Protein AF-A0A7C6WWX7-F1 (afdb_monomer)

Solvent-accessible surface area (backbone atoms only — not comparable to full-atom values): 22523 Å² total; per-residue (Å²): 130,74,57,60,66,48,66,68,47,74,58,37,44,71,68,49,67,79,84,39,40,41,62,46,53,24,44,49,45,43,49,54,40,53,59,69,74,38,61,74,83,53,27,42,72,46,40,14,53,44,53,33,46,50,52,17,51,54,54,36,33,57,53,60,63,66,66,64,51,49,68,32,33,36,43,28,42,91,92,46,99,63,40,33,34,32,43,29,58,36,26,28,41,61,77,41,24,32,72,69,38,82,46,82,41,70,46,66,60,73,57,72,72,56,46,47,57,52,35,50,54,53,48,49,49,45,48,51,50,55,31,42,76,72,66,50,66,69,54,46,53,25,42,41,46,92,84,29,48,35,35,39,36,28,73,88,80,31,34,35,40,41,21,38,66,38,43,39,50,50,45,52,70,34,38,34,31,80,51,88,77,82,78,94,66,72,38,76,46,78,39,78,65,54,81,83,52,92,83,64,65,35,24,36,48,46,50,46,63,60,94,95,54,70,67,47,67,47,74,48,73,42,52,78,42,100,91,39,61,53,42,31,31,49,30,49,31,66,52,36,59,38,66,66,57,34,51,48,49,48,53,34,46,52,53,27,49,49,23,52,55,72,63,36,72,89,41,25,51,20,63,55,28,41,36,52,33,56,64,75,83,65,60,91,84,60,55,44,64,34,86,91,41,60,90,75,37,60,54,38,36,19,47,65,90,51,23,29,13,34,38,23,70,69,53,47,54,51,46,54,53,40,32,53,50,48,45,62,71,52,53,67,51,87,47,92,46,50,60,43,40,28,45,34,25,42,30,47,28,74,79,39,31,77,84,66,39,64,79,52,61,74,40,70,47,62,88,67,89,79,77,69,65,88,49,78,86,65,48,66,94,82,64,71,78,38,62,53,36,36,25,43,41,15,38,56,48,57,50,59,76,34,69,72,56,44,70,70,55,45,51,41,79,119

Structure (mmCIF, N/CA/C/O backbone):
data_AF-A0A7C6WWX7-F1
#
_entry.id   AF-A0A7C6WWX7-F1
#
loop_
_atom_site.group_PDB
_atom_site.id
_atom_site.type_symbol
_atom_site.label_atom_id
_atom_site.label_alt_id
_atom_site.label_comp_id
_atom_site.label_asym_id
_atom_site.label_entity_id
_atom_site.label_seq_id
_atom_site.pdbx_PDB_ins_code
_atom_site.Cartn_x
_atom_site.Cartn_y
_atom_site.Cartn_z
_atom_site.occupancy
_atom_site.B_iso_or_equiv
_atom_site.auth_seq_id
_atom_site.auth_comp_id
_atom_site.auth_asym_id
_atom_site.auth_atom_id
_atom_site.pdbx_PDB_model_num
ATOM 1 N N . MET A 1 1 ? -3.753 0.643 39.881 1.00 47.88 1 MET A N 1
ATOM 2 C CA . MET A 1 1 ? -4.402 0.502 38.565 1.00 47.88 1 MET A CA 1
ATOM 3 C C . MET A 1 1 ? -3.841 1.619 37.718 1.00 47.88 1 MET A C 1
ATOM 5 O O . MET A 1 1 ? -3.903 2.749 38.182 1.00 47.88 1 MET A O 1
ATOM 9 N N . LEU A 1 2 ? -3.188 1.292 36.602 1.00 49.00 2 LEU A N 1
ATOM 10 C CA . LEU A 1 2 ? -2.779 2.293 35.613 1.00 49.00 2 LEU A CA 1
ATOM 11 C C . LEU A 1 2 ? -4.037 3.015 35.116 1.00 49.00 2 LEU A C 1
ATOM 13 O O . LEU A 1 2 ? -5.103 2.389 35.064 1.00 49.00 2 LEU A O 1
ATOM 17 N N . GLU A 1 3 ? -3.942 4.301 34.780 1.00 56.62 3 GLU A N 1
ATOM 18 C CA . GLU A 1 3 ? -5.051 4.930 34.062 1.00 56.62 3 GLU A CA 1
ATOM 19 C C . GLU A 1 3 ? -5.299 4.143 32.763 1.00 56.62 3 GLU A C 1
ATOM 21 O O . GLU A 1 3 ? -4.343 3.681 32.137 1.00 56.62 3 GLU A O 1
ATOM 26 N N . PRO A 1 4 ? -6.548 3.960 32.310 1.00 62.88 4 PRO A N 1
ATOM 27 C CA . PRO A 1 4 ? -6.820 3.104 31.156 1.00 62.88 4 PRO A CA 1
ATOM 28 C C . PRO A 1 4 ? -6.066 3.500 29.874 1.00 62.88 4 PRO A C 1
ATOM 30 O O . PRO A 1 4 ? -5.764 2.647 29.048 1.00 62.88 4 PRO A O 1
ATOM 33 N N . ILE A 1 5 ? -5.692 4.775 29.718 1.00 73.50 5 ILE A N 1
ATOM 34 C CA . ILE A 1 5 ? -4.847 5.239 28.606 1.00 73.50 5 ILE A CA 1
ATOM 35 C C . ILE A 1 5 ? -3.368 4.834 28.756 1.00 73.50 5 ILE A C 1
ATOM 37 O O . ILE A 1 5 ? -2.679 4.612 27.759 1.00 73.50 5 ILE A O 1
ATOM 41 N N . GLU A 1 6 ? -2.869 4.692 29.985 1.00 78.12 6 GLU A N 1
ATOM 42 C CA . GLU A 1 6 ? -1.511 4.212 30.265 1.00 78.12 6 GLU A CA 1
ATOM 43 C C . GLU A 1 6 ? -1.351 2.746 29.849 1.00 78.12 6 GLU A C 1
ATOM 45 O O . GLU A 1 6 ? -0.296 2.382 29.338 1.00 78.12 6 GLU A O 1
ATOM 50 N N . HIS A 1 7 ? -2.408 1.928 29.960 1.00 80.25 7 HIS A N 1
ATOM 51 C CA . HIS A 1 7 ? -2.416 0.547 29.450 1.00 80.25 7 HIS A CA 1
ATOM 52 C C . HIS A 1 7 ? -2.085 0.495 27.949 1.00 80.25 7 HIS A C 1
ATOM 54 O O . HIS A 1 7 ? -1.175 -0.221 27.536 1.00 80.25 7 HIS A O 1
ATOM 60 N N . PHE A 1 8 ? -2.741 1.330 27.137 1.00 77.88 8 PHE A N 1
ATOM 61 C CA . PHE A 1 8 ? -2.516 1.367 25.684 1.00 77.88 8 PHE A CA 1
ATOM 62 C C . PHE A 1 8 ? -1.207 2.069 25.283 1.00 77.88 8 PHE A C 1
ATOM 64 O O . PHE A 1 8 ? -0.629 1.792 24.226 1.00 77.88 8 PHE A O 1
ATOM 71 N N . THR A 1 9 ? -0.709 2.989 26.112 1.00 82.62 9 THR A N 1
ATOM 72 C CA . THR A 1 9 ? 0.504 3.763 25.802 1.00 82.62 9 THR A CA 1
ATOM 73 C C . THR A 1 9 ? 1.801 3.149 26.331 1.00 82.62 9 THR A C 1
ATOM 75 O O . THR A 1 9 ? 2.856 3.417 25.756 1.00 82.62 9 THR A O 1
ATOM 78 N N . ALA A 1 10 ? 1.752 2.268 27.338 1.00 80.94 10 ALA A N 1
ATOM 79 C CA . ALA A 1 10 ? 2.932 1.643 27.951 1.00 80.94 10 ALA A CA 1
ATOM 80 C C . ALA A 1 10 ? 3.763 0.778 26.985 1.00 80.94 10 ALA A C 1
ATOM 82 O O . ALA A 1 10 ? 4.959 0.554 27.199 1.00 80.94 10 ALA A O 1
ATOM 83 N N . HIS A 1 11 ? 3.141 0.269 25.922 1.00 80.62 11 HIS A N 1
ATOM 84 C CA . HIS A 1 11 ? 3.774 -0.631 24.956 1.00 80.62 11 HIS A CA 1
ATOM 85 C C . HIS A 1 11 ? 3.757 -0.093 23.527 1.00 80.62 11 HIS A C 1
ATOM 87 O O . HIS A 1 11 ? 3.960 -0.854 22.585 1.00 80.62 11 HIS A O 1
ATOM 93 N N . SER A 1 12 ? 3.570 1.215 23.368 1.00 87.44 12 SER A N 1
ATOM 94 C CA . SER A 1 12 ? 3.544 1.871 22.066 1.00 87.44 12 SER A CA 1
ATOM 95 C C . SER A 1 12 ? 4.420 3.119 22.035 1.00 87.44 12 SER A C 1
ATOM 97 O O . SER A 1 12 ? 4.685 3.745 23.064 1.00 87.44 12 SER A O 1
ATOM 99 N N . HIS A 1 13 ? 4.857 3.504 20.839 1.00 90.25 13 HIS A N 1
ATOM 100 C CA . HIS A 1 13 ? 5.681 4.690 20.612 1.00 90.25 13 HIS A CA 1
ATOM 101 C C . HIS A 1 13 ? 4.938 5.681 19.705 1.00 90.25 13 HIS A C 1
ATOM 103 O O . HIS A 1 13 ? 4.341 5.239 18.722 1.00 90.25 13 HIS A O 1
ATOM 109 N N . PRO A 1 14 ? 4.942 6.995 20.004 1.00 89.62 14 PRO A N 1
ATOM 110 C CA . PRO A 1 14 ? 4.317 7.989 19.134 1.00 89.62 14 PRO A CA 1
ATOM 111 C C . PRO A 1 14 ? 4.884 7.933 17.716 1.00 89.62 14 PRO A C 1
ATOM 113 O O . PRO A 1 14 ? 6.089 7.749 17.536 1.00 89.62 14 PRO A O 1
ATOM 116 N N . VAL A 1 15 ? 4.036 8.153 16.712 1.00 88.94 15 VAL A N 1
ATOM 117 C CA . VAL A 1 15 ? 4.518 8.440 15.357 1.00 88.94 15 VAL A CA 1
ATOM 118 C C . VAL A 1 15 ? 5.086 9.862 15.362 1.00 88.94 15 VAL A C 1
ATOM 120 O O . VAL A 1 15 ? 4.356 10.847 15.450 1.00 88.94 15 VAL A O 1
ATOM 123 N N . SER A 1 16 ? 6.414 9.973 15.358 1.00 89.38 16 SER A N 1
ATOM 124 C CA . SER A 1 16 ? 7.113 11.244 15.551 1.00 89.38 16 SER A CA 1
ATOM 125 C C . SER A 1 16 ? 7.249 12.028 14.243 1.00 89.38 16 SER A C 1
ATOM 127 O O . SER A 1 16 ? 8.037 11.662 13.371 1.00 89.38 16 SER A O 1
ATOM 129 N N . LYS A 1 17 ? 6.531 13.155 14.127 1.00 87.19 17 LYS A N 1
ATOM 130 C CA . LYS A 1 17 ? 6.633 14.077 12.975 1.00 87.19 17 LYS A CA 1
ATOM 131 C C . LYS A 1 17 ? 8.042 14.640 12.778 1.00 87.19 17 LYS A C 1
ATOM 133 O O . LYS A 1 17 ? 8.437 14.927 11.655 1.00 87.19 17 LYS A O 1
ATOM 138 N N . THR A 1 18 ? 8.803 14.804 13.860 1.00 84.31 18 THR A N 1
ATOM 139 C CA . THR A 1 18 ? 10.175 15.324 13.796 1.00 84.31 18 THR A CA 1
ATOM 140 C C . THR A 1 18 ? 11.173 14.268 13.341 1.00 84.31 18 THR A C 1
ATOM 142 O O . THR A 1 18 ? 12.071 14.583 12.571 1.00 84.31 18 THR A O 1
ATOM 145 N N . GLU A 1 19 ? 11.027 13.021 13.798 1.00 85.25 19 GLU A N 1
ATOM 146 C CA . GLU A 1 19 ? 11.929 11.928 13.401 1.00 85.25 19 GLU A CA 1
ATOM 147 C C . GLU A 1 19 ? 11.642 11.434 11.980 1.00 85.25 19 GLU A C 1
ATOM 149 O O . GLU A 1 19 ? 12.555 10.972 11.309 1.00 85.25 19 GLU A O 1
ATOM 154 N N . LEU A 1 20 ? 10.392 11.555 11.524 1.00 89.44 20 LEU A N 1
ATOM 155 C CA . LEU A 1 20 ? 9.920 11.104 10.210 1.00 89.44 20 LEU A CA 1
ATOM 156 C C . LEU A 1 20 ? 9.658 12.278 9.255 1.00 89.44 20 LEU A C 1
ATOM 158 O O . LEU A 1 20 ? 8.735 12.252 8.440 1.00 89.44 20 LEU A O 1
ATOM 162 N N . SER A 1 21 ? 10.413 13.366 9.418 1.00 93.88 21 SER A N 1
ATOM 163 C CA . SER A 1 21 ? 10.112 14.640 8.757 1.00 93.88 21 SER A CA 1
ATOM 164 C C . SER A 1 21 ? 10.086 14.540 7.226 1.00 93.88 21 SER A C 1
ATOM 166 O O . SER A 1 21 ? 9.228 15.157 6.594 1.00 93.88 21 SER A O 1
ATOM 168 N N . ALA A 1 22 ? 10.957 13.721 6.629 1.00 96.56 22 ALA A N 1
ATOM 169 C CA . ALA A 1 22 ? 11.018 13.522 5.185 1.00 96.56 22 ALA A CA 1
ATOM 170 C C . ALA A 1 22 ? 9.837 12.687 4.661 1.00 96.56 22 ALA A C 1
ATOM 172 O O . ALA A 1 22 ? 9.252 13.022 3.627 1.00 96.56 22 ALA A O 1
ATOM 173 N N . GLU A 1 23 ? 9.435 11.642 5.392 1.00 97.81 23 GLU A N 1
ATOM 174 C CA . GLU A 1 23 ? 8.252 10.838 5.080 1.00 97.81 23 GLU A CA 1
ATOM 175 C C . GLU A 1 23 ? 6.974 11.679 5.145 1.00 97.81 23 GLU A C 1
ATOM 177 O O . GLU A 1 23 ? 6.158 11.625 4.222 1.00 97.81 23 GLU A O 1
ATOM 182 N N . TYR A 1 24 ? 6.821 12.490 6.200 1.00 98.19 24 TYR A N 1
ATOM 183 C CA . TYR A 1 24 ? 5.698 13.419 6.350 1.00 98.19 24 TYR A CA 1
ATOM 184 C C . TYR A 1 24 ? 5.674 14.456 5.226 1.00 98.19 24 TYR A C 1
ATOM 186 O O . TYR A 1 24 ? 4.643 14.627 4.577 1.00 98.19 24 TYR A O 1
ATOM 194 N N . ALA A 1 25 ? 6.807 15.103 4.937 1.00 98.00 25 ALA A N 1
ATOM 195 C CA . ALA A 1 25 ? 6.890 16.112 3.883 1.00 98.00 25 ALA A CA 1
ATOM 196 C C . ALA A 1 25 ? 6.526 15.538 2.503 1.00 98.00 25 ALA A C 1
ATOM 198 O O . ALA A 1 25 ? 5.784 16.169 1.740 1.00 98.00 25 ALA A O 1
ATOM 199 N N . MET A 1 26 ? 6.998 14.327 2.184 1.00 98.38 26 MET A N 1
ATOM 200 C CA . MET A 1 26 ? 6.618 13.638 0.951 1.00 98.38 26 MET A CA 1
ATOM 201 C C . MET A 1 26 ? 5.125 13.293 0.945 1.00 98.38 26 MET A C 1
ATOM 203 O O . MET A 1 26 ? 4.442 13.606 -0.030 1.00 98.38 26 MET A O 1
ATOM 207 N N . ALA A 1 27 ? 4.597 12.693 2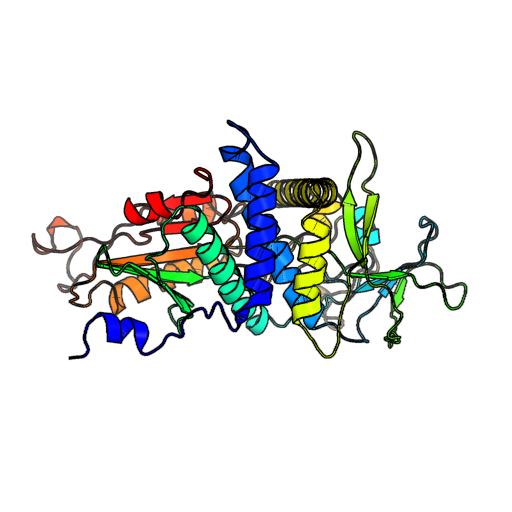.016 1.00 98.56 27 ALA A N 1
ATOM 208 C CA . ALA A 1 27 ? 3.184 12.332 2.107 1.00 98.56 27 ALA A CA 1
ATOM 209 C C . ALA A 1 27 ? 2.269 13.555 1.929 1.00 98.56 27 ALA A C 1
ATOM 211 O O . ALA A 1 27 ? 1.362 13.523 1.097 1.00 98.56 27 ALA A O 1
ATOM 212 N N . GLU A 1 28 ? 2.538 14.656 2.634 1.00 98.06 28 GLU A N 1
ATOM 213 C CA . GLU A 1 28 ? 1.777 15.905 2.527 1.00 98.06 28 GLU A CA 1
ATOM 214 C C . GLU A 1 28 ? 1.832 16.495 1.117 1.00 98.06 28 GLU A C 1
ATOM 216 O O . GLU A 1 28 ? 0.789 16.831 0.552 1.00 98.06 28 GLU A O 1
ATOM 221 N N . THR A 1 29 ? 3.027 16.557 0.520 1.00 98.25 29 THR A N 1
ATOM 222 C CA . THR A 1 29 ? 3.218 17.073 -0.843 1.00 98.25 29 THR A CA 1
ATOM 223 C C . THR A 1 29 ? 2.388 16.291 -1.858 1.00 98.25 29 THR A C 1
ATOM 225 O O . THR A 1 29 ? 1.727 16.878 -2.720 1.00 98.25 29 THR A O 1
ATOM 228 N N . LEU A 1 30 ? 2.402 14.960 -1.759 1.00 98.19 30 LEU A N 1
ATOM 229 C CA . LEU A 1 30 ? 1.691 14.093 -2.693 1.00 98.19 30 LEU A CA 1
ATOM 230 C C . LEU A 1 30 ? 0.179 14.081 -2.449 1.00 98.19 30 LEU A C 1
ATOM 232 O O . LEU A 1 30 ? -0.583 14.080 -3.415 1.00 98.19 30 LEU A O 1
ATOM 236 N N . ILE A 1 31 ? -0.269 14.125 -1.190 1.00 97.31 31 ILE A N 1
ATOM 237 C CA . ILE A 1 31 ? -1.690 14.286 -0.854 1.00 97.31 31 ILE A CA 1
ATOM 238 C C . ILE A 1 31 ? -2.216 15.596 -1.445 1.00 97.31 31 ILE A C 1
ATOM 240 O O . ILE A 1 31 ? -3.263 15.600 -2.094 1.00 97.31 31 ILE A O 1
ATOM 244 N N . ASP A 1 32 ? -1.480 16.696 -1.277 1.00 95.94 32 ASP A N 1
ATOM 245 C CA . ASP A 1 32 ? -1.872 17.990 -1.831 1.00 95.94 32 ASP A CA 1
ATOM 246 C C . ASP A 1 32 ? -1.949 17.948 -3.356 1.00 95.94 32 ASP A C 1
ATOM 248 O O . ASP A 1 32 ? -2.851 18.557 -3.937 1.00 95.94 32 ASP A O 1
ATOM 252 N N . GLN A 1 33 ? -1.062 17.199 -4.019 1.00 95.94 33 GLN A N 1
ATOM 253 C CA . GLN A 1 33 ? -1.190 16.995 -5.458 1.00 95.94 33 GLN A CA 1
ATOM 254 C C . GLN A 1 33 ? -2.376 16.125 -5.856 1.00 95.94 33 GLN A C 1
ATOM 256 O O . GLN A 1 33 ? -3.083 16.488 -6.795 1.00 95.94 33 GLN A O 1
ATOM 261 N N . ALA A 1 34 ? -2.678 15.053 -5.122 1.00 95.12 34 ALA A N 1
ATOM 262 C CA . ALA A 1 34 ? -3.881 14.256 -5.359 1.00 95.12 34 ALA A CA 1
ATOM 263 C C . ALA A 1 34 ? -5.153 15.112 -5.257 1.00 95.12 34 ALA A C 1
ATOM 265 O O . ALA A 1 34 ? -6.036 15.034 -6.113 1.00 95.12 34 ALA A O 1
ATOM 266 N N . MET A 1 35 ? -5.227 15.979 -4.244 1.00 92.44 35 MET A N 1
ATOM 267 C CA . MET A 1 35 ? -6.356 16.888 -4.050 1.00 92.44 35 MET A CA 1
ATOM 268 C C . MET A 1 35 ? -6.466 17.960 -5.140 1.00 92.44 35 MET A C 1
ATOM 270 O O . MET A 1 35 ? -7.578 18.349 -5.480 1.00 92.44 35 MET A O 1
ATOM 274 N N . LYS A 1 36 ? -5.343 18.426 -5.705 1.00 91.88 36 LYS A N 1
ATOM 275 C CA . LYS A 1 36 ? -5.317 19.379 -6.832 1.00 91.88 36 LYS A CA 1
ATOM 276 C C . LYS A 1 36 ? -5.611 18.720 -8.184 1.00 91.88 36 LYS A C 1
ATOM 278 O O . LYS A 1 36 ? -6.090 19.392 -9.103 1.00 91.88 36 LYS A O 1
ATOM 283 N N . ALA A 1 37 ? -5.289 17.435 -8.332 1.00 88.88 37 ALA A N 1
ATOM 284 C CA . ALA A 1 37 ? -5.468 16.694 -9.576 1.00 88.88 37 ALA A CA 1
ATOM 285 C C . ALA A 1 37 ? -6.953 16.451 -9.892 1.00 88.88 37 ALA A C 1
ATOM 287 O O . ALA A 1 37 ? -7.354 16.545 -11.053 1.00 88.88 37 ALA A O 1
ATOM 288 N N . TYR A 1 38 ? -7.782 16.210 -8.871 1.00 87.19 38 TYR A N 1
ATOM 289 C CA . TYR A 1 38 ? -9.190 15.837 -9.038 1.00 87.19 38 TYR A CA 1
ATOM 290 C C . TYR A 1 38 ? -10.156 16.876 -8.468 1.00 87.19 38 TYR A C 1
ATOM 292 O O . TYR A 1 38 ? -9.929 17.440 -7.403 1.00 87.19 38 TYR A O 1
ATOM 300 N N . SER A 1 39 ? -11.279 17.093 -9.154 1.00 80.56 39 SER A N 1
ATOM 301 C CA . SER A 1 39 ? -12.333 18.019 -8.722 1.00 80.56 39 SER A CA 1
ATOM 302 C C . SER A 1 39 ? -13.728 17.401 -8.873 1.00 80.56 39 SER A C 1
ATOM 304 O O . SER A 1 39 ? -13.920 16.434 -9.616 1.00 80.56 39 SER A O 1
ATOM 306 N N . GLY A 1 40 ? -14.706 17.942 -8.139 1.00 80.44 40 GLY A N 1
ATOM 307 C CA . GLY A 1 40 ? -16.105 17.506 -8.200 1.00 80.44 40 GLY A CA 1
ATOM 308 C C . GLY A 1 40 ? -16.296 16.008 -7.923 1.00 80.44 40 GLY A C 1
ATOM 309 O O . GLY A 1 40 ? -15.608 15.425 -7.091 1.00 80.44 40 GLY A O 1
ATOM 310 N N . SER A 1 41 ? -17.208 15.364 -8.656 1.00 78.94 41 SER A N 1
ATOM 311 C CA . SER A 1 41 ? -17.552 13.941 -8.479 1.00 78.94 41 SER A CA 1
ATOM 312 C C . SER A 1 41 ? -16.471 12.956 -8.948 1.00 78.94 41 SER A C 1
ATOM 314 O O . SER A 1 41 ? -16.565 11.749 -8.705 1.00 78.94 41 SER A O 1
ATOM 316 N N . GLU A 1 42 ? -15.431 13.424 -9.644 1.00 82.06 42 GLU A N 1
ATOM 317 C CA . GLU A 1 42 ? -14.258 12.589 -9.913 1.00 82.06 42 GLU A CA 1
ATOM 318 C C . GLU A 1 42 ? -13.394 12.407 -8.669 1.00 82.06 42 GLU A C 1
ATOM 320 O O . GLU A 1 42 ? -12.779 11.353 -8.510 1.00 82.06 42 GLU A O 1
ATOM 325 N N . ARG A 1 43 ? -13.377 13.409 -7.784 1.00 83.19 43 ARG A N 1
ATOM 326 C CA . ARG A 1 43 ? -12.564 13.421 -6.569 1.00 83.19 43 ARG A CA 1
ATOM 327 C C . ARG A 1 43 ? -12.917 12.254 -5.656 1.00 83.19 43 ARG A C 1
ATOM 329 O O . ARG A 1 43 ? -12.036 11.470 -5.316 1.00 83.19 43 ARG A O 1
ATOM 336 N N . GLU A 1 44 ? -14.206 12.067 -5.381 1.00 83.94 44 GLU A N 1
ATOM 337 C CA . GLU A 1 44 ? -14.699 10.984 -4.523 1.00 83.94 44 GLU A CA 1
ATOM 338 C C . GLU A 1 44 ? -14.313 9.595 -5.049 1.00 83.94 44 GLU A C 1
ATOM 340 O O . GLU A 1 44 ? -13.979 8.698 -4.281 1.00 83.94 44 GLU A O 1
ATOM 345 N N . ARG A 1 45 ? -14.306 9.418 -6.376 1.00 84.56 45 ARG A N 1
ATOM 346 C CA . ARG A 1 45 ? -13.999 8.127 -7.007 1.00 84.56 45 ARG A CA 1
ATOM 347 C C . ARG A 1 45 ? -12.503 7.860 -7.154 1.00 84.56 45 ARG A C 1
ATOM 349 O O . ARG A 1 45 ? -12.104 6.701 -7.151 1.00 84.56 45 ARG A O 1
ATOM 356 N N . LYS A 1 46 ? -11.684 8.898 -7.349 1.00 91.25 46 LYS A N 1
ATOM 357 C CA . LYS A 1 46 ? -10.262 8.747 -7.708 1.00 91.25 46 LYS A CA 1
ATOM 358 C C . LYS A 1 46 ? -9.309 8.900 -6.522 1.00 91.25 46 LYS A C 1
ATOM 360 O O . LYS A 1 46 ? -8.253 8.269 -6.538 1.00 91.25 46 LYS A O 1
ATOM 365 N N . LEU A 1 47 ? -9.660 9.686 -5.499 1.00 94.56 47 LEU A N 1
ATOM 366 C CA . LEU A 1 47 ? -8.788 9.907 -4.339 1.00 94.56 47 LEU A CA 1
ATOM 367 C C . LEU A 1 47 ? -8.421 8.629 -3.568 1.00 94.56 47 LEU A C 1
ATOM 369 O O . LEU A 1 47 ? -7.232 8.470 -3.297 1.00 94.56 47 LEU A O 1
ATOM 373 N N . PRO A 1 48 ? -9.350 7.694 -3.281 1.00 95.44 48 PRO A N 1
ATOM 374 C CA . PRO A 1 48 ? -9.020 6.425 -2.623 1.00 95.44 48 PRO A CA 1
ATOM 375 C C . PRO A 1 48 ? -7.835 5.689 -3.273 1.00 95.44 48 PRO A C 1
ATOM 377 O O . PRO A 1 48 ? -6.850 5.343 -2.616 1.00 95.44 48 PRO A O 1
ATOM 380 N N . ASN A 1 49 ? -7.881 5.532 -4.600 1.00 96.50 49 ASN A N 1
ATOM 381 C CA . ASN A 1 49 ? -6.805 4.903 -5.366 1.00 96.50 49 ASN A CA 1
ATOM 382 C C . ASN A 1 49 ? -5.538 5.761 -5.402 1.00 96.50 49 ASN A C 1
ATOM 384 O O . ASN A 1 49 ? -4.436 5.223 -5.342 1.00 96.50 49 ASN A O 1
ATOM 388 N N . ALA A 1 50 ? -5.673 7.087 -5.484 1.00 97.44 50 ALA A N 1
ATOM 389 C CA . ALA A 1 50 ? -4.521 7.978 -5.458 1.00 97.44 50 ALA A CA 1
ATOM 390 C C . ALA A 1 50 ? -3.767 7.893 -4.124 1.00 97.44 50 ALA A C 1
ATOM 392 O O . ALA A 1 50 ? -2.543 7.822 -4.128 1.00 97.44 50 ALA A O 1
ATOM 393 N N . PHE A 1 51 ? -4.467 7.813 -2.991 1.00 98.25 51 PHE A N 1
ATOM 394 C CA . PHE A 1 51 ? -3.834 7.618 -1.686 1.00 98.25 51 PHE A CA 1
ATOM 395 C C . PHE A 1 51 ? -3.145 6.253 -1.580 1.00 98.25 51 PHE A C 1
ATOM 397 O O . PHE A 1 51 ? -2.024 6.177 -1.078 1.00 98.25 51 PHE A O 1
ATOM 404 N N . ALA A 1 52 ? -3.750 5.188 -2.114 1.00 98.31 52 ALA A N 1
ATOM 405 C CA . ALA A 1 52 ? -3.101 3.877 -2.188 1.00 98.31 52 ALA A CA 1
ATOM 406 C C . ALA A 1 52 ? -1.841 3.883 -3.079 1.00 98.31 52 ALA A C 1
ATOM 408 O O . ALA A 1 52 ? -0.847 3.242 -2.745 1.00 98.31 52 ALA A O 1
ATOM 409 N N . ALA A 1 53 ? -1.841 4.651 -4.169 1.00 98.38 53 ALA A N 1
ATOM 410 C CA . ALA A 1 53 ? -0.663 4.849 -5.010 1.00 98.38 53 ALA A CA 1
ATOM 411 C C . ALA A 1 53 ? 0.425 5.687 -4.311 1.00 98.38 53 ALA A C 1
ATOM 413 O O . ALA A 1 53 ? 1.612 5.389 -4.414 1.00 98.38 53 ALA A O 1
ATOM 414 N N . ILE A 1 54 ? 0.045 6.712 -3.544 1.00 98.62 54 ILE A N 1
ATOM 415 C CA . ILE A 1 54 ? 0.987 7.490 -2.723 1.00 98.62 54 ILE A CA 1
ATOM 416 C C . ILE A 1 54 ? 1.658 6.591 -1.684 1.00 98.62 54 ILE A C 1
ATOM 418 O O . ILE A 1 54 ? 2.872 6.672 -1.498 1.00 98.62 54 ILE A O 1
ATOM 422 N N . PHE A 1 55 ? 0.895 5.695 -1.055 1.00 98.69 55 PHE A N 1
ATOM 423 C CA . PHE A 1 55 ? 1.451 4.682 -0.164 1.00 98.69 55 PHE A CA 1
ATOM 424 C C . PHE A 1 55 ? 2.507 3.813 -0.869 1.00 98.69 55 PHE A C 1
ATOM 426 O O . PHE A 1 55 ? 3.590 3.609 -0.320 1.00 98.69 55 PHE A O 1
ATOM 433 N N . ASP A 1 56 ? 2.244 3.349 -2.096 1.00 98.25 56 ASP A N 1
ATOM 434 C CA . ASP A 1 56 ? 3.227 2.592 -2.883 1.00 98.25 56 ASP A CA 1
ATOM 435 C C . ASP A 1 56 ? 4.521 3.394 -3.124 1.00 98.25 56 ASP A C 1
ATOM 437 O O . ASP A 1 56 ? 5.607 2.828 -2.993 1.00 98.25 56 ASP A O 1
ATOM 441 N N . LEU A 1 57 ? 4.439 4.700 -3.426 1.00 97.88 57 LEU A N 1
ATOM 442 C CA . LEU A 1 57 ? 5.626 5.559 -3.582 1.00 97.88 57 LEU A CA 1
ATOM 443 C C . LEU A 1 57 ? 6.403 5.749 -2.280 1.00 97.88 57 LEU A C 1
ATOM 445 O O . LEU A 1 57 ? 7.632 5.728 -2.318 1.00 97.88 57 LEU A O 1
ATOM 449 N N . LEU A 1 58 ? 5.719 5.913 -1.145 1.00 98.25 58 LEU A N 1
ATOM 450 C CA . LEU A 1 58 ? 6.368 6.002 0.168 1.00 98.25 58 LEU A CA 1
ATOM 451 C C . LEU A 1 58 ? 7.138 4.712 0.478 1.00 98.25 58 LEU A C 1
ATOM 453 O O . LEU A 1 58 ? 8.298 4.756 0.884 1.00 98.25 58 LEU A O 1
ATOM 457 N N . VAL A 1 59 ? 6.529 3.548 0.233 1.00 97.25 59 VAL A N 1
ATOM 458 C CA . VAL A 1 59 ? 7.203 2.255 0.431 1.00 97.25 59 VAL A CA 1
ATOM 459 C C . VAL A 1 59 ? 8.356 2.078 -0.559 1.00 97.25 59 VAL A C 1
ATOM 461 O O . VAL A 1 59 ? 9.412 1.560 -0.193 1.00 97.25 59 VAL A O 1
ATOM 464 N N . ALA A 1 60 ? 8.185 2.527 -1.803 1.00 96.31 60 ALA A N 1
ATOM 465 C CA . ALA A 1 60 ? 9.240 2.489 -2.803 1.00 96.31 60 ALA A CA 1
ATOM 466 C C . ALA A 1 60 ? 10.445 3.351 -2.391 1.00 96.31 60 ALA A C 1
ATOM 468 O O . ALA A 1 60 ? 11.573 2.880 -2.499 1.00 96.31 60 ALA A O 1
ATOM 469 N N . ALA A 1 61 ? 10.215 4.551 -1.849 1.00 96.69 61 ALA A N 1
ATOM 470 C CA . ALA A 1 61 ? 11.256 5.419 -1.298 1.00 96.69 61 ALA A CA 1
ATOM 471 C C . ALA A 1 61 ? 12.087 4.691 -0.226 1.00 96.69 61 ALA A C 1
ATOM 473 O O . ALA A 1 61 ? 13.316 4.632 -0.320 1.00 96.69 61 ALA A O 1
ATOM 474 N N . GLU A 1 62 ? 11.418 4.034 0.728 1.00 95.38 62 GLU A N 1
ATOM 475 C CA . GLU A 1 62 ? 12.091 3.233 1.753 1.00 95.38 62 GLU A CA 1
ATOM 476 C C . GLU A 1 62 ? 12.918 2.105 1.127 1.00 95.38 62 GLU A C 1
ATOM 478 O O . GLU A 1 62 ? 14.076 1.907 1.492 1.00 95.38 62 GLU A O 1
ATOM 483 N N . TYR A 1 63 ? 12.375 1.393 0.136 1.00 94.06 63 TYR A N 1
ATOM 484 C CA . TYR A 1 63 ? 13.098 0.314 -0.540 1.00 94.06 63 TYR A CA 1
ATOM 485 C C . TYR A 1 63 ? 14.330 0.844 -1.275 1.00 94.06 63 TYR A C 1
ATOM 487 O O . TYR A 1 63 ? 15.399 0.232 -1.198 1.00 94.06 63 TYR A O 1
ATOM 495 N N . TYR A 1 64 ? 14.221 1.996 -1.935 1.00 93.69 64 TYR A N 1
ATOM 496 C CA . TYR A 1 64 ? 15.334 2.624 -2.640 1.00 93.69 64 TYR A CA 1
ATOM 497 C C . TYR A 1 64 ? 16.464 3.038 -1.695 1.00 93.69 64 TYR A C 1
ATOM 499 O O . TYR A 1 64 ? 17.636 2.891 -2.043 1.00 93.69 64 TYR A O 1
ATOM 507 N N . SER A 1 65 ? 16.133 3.447 -0.467 1.00 89.88 65 SER A N 1
ATOM 508 C CA . SER A 1 65 ? 17.122 3.755 0.575 1.00 89.88 65 SER A CA 1
ATOM 509 C C . SER A 1 65 ? 17.958 2.539 1.021 1.00 89.88 65 SER A C 1
ATOM 511 O O . SER A 1 65 ? 18.981 2.695 1.688 1.00 89.88 65 SER A O 1
ATOM 513 N N . THR A 1 66 ? 17.541 1.320 0.651 1.00 87.88 66 THR A N 1
ATOM 514 C CA . THR A 1 66 ? 18.197 0.052 1.030 1.00 87.88 66 THR A CA 1
ATOM 515 C C . THR A 1 66 ? 18.944 -0.633 -0.116 1.00 87.88 66 THR A C 1
ATOM 517 O O . THR A 1 66 ? 19.394 -1.777 0.022 1.00 87.88 66 THR A O 1
ATOM 520 N N . ILE A 1 67 ? 19.071 0.039 -1.259 1.00 88.12 67 ILE A N 1
ATOM 521 C CA . ILE A 1 67 ? 19.673 -0.542 -2.456 1.00 88.12 67 ILE A CA 1
ATOM 522 C C . ILE A 1 67 ? 21.147 -0.858 -2.253 1.00 88.12 67 ILE A C 1
ATOM 524 O O . ILE A 1 67 ? 21.897 -0.143 -1.592 1.00 88.12 67 ILE A O 1
ATOM 528 N N . ARG A 1 68 ? 21.560 -1.973 -2.856 1.00 87.56 68 ARG A N 1
ATOM 529 C CA . ARG A 1 68 ? 22.926 -2.485 -2.814 1.00 87.56 68 ARG A CA 1
ATOM 530 C C . ARG A 1 68 ? 23.558 -2.391 -4.192 1.00 87.56 68 ARG A C 1
ATOM 532 O O . ARG A 1 68 ? 22.874 -2.353 -5.210 1.00 87.56 68 ARG A O 1
ATOM 539 N N . ASN A 1 69 ? 24.882 -2.406 -4.232 1.00 85.94 69 ASN A N 1
ATOM 540 C CA . ASN A 1 69 ? 25.649 -2.442 -5.480 1.00 85.94 69 ASN A CA 1
ATOM 541 C C . ASN A 1 69 ? 25.548 -3.793 -6.215 1.00 85.94 69 ASN A C 1
ATOM 543 O O . ASN A 1 69 ? 25.929 -3.897 -7.374 1.00 85.94 69 ASN A O 1
ATOM 547 N N . SER A 1 70 ? 25.018 -4.833 -5.572 1.00 87.81 70 SER A N 1
ATOM 548 C CA . SER A 1 70 ? 24.755 -6.150 -6.164 1.00 87.81 70 SER A CA 1
ATOM 549 C C . SER A 1 70 ? 23.263 -6.344 -6.433 1.00 87.81 70 SER A C 1
ATOM 551 O O . SER A 1 70 ? 22.434 -5.649 -5.858 1.00 87.81 70 SER A O 1
ATOM 553 N N . GLY A 1 71 ? 22.908 -7.296 -7.302 1.00 88.19 71 GLY A N 1
ATOM 554 C CA . GLY A 1 71 ? 21.504 -7.600 -7.626 1.00 88.19 71 GLY A CA 1
ATOM 555 C C . GLY A 1 71 ? 20.943 -6.835 -8.829 1.00 88.19 71 GLY A C 1
ATOM 556 O O . GLY A 1 71 ? 19.763 -6.984 -9.150 1.00 88.19 71 GLY A O 1
ATOM 557 N N . TRP A 1 72 ? 21.787 -6.064 -9.518 1.00 90.94 72 TRP A N 1
ATOM 558 C CA . TRP A 1 72 ? 21.447 -5.353 -10.747 1.00 90.94 72 TRP A CA 1
ATOM 559 C C . TRP A 1 72 ? 21.463 -6.281 -11.970 1.00 90.94 72 TRP A C 1
ATOM 561 O O . TRP A 1 72 ? 22.281 -7.198 -12.091 1.00 90.94 72 TRP A O 1
ATOM 571 N N . LEU A 1 73 ? 20.559 -6.013 -12.905 1.00 90.50 73 LEU A N 1
ATOM 572 C CA . LEU A 1 73 ? 20.394 -6.727 -14.165 1.00 90.50 73 LEU A CA 1
ATOM 573 C C . LEU A 1 73 ? 20.643 -5.766 -15.326 1.00 90.50 73 LEU A C 1
ATOM 575 O O . LEU A 1 73 ? 19.943 -4.766 -15.448 1.00 90.50 73 LEU A O 1
ATOM 579 N N . LEU A 1 74 ? 21.583 -6.079 -16.212 1.00 89.44 74 LEU A N 1
ATOM 580 C CA . LEU A 1 74 ? 21.707 -5.380 -17.483 1.00 89.44 74 LEU A CA 1
ATOM 581 C C . LEU A 1 74 ? 20.636 -5.901 -18.442 1.00 89.44 74 LEU A C 1
ATOM 583 O O . LEU A 1 74 ? 20.574 -7.100 -18.718 1.00 89.44 74 LEU A O 1
ATOM 587 N N . CYS A 1 75 ? 19.822 -4.992 -18.968 1.00 88.25 75 CYS A N 1
ATOM 588 C CA . CYS A 1 75 ? 18.848 -5.267 -20.012 1.00 88.25 75 CYS A CA 1
ATOM 589 C C . CYS A 1 75 ? 19.244 -4.526 -21.295 1.00 88.25 75 CYS A C 1
ATOM 591 O O . CYS A 1 75 ? 19.049 -3.311 -21.415 1.00 88.25 75 CYS A O 1
ATOM 593 N N . ALA A 1 76 ? 19.774 -5.278 -22.259 1.00 77.81 76 ALA A N 1
ATOM 594 C CA . ALA A 1 76 ? 20.270 -4.806 -23.550 1.00 77.81 76 ALA A CA 1
ATOM 595 C C . ALA A 1 76 ? 19.603 -5.572 -24.711 1.00 77.81 76 ALA A C 1
ATOM 597 O O . ALA A 1 76 ? 20.276 -6.122 -25.583 1.00 77.81 76 ALA A O 1
ATOM 598 N N . GLY A 1 77 ? 18.272 -5.677 -24.680 1.00 64.50 77 GLY A N 1
ATOM 599 C CA . GLY A 1 77 ? 17.502 -6.331 -25.743 1.00 64.50 77 GLY A CA 1
ATOM 600 C C . GLY A 1 77 ? 17.688 -5.648 -27.103 1.00 64.50 77 GLY A C 1
ATOM 601 O O . GLY A 1 77 ? 17.845 -4.433 -27.173 1.00 64.50 77 GLY A O 1
ATOM 602 N N . GLU A 1 78 ? 17.647 -6.415 -28.192 1.00 56.94 78 GLU A N 1
ATOM 603 C CA . GLU A 1 78 ? 17.741 -5.873 -29.561 1.00 56.94 78 GLU A CA 1
ATOM 604 C C . GLU A 1 78 ? 16.563 -4.943 -29.907 1.00 56.94 78 GLU A C 1
ATOM 606 O O . GLU A 1 78 ? 16.698 -4.024 -30.710 1.00 56.94 78 GLU A O 1
ATOM 611 N N . SER A 1 79 ? 15.421 -5.130 -29.239 1.00 56.69 79 SER A N 1
ATOM 612 C CA . SER A 1 79 ? 14.206 -4.309 -29.335 1.00 56.69 79 SER A CA 1
ATOM 613 C C . SER A 1 79 ? 14.286 -2.979 -28.566 1.00 56.69 79 SER A C 1
ATOM 615 O O . SER A 1 79 ? 13.310 -2.229 -28.495 1.00 56.69 79 SER A O 1
ATOM 617 N N . HIS A 1 80 ? 15.429 -2.662 -27.957 1.00 66.19 80 HIS A N 1
ATOM 618 C CA . HIS A 1 80 ? 15.572 -1.563 -27.013 1.00 66.19 80 HIS A CA 1
ATOM 619 C C . HIS A 1 80 ? 16.610 -0.530 -27.468 1.00 66.19 80 HIS A C 1
ATOM 621 O O . HIS A 1 80 ? 17.765 -0.854 -27.719 1.00 66.19 80 HIS A O 1
ATOM 627 N N . ARG A 1 81 ? 16.219 0.754 -27.507 1.00 60.44 81 ARG A N 1
ATOM 628 C CA . ARG A 1 81 ? 17.095 1.859 -27.954 1.00 60.44 81 ARG A CA 1
ATOM 629 C C . ARG A 1 81 ? 18.257 2.175 -27.000 1.00 60.44 81 ARG A C 1
ATOM 631 O O . ARG A 1 81 ? 19.240 2.764 -27.431 1.00 60.44 81 ARG A O 1
ATOM 638 N N . SER A 1 82 ? 18.147 1.806 -25.723 1.00 73.44 82 SER A N 1
ATOM 639 C CA . SER A 1 82 ? 19.148 2.081 -24.681 1.00 73.44 82 SER A CA 1
ATOM 640 C C . SER A 1 82 ? 19.392 0.868 -23.785 1.00 73.44 82 SER A C 1
ATOM 642 O O . SER A 1 82 ? 18.491 0.043 -23.579 1.00 73.44 82 SER A O 1
ATOM 644 N N . LYS A 1 83 ? 20.609 0.771 -23.236 1.00 85.31 83 LYS A N 1
ATOM 645 C CA . LYS A 1 83 ? 21.008 -0.256 -22.265 1.00 85.31 83 LYS A CA 1
ATOM 646 C C . LYS A 1 83 ? 20.751 0.258 -20.856 1.00 85.31 83 LYS A C 1
ATOM 648 O O . LYS A 1 83 ? 21.269 1.300 -20.479 1.00 85.31 83 LYS A O 1
ATOM 653 N N . LEU A 1 84 ? 19.971 -0.487 -20.080 1.00 89.12 84 LEU A N 1
ATOM 654 C CA . LEU A 1 84 ? 19.646 -0.109 -18.706 1.00 89.12 84 LEU A CA 1
ATOM 655 C C . LEU A 1 84 ? 20.181 -1.153 -17.736 1.00 89.12 84 LEU A C 1
ATOM 657 O O . LEU A 1 84 ? 19.934 -2.347 -17.914 1.00 89.12 84 LEU A O 1
ATOM 661 N N . ALA A 1 85 ? 20.871 -0.695 -16.696 1.00 91.56 85 ALA A N 1
ATOM 662 C CA . ALA A 1 85 ? 21.057 -1.471 -15.482 1.00 91.56 85 ALA A CA 1
ATOM 663 C C . ALA A 1 85 ? 19.802 -1.292 -14.623 1.00 91.56 85 ALA A C 1
ATOM 665 O O . ALA A 1 85 ? 19.456 -0.174 -14.259 1.00 91.56 85 ALA A O 1
ATOM 666 N N . ILE A 1 86 ? 19.102 -2.380 -14.325 1.00 92.75 86 ILE A N 1
ATOM 667 C CA . ILE A 1 86 ? 17.813 -2.378 -13.633 1.00 92.75 86 ILE A CA 1
ATOM 668 C C . ILE A 1 86 ? 17.966 -3.080 -12.288 1.00 92.75 86 ILE A C 1
ATOM 670 O O . ILE A 1 86 ? 18.535 -4.170 -12.219 1.00 92.75 86 ILE A O 1
ATOM 674 N N . TYR A 1 87 ? 17.418 -2.486 -11.232 1.00 93.12 87 TYR A N 1
ATOM 675 C CA . TYR A 1 87 ? 17.291 -3.101 -9.916 1.00 93.12 87 TYR A CA 1
ATOM 676 C C . TYR A 1 87 ? 15.854 -3.611 -9.731 1.00 93.12 87 TYR A C 1
ATOM 678 O O . TYR A 1 87 ? 14.948 -2.821 -9.441 1.00 93.12 87 TYR A O 1
ATOM 686 N N . PRO A 1 88 ? 15.590 -4.910 -9.963 1.00 92.50 88 PRO A N 1
ATOM 687 C CA . PRO A 1 88 ? 14.228 -5.420 -9.967 1.00 92.50 88 PRO A CA 1
ATOM 688 C C . PRO A 1 88 ? 13.717 -5.693 -8.548 1.00 92.50 88 PRO A C 1
ATOM 690 O O . PRO A 1 88 ? 14.402 -6.300 -7.720 1.00 92.50 88 PRO A O 1
ATOM 693 N N . PHE A 1 89 ? 12.459 -5.325 -8.302 1.00 92.19 89 PHE A N 1
ATOM 694 C CA . PHE A 1 89 ? 11.716 -5.726 -7.103 1.00 92.19 89 PHE A CA 1
ATOM 695 C C . PHE A 1 89 ? 10.834 -6.953 -7.345 1.00 92.19 89 PHE A C 1
ATOM 697 O O . PHE A 1 89 ? 10.324 -7.535 -6.399 1.00 92.19 89 PHE A O 1
ATOM 704 N N . THR A 1 90 ? 10.709 -7.444 -8.573 1.00 92.62 90 THR A N 1
ATOM 705 C CA . THR A 1 90 ? 10.082 -8.737 -8.886 1.00 92.62 90 THR A CA 1
ATOM 706 C C . THR A 1 90 ? 11.136 -9.717 -9.404 1.00 92.62 90 THR A C 1
ATOM 708 O O . THR A 1 90 ? 12.253 -9.331 -9.739 1.00 92.62 90 THR A O 1
ATOM 711 N N . ASN A 1 91 ? 10.824 -11.011 -9.453 1.00 93.44 91 ASN A N 1
ATOM 712 C CA . ASN A 1 91 ? 11.719 -12.044 -9.972 1.00 93.44 91 ASN A CA 1
ATOM 713 C C . ASN A 1 91 ? 11.762 -12.080 -11.516 1.00 93.44 91 ASN A C 1
ATOM 715 O O . ASN A 1 91 ? 11.811 -13.147 -12.130 1.00 93.44 91 ASN A O 1
ATOM 719 N N . ALA A 1 92 ? 11.679 -10.920 -12.161 1.00 93.38 92 ALA A N 1
ATOM 720 C CA . ALA A 1 92 ? 11.756 -10.779 -13.605 1.00 93.38 92 ALA A CA 1
ATOM 721 C C . ALA A 1 92 ? 12.389 -9.436 -13.979 1.00 93.38 92 ALA A C 1
ATOM 723 O O . ALA A 1 92 ? 12.339 -8.483 -13.202 1.00 93.38 92 ALA A O 1
ATOM 724 N N . CYS A 1 93 ? 12.943 -9.345 -15.187 1.00 93.50 93 CYS A N 1
ATOM 725 C CA . CYS A 1 93 ? 13.250 -8.060 -15.804 1.00 93.50 93 CYS A CA 1
ATOM 726 C C . CYS A 1 93 ? 11.941 -7.276 -16.002 1.00 93.50 93 CYS A C 1
ATOM 728 O O . CYS A 1 93 ? 11.111 -7.699 -16.808 1.00 93.50 93 CYS A O 1
ATOM 730 N N . PRO A 1 94 ? 11.728 -6.142 -15.317 1.00 93.44 94 PRO A N 1
ATOM 731 C CA . PRO A 1 94 ? 10.468 -5.412 -15.400 1.00 93.44 94 PRO A CA 1
ATOM 732 C C . PRO A 1 94 ? 10.265 -4.776 -16.782 1.00 93.44 94 PRO A C 1
ATOM 734 O O . PRO A 1 94 ? 9.138 -4.702 -17.262 1.00 93.44 94 PRO A O 1
ATOM 737 N N . ARG A 1 95 ? 11.350 -4.387 -17.463 1.00 91.62 95 ARG A N 1
ATOM 738 C CA . ARG A 1 95 ? 11.298 -3.853 -18.829 1.00 91.62 95 ARG A CA 1
ATOM 739 C C . ARG A 1 95 ? 10.746 -4.879 -19.822 1.00 91.62 95 ARG A C 1
ATOM 741 O O . ARG A 1 95 ? 9.852 -4.554 -20.596 1.00 91.62 95 ARG A O 1
ATOM 748 N N . CYS A 1 96 ? 11.238 -6.116 -19.768 1.00 91.62 96 CYS A N 1
ATOM 749 C CA . CYS A 1 96 ? 10.741 -7.204 -20.612 1.00 91.62 96 CYS A CA 1
ATOM 750 C C . CYS A 1 96 ? 9.352 -7.672 -20.171 1.00 91.62 96 CYS A C 1
ATOM 752 O O . CYS A 1 96 ? 8.481 -7.868 -21.016 1.00 91.62 96 CYS A O 1
ATOM 754 N N . ALA A 1 97 ? 9.103 -7.776 -18.860 1.00 93.19 97 ALA A N 1
ATOM 755 C CA . ALA A 1 97 ? 7.809 -8.208 -18.331 1.00 93.19 97 ALA A CA 1
ATOM 756 C C . ALA A 1 97 ? 6.669 -7.279 -18.781 1.00 93.19 97 ALA A C 1
ATOM 758 O O . ALA A 1 97 ? 5.570 -7.748 -19.077 1.00 93.19 97 ALA A O 1
ATOM 759 N N . LEU A 1 98 ? 6.953 -5.980 -18.923 1.00 92.81 98 LEU A N 1
ATOM 760 C CA . LEU A 1 98 ? 6.030 -4.996 -19.486 1.00 92.81 98 LEU A CA 1
ATOM 761 C C . LEU A 1 98 ? 5.652 -5.292 -20.952 1.00 92.81 98 LEU A C 1
ATOM 763 O O . LEU A 1 98 ? 4.529 -5.012 -21.363 1.00 92.81 98 LEU A O 1
ATOM 767 N N . GLN A 1 99 ? 6.547 -5.924 -21.716 1.00 90.88 99 GLN A N 1
ATOM 768 C CA . GLN A 1 99 ? 6.288 -6.431 -23.072 1.00 90.88 99 GLN A CA 1
ATOM 769 C C . GLN A 1 99 ? 5.768 -7.875 -23.093 1.00 90.88 99 GLN A C 1
ATOM 771 O O . GLN A 1 99 ? 5.522 -8.427 -24.163 1.00 90.88 99 GLN A O 1
ATOM 776 N N . LYS A 1 100 ? 5.552 -8.486 -21.919 1.00 90.81 100 LYS A N 1
ATOM 777 C CA . LYS A 1 100 ? 5.209 -9.911 -21.742 1.00 90.81 100 LYS A CA 1
ATOM 778 C C . LYS A 1 100 ? 6.303 -10.867 -22.222 1.00 90.81 100 LYS A C 1
ATOM 780 O O . LYS A 1 100 ? 6.031 -12.015 -22.563 1.00 90.81 100 LYS A O 1
ATOM 785 N N . GLU A 1 101 ? 7.541 -10.396 -22.199 1.00 90.75 101 GLU A N 1
ATOM 786 C CA . GLU A 1 101 ? 8.740 -11.211 -22.327 1.00 90.75 101 GLU A CA 1
ATOM 787 C C . GLU A 1 101 ? 9.314 -11.446 -20.929 1.00 90.75 101 GLU A C 1
ATOM 789 O O . GLU A 1 101 ? 9.378 -10.535 -20.103 1.00 90.75 101 GLU A O 1
ATOM 794 N N . PHE A 1 102 ? 9.738 -12.667 -20.617 1.00 91.75 102 PHE A N 1
ATOM 795 C CA . PHE A 1 102 ? 10.104 -13.008 -19.244 1.00 91.75 102 PHE A CA 1
ATOM 796 C C . PHE A 1 102 ? 11.551 -13.465 -19.164 1.00 91.75 102 PHE A C 1
ATOM 798 O O . PHE A 1 102 ? 11.887 -14.573 -19.560 1.00 91.75 102 PHE A O 1
ATOM 805 N N . ALA A 1 103 ? 12.393 -12.616 -18.581 1.00 90.50 103 ALA A N 1
ATOM 806 C CA . ALA A 1 103 ? 13.749 -12.971 -18.191 1.00 90.50 103 ALA A CA 1
ATOM 807 C C . ALA A 1 103 ? 13.834 -13.019 -16.670 1.00 90.50 103 ALA A C 1
ATOM 809 O O . ALA A 1 103 ? 13.535 -12.028 -15.999 1.00 90.50 103 ALA A O 1
ATOM 810 N N . TYR A 1 104 ? 14.216 -14.172 -16.123 1.00 92.19 104 TYR A N 1
ATOM 811 C CA . TYR A 1 104 ? 14.292 -14.351 -14.680 1.00 92.19 104 TYR A CA 1
ATOM 812 C C . TYR A 1 104 ? 15.423 -13.513 -14.076 1.00 92.19 104 TYR A C 1
ATOM 814 O O . TYR A 1 104 ? 16.572 -13.558 -14.515 1.00 92.19 104 TYR A O 1
ATOM 822 N N . SER A 1 105 ? 15.105 -12.813 -12.994 1.00 90.12 105 SER A N 1
ATOM 823 C CA . SER A 1 105 ? 16.086 -12.232 -12.080 1.00 90.12 105 SER A CA 1
ATOM 824 C C . SER A 1 105 ? 15.653 -12.542 -10.657 1.00 90.12 105 SER A C 1
ATOM 826 O O . SER A 1 105 ? 14.495 -12.865 -10.427 1.00 90.12 105 SER A O 1
ATOM 828 N N . LYS A 1 106 ? 16.559 -12.468 -9.685 1.00 89.75 106 LYS A N 1
ATOM 829 C CA . LYS A 1 106 ? 16.146 -12.562 -8.283 1.00 89.75 106 LYS A CA 1
ATOM 830 C C . LYS A 1 106 ? 15.639 -11.187 -7.847 1.00 89.75 106 LYS A C 1
ATOM 832 O O . LYS A 1 106 ? 16.323 -10.194 -8.067 1.00 89.75 106 LYS A O 1
ATOM 837 N N . SER A 1 107 ? 14.460 -11.146 -7.238 1.00 88.94 107 SER A N 1
ATOM 838 C CA . SER A 1 107 ? 13.907 -9.945 -6.617 1.00 88.94 107 SER A CA 1
ATOM 839 C C . SER A 1 107 ? 14.826 -9.444 -5.504 1.00 88.94 107 SER A C 1
ATOM 841 O O . SER A 1 107 ? 15.340 -10.237 -4.711 1.00 88.94 107 SER A O 1
ATOM 843 N N . ASN A 1 108 ? 14.975 -8.123 -5.427 1.00 89.75 108 ASN A N 1
ATOM 844 C CA . ASN A 1 108 ? 15.686 -7.435 -4.357 1.00 89.75 108 ASN A CA 1
ATOM 845 C C . ASN A 1 108 ? 14.740 -6.804 -3.316 1.00 89.75 108 ASN A C 1
ATOM 847 O O . ASN A 1 108 ? 15.089 -5.801 -2.694 1.00 89.75 108 ASN A O 1
ATOM 851 N N . LYS A 1 109 ? 13.529 -7.353 -3.137 1.00 86.88 109 LYS A N 1
ATOM 852 C CA . LYS A 1 109 ? 12.644 -6.936 -2.036 1.00 86.88 109 LYS A CA 1
ATOM 853 C C . LYS A 1 109 ? 13.333 -7.143 -0.677 1.00 86.88 109 LYS A C 1
ATOM 855 O O . LYS A 1 109 ? 14.049 -8.138 -0.521 1.00 86.88 109 LYS A O 1
ATOM 860 N N . PRO A 1 110 ? 13.072 -6.270 0.314 1.00 85.81 110 PRO A N 1
ATOM 861 C CA . PRO A 1 110 ? 13.467 -6.522 1.696 1.00 85.81 110 PRO A CA 1
ATOM 862 C C . PRO A 1 110 ? 12.887 -7.835 2.237 1.00 85.81 110 PRO A C 1
ATOM 864 O O . PRO A 1 110 ? 11.933 -8.397 1.689 1.00 85.81 110 PRO A O 1
ATOM 867 N N . GLU A 1 111 ? 13.444 -8.321 3.344 1.00 81.88 111 GLU A N 1
ATOM 868 C CA . GLU A 1 111 ? 12.905 -9.505 4.013 1.00 81.88 111 GLU A CA 1
ATOM 869 C C . GLU A 1 111 ? 11.500 -9.231 4.568 1.00 81.88 111 GLU A C 1
ATOM 871 O O . GLU A 1 111 ? 11.186 -8.115 4.980 1.00 81.88 111 GLU A O 1
ATOM 876 N N . SER A 1 112 ? 10.642 -10.256 4.622 1.00 72.50 112 SER A N 1
ATOM 877 C CA . SER A 1 112 ? 9.225 -10.086 4.983 1.00 72.50 112 SER A CA 1
ATOM 878 C C . SER A 1 112 ? 9.001 -9.399 6.336 1.00 72.50 112 SER A C 1
ATOM 880 O O . SER A 1 112 ? 8.042 -8.645 6.463 1.00 72.50 112 SER A O 1
ATOM 882 N N . GLY A 1 113 ? 9.886 -9.610 7.319 1.00 76.31 113 GLY A N 1
ATOM 883 C CA . GLY A 1 113 ? 9.813 -8.914 8.610 1.00 76.31 113 GLY A CA 1
ATOM 884 C C . GLY A 1 113 ? 10.025 -7.402 8.485 1.00 76.31 113 GLY A C 1
ATOM 885 O O . GLY A 1 113 ? 9.285 -6.628 9.081 1.00 76.31 113 GLY A O 1
ATOM 886 N N . GLN A 1 114 ? 10.965 -6.974 7.637 1.00 86.38 114 GLN A N 1
ATOM 887 C CA . GLN A 1 114 ? 11.225 -5.554 7.380 1.00 86.38 114 GLN A CA 1
ATOM 888 C C . GLN A 1 114 ? 10.081 -4.902 6.598 1.00 86.38 114 GLN A C 1
ATOM 890 O O . GLN A 1 114 ? 9.721 -3.762 6.878 1.00 86.38 114 GLN A O 1
ATOM 895 N N . ILE A 1 115 ? 9.472 -5.633 5.653 1.00 87.94 115 ILE A N 1
ATOM 896 C CA . ILE A 1 115 ? 8.322 -5.136 4.882 1.00 87.94 115 ILE A CA 1
ATOM 897 C C . ILE A 1 115 ? 7.174 -4.743 5.817 1.00 87.94 115 ILE A C 1
ATOM 899 O O . ILE A 1 115 ? 6.624 -3.655 5.658 1.00 87.94 115 ILE A O 1
ATOM 903 N N . GLY A 1 116 ? 6.839 -5.588 6.798 1.00 89.88 116 GLY A N 1
ATOM 904 C CA . GLY A 1 116 ? 5.793 -5.289 7.782 1.00 89.88 116 GLY A CA 1
ATOM 905 C C . GLY A 1 116 ? 6.095 -4.013 8.569 1.00 89.88 116 GLY A C 1
ATOM 906 O O . GLY A 1 116 ? 5.280 -3.098 8.601 1.00 89.88 116 GLY A O 1
ATOM 907 N N . THR A 1 117 ? 7.312 -3.888 9.105 1.00 91.31 117 THR A N 1
ATOM 908 C CA . THR A 1 117 ? 7.732 -2.690 9.850 1.00 91.31 117 THR A CA 1
ATOM 909 C C . THR A 1 117 ? 7.650 -1.415 9.007 1.00 91.31 117 THR A C 1
ATOM 911 O O . THR A 1 117 ? 7.124 -0.402 9.469 1.00 91.31 117 THR A O 1
ATOM 914 N N . PHE A 1 118 ? 8.137 -1.451 7.763 1.00 93.69 118 PHE A N 1
ATOM 915 C CA . PHE A 1 118 ? 8.098 -0.291 6.871 1.00 93.69 118 PHE A CA 1
ATOM 916 C C . PHE A 1 118 ? 6.668 0.097 6.507 1.00 93.69 118 PHE A C 1
ATOM 918 O O . PHE A 1 118 ? 6.305 1.267 6.602 1.00 93.69 118 PHE A O 1
ATOM 925 N N . THR A 1 119 ? 5.849 -0.878 6.118 1.00 95.50 119 THR A N 1
ATOM 926 C CA . THR A 1 119 ? 4.478 -0.630 5.658 1.00 95.50 119 THR A CA 1
ATOM 927 C C . THR A 1 119 ? 3.572 -0.140 6.785 1.00 95.50 119 THR A C 1
ATOM 929 O O . THR A 1 119 ? 2.821 0.802 6.554 1.00 95.50 119 THR A O 1
ATOM 932 N N . THR A 1 120 ? 3.695 -0.670 8.007 1.00 95.81 120 THR A N 1
ATOM 933 C CA . THR A 1 120 ? 2.962 -0.163 9.181 1.00 95.81 120 THR A CA 1
ATOM 934 C C . THR A 1 120 ? 3.325 1.286 9.489 1.00 95.81 120 THR A C 1
ATOM 936 O O . THR A 1 120 ? 2.436 2.131 9.597 1.00 95.81 120 THR A O 1
ATOM 939 N N . ARG A 1 121 ? 4.624 1.606 9.565 1.00 96.50 121 ARG A N 1
ATOM 940 C CA . ARG A 1 121 ? 5.094 2.974 9.832 1.00 96.50 121 ARG A CA 1
ATOM 941 C C . ARG A 1 121 ? 4.618 3.961 8.763 1.00 96.50 121 ARG A C 1
ATOM 943 O O . ARG A 1 121 ? 4.083 5.011 9.098 1.00 96.50 121 ARG A O 1
ATOM 950 N N . LEU A 1 122 ? 4.800 3.628 7.486 1.00 98.00 122 LEU A N 1
ATOM 951 C CA . LEU A 1 122 ? 4.471 4.526 6.376 1.00 98.00 122 LEU A CA 1
ATOM 952 C C . LEU A 1 122 ? 2.959 4.674 6.169 1.00 98.00 122 LEU A C 1
ATOM 954 O O . LEU A 1 122 ? 2.501 5.752 5.794 1.00 98.00 122 LEU A O 1
ATOM 958 N N . LEU A 1 123 ? 2.172 3.631 6.457 1.00 98.31 123 LEU A N 1
ATOM 959 C CA . LEU A 1 123 ? 0.714 3.746 6.478 1.00 98.31 123 LEU A CA 1
ATOM 960 C C . LEU A 1 123 ? 0.266 4.677 7.607 1.00 98.31 123 LEU A C 1
ATOM 962 O O . LEU A 1 123 ? -0.606 5.507 7.378 1.00 98.31 123 LEU A O 1
ATOM 966 N N . ALA A 1 124 ? 0.885 4.585 8.789 1.00 98.25 124 ALA A N 1
ATOM 967 C CA . ALA A 1 124 ? 0.587 5.475 9.906 1.00 98.25 124 ALA A CA 1
ATOM 968 C C . ALA A 1 124 ? 0.892 6.945 9.569 1.00 98.25 124 ALA A C 1
ATOM 970 O O . ALA A 1 124 ? 0.037 7.795 9.793 1.00 98.25 124 ALA A O 1
ATOM 971 N N . VAL A 1 125 ? 2.049 7.235 8.955 1.00 98.44 125 VAL A N 1
ATOM 972 C CA . VAL A 1 125 ? 2.383 8.588 8.460 1.00 98.44 125 VAL A CA 1
ATOM 973 C C . VAL A 1 125 ? 1.311 9.092 7.493 1.00 98.44 125 VAL A C 1
ATOM 975 O O . VAL A 1 125 ? 0.769 10.180 7.676 1.00 98.44 125 VAL A O 1
ATOM 978 N N . LEU A 1 126 ? 0.957 8.287 6.486 1.00 98.50 126 LEU A N 1
ATOM 979 C CA . LEU A 1 126 ? -0.030 8.688 5.488 1.00 98.50 126 LEU A CA 1
ATOM 980 C C . LEU A 1 126 ? -1.412 8.937 6.112 1.00 98.50 126 LEU A C 1
ATOM 982 O O . LEU A 1 126 ? -2.060 9.930 5.786 1.00 98.50 126 LEU A O 1
ATOM 986 N N . VAL A 1 127 ? -1.858 8.059 7.014 1.00 98.19 127 VAL A N 1
ATOM 987 C CA . VAL A 1 127 ? -3.138 8.197 7.720 1.00 98.19 127 VAL A CA 1
ATOM 988 C C . VAL A 1 127 ? -3.146 9.438 8.611 1.00 98.19 127 VAL A C 1
ATOM 990 O O . VAL A 1 127 ? -4.135 10.163 8.593 1.00 98.19 127 VAL A O 1
ATOM 993 N N . ASP A 1 128 ? -2.064 9.736 9.330 1.00 97.88 128 ASP A N 1
ATOM 994 C CA . ASP A 1 128 ? -1.961 10.948 10.152 1.00 97.88 128 ASP A CA 1
ATOM 995 C C . ASP A 1 128 ? -2.066 12.226 9.303 1.00 97.88 128 ASP A C 1
ATOM 997 O O . ASP A 1 128 ? -2.853 13.128 9.609 1.00 97.88 128 ASP A O 1
ATOM 1001 N N . CYS A 1 129 ? -1.352 12.284 8.171 1.00 97.75 129 CYS A N 1
ATOM 1002 C CA . CYS A 1 129 ? -1.478 13.387 7.213 1.00 97.75 129 CYS A CA 1
ATOM 1003 C C . CYS A 1 129 ? -2.920 13.526 6.704 1.00 97.75 129 CYS A C 1
ATOM 1005 O O . CYS A 1 129 ? -3.471 14.626 6.656 1.00 97.75 129 CYS A O 1
ATOM 1007 N N . LEU A 1 130 ? -3.550 12.410 6.337 1.00 97.31 130 LEU A N 1
ATOM 1008 C CA . LEU A 1 130 ? -4.923 12.371 5.842 1.00 97.31 130 LEU A CA 1
ATOM 1009 C C . LEU A 1 130 ? -5.943 12.802 6.910 1.00 97.31 130 LEU A C 1
ATOM 1011 O O . LEU A 1 130 ? -6.891 13.518 6.587 1.00 97.31 130 LEU A O 1
ATOM 1015 N N . LEU A 1 131 ? -5.776 12.415 8.172 1.00 96.75 131 LEU A N 1
ATOM 1016 C CA . LEU A 1 131 ? -6.638 12.863 9.271 1.00 96.75 131 LEU A CA 1
ATOM 1017 C C . LEU A 1 131 ? -6.457 14.362 9.533 1.00 96.75 131 LEU A C 1
ATOM 1019 O O . LEU A 1 131 ? -7.444 15.100 9.595 1.00 96.75 131 LEU A O 1
ATOM 1023 N N . SER A 1 132 ? -5.207 14.830 9.556 1.00 95.38 132 SER A N 1
ATOM 1024 C CA . SER A 1 132 ? -4.863 16.247 9.725 1.00 95.38 132 SER A CA 1
ATOM 1025 C C . SER A 1 132 ? -5.496 17.119 8.630 1.00 95.38 132 SER A C 1
ATOM 1027 O O . SER A 1 132 ? -6.100 18.153 8.919 1.00 95.38 132 SER A O 1
ATOM 1029 N N . LYS A 1 133 ? -5.456 16.676 7.362 1.00 94.38 133 LYS A N 1
ATOM 1030 C CA . LYS A 1 133 ? -6.078 17.385 6.222 1.00 94.38 133 LYS A CA 1
ATOM 1031 C C . LYS A 1 133 ? -7.607 17.453 6.304 1.00 94.38 133 LYS A C 1
ATOM 1033 O O . LYS A 1 133 ? -8.197 18.329 5.678 1.00 94.38 133 LYS A O 1
ATOM 1038 N N . ARG A 1 134 ? -8.248 16.572 7.079 1.00 93.38 134 ARG A N 1
ATOM 1039 C CA . ARG A 1 134 ? -9.693 16.624 7.374 1.00 93.38 134 ARG A CA 1
ATOM 1040 C C . ARG A 1 134 ? -10.030 17.364 8.663 1.00 93.38 134 ARG A C 1
ATOM 1042 O O . ARG A 1 134 ? -11.201 17.464 9.006 1.00 93.38 134 ARG A O 1
ATOM 1049 N N . GLY A 1 135 ? -9.026 17.908 9.347 1.00 94.50 135 GLY A N 1
ATOM 1050 C CA . GLY A 1 135 ? -9.200 18.661 10.582 1.00 94.50 135 GLY A CA 1
ATOM 1051 C C . GLY A 1 135 ? -9.211 17.811 11.851 1.00 94.50 135 GLY A C 1
ATOM 1052 O O . GLY A 1 135 ? -9.363 18.388 12.922 1.00 94.50 135 GLY A O 1
ATOM 1053 N N . PHE A 1 136 ? -8.991 16.495 11.760 1.00 95.38 136 PHE A N 1
ATOM 1054 C CA . PHE A 1 136 ? -8.942 15.583 12.911 1.00 95.38 136 PHE A CA 1
ATOM 1055 C C . PHE A 1 136 ? -7.551 15.572 13.570 1.00 95.38 136 PHE A C 1
ATOM 1057 O O . PHE A 1 136 ? -6.898 14.534 13.674 1.00 95.38 136 PHE A O 1
ATOM 1064 N N . ASN A 1 137 ? -7.062 16.752 13.957 1.00 93.31 137 ASN A N 1
ATOM 1065 C CA . ASN A 1 137 ? -5.715 16.942 14.515 1.00 93.31 137 ASN A CA 1
ATOM 1066 C C . ASN A 1 137 ? -5.590 16.473 15.976 1.00 93.31 137 ASN A C 1
ATOM 1068 O O . ASN A 1 137 ? -4.492 16.416 16.522 1.00 93.31 137 ASN A O 1
ATOM 1072 N N . GLU A 1 138 ? -6.713 16.178 16.626 1.00 93.44 138 GLU A N 1
ATOM 1073 C CA . GLU A 1 138 ? -6.797 15.669 17.993 1.00 93.44 138 GLU A CA 1
ATOM 1074 C C . GLU A 1 138 ? -6.457 14.178 18.119 1.00 93.44 138 GLU A C 1
ATOM 1076 O O . GLU A 1 138 ? -6.281 13.687 19.236 1.00 93.44 138 GLU A O 1
ATOM 1081 N N . ILE A 1 139 ? -6.381 13.457 16.995 1.00 95.81 139 ILE A N 1
ATOM 1082 C CA . ILE A 1 139 ? -6.113 12.020 16.974 1.00 95.81 139 ILE A CA 1
ATOM 1083 C C . ILE A 1 139 ? -4.605 11.783 17.033 1.00 95.81 139 ILE A C 1
ATOM 1085 O O . ILE A 1 139 ? -3.861 12.143 16.126 1.00 95.81 139 ILE A O 1
ATOM 1089 N N . GLU A 1 140 ? -4.153 11.126 18.096 1.00 95.50 140 GLU A N 1
ATOM 1090 C CA . GLU A 1 140 ? -2.760 10.714 18.261 1.00 95.50 140 GLU A CA 1
ATOM 1091 C C . GLU A 1 140 ? -2.547 9.310 17.681 1.00 95.50 140 GLU A C 1
ATOM 1093 O O . GLU A 1 140 ? -3.267 8.379 18.045 1.00 95.50 140 GLU A O 1
ATOM 1098 N N . LEU A 1 141 ? -1.534 9.137 16.824 1.00 96.75 141 LEU A N 1
ATOM 1099 C CA . LEU A 1 141 ? -1.130 7.832 16.294 1.00 96.75 141 LEU A CA 1
ATOM 1100 C C . LEU A 1 141 ? 0.105 7.299 17.023 1.00 96.75 141 LEU A C 1
ATOM 1102 O O . LEU A 1 141 ? 1.095 8.011 17.219 1.00 96.75 141 LEU A O 1
ATOM 1106 N N . ARG A 1 142 ? 0.076 6.012 17.375 1.00 96.19 142 ARG A N 1
ATOM 1107 C CA . ARG A 1 142 ? 1.186 5.316 18.034 1.00 96.19 142 ARG A CA 1
ATOM 1108 C C . ARG A 1 142 ? 1.418 3.944 17.416 1.00 96.19 142 ARG A C 1
ATOM 1110 O O . ARG A 1 142 ? 0.474 3.186 17.216 1.00 96.19 142 ARG A O 1
ATOM 1117 N N . LEU A 1 143 ? 2.675 3.599 17.168 1.00 94.81 143 LEU A N 1
ATOM 1118 C CA . LEU A 1 143 ? 3.072 2.255 16.750 1.00 94.81 143 LEU A CA 1
ATOM 1119 C C . LEU A 1 143 ? 3.022 1.325 17.959 1.00 94.81 143 LEU A C 1
ATOM 1121 O O . LEU A 1 143 ? 3.659 1.605 18.978 1.00 94.81 143 LEU A O 1
ATOM 1125 N N . GLY A 1 144 ? 2.235 0.259 17.856 1.00 90.12 144 GLY A N 1
ATOM 1126 C CA . GLY A 1 144 ? 2.034 -0.710 18.924 1.00 90.12 144 GLY A CA 1
ATOM 1127 C C . GLY A 1 144 ? 3.100 -1.805 18.965 1.00 90.12 144 GLY A C 1
ATOM 1128 O O . GLY A 1 144 ? 4.119 -1.766 18.269 1.00 90.12 144 GLY A O 1
ATOM 1129 N N . LYS A 1 145 ? 2.847 -2.794 19.819 1.00 84.69 145 LYS A N 1
ATOM 1130 C CA . LYS A 1 145 ? 3.562 -4.070 19.877 1.00 84.69 145 LYS A CA 1
ATOM 1131 C C . LYS A 1 145 ? 2.550 -5.191 19.753 1.00 84.69 145 LYS A C 1
ATOM 1133 O O . LYS A 1 145 ? 1.386 -5.007 20.106 1.00 84.69 145 LYS A O 1
ATOM 1138 N N . GLU A 1 146 ? 3.025 -6.356 19.309 1.00 80.25 146 GLU A N 1
ATOM 1139 C CA . GLU A 1 146 ? 2.179 -7.534 19.153 1.00 80.25 146 GLU A CA 1
ATOM 1140 C C . GLU A 1 146 ? 1.303 -7.724 20.414 1.00 80.25 146 GLU A C 1
ATOM 1142 O O . GLU A 1 146 ? 1.835 -7.815 21.523 1.00 80.25 146 GLU A O 1
ATOM 1147 N N . PRO A 1 147 ? -0.028 -7.728 20.253 1.00 83.94 147 PRO A N 1
ATOM 1148 C CA . PRO A 1 147 ? -0.686 -8.130 19.024 1.00 83.94 147 PRO A CA 1
ATOM 1149 C C . PRO A 1 147 ? -1.427 -6.974 18.313 1.00 83.94 147 PRO A C 1
ATOM 1151 O O . PRO A 1 147 ? -2.374 -7.214 17.573 1.00 83.94 147 PRO A O 1
ATOM 1154 N N . ILE A 1 148 ? -1.005 -5.729 18.573 1.00 92.00 148 ILE A N 1
ATOM 1155 C CA . ILE A 1 148 ? -1.548 -4.488 18.007 1.00 92.00 148 ILE A CA 1
ATOM 1156 C C . ILE A 1 148 ? -0.429 -3.755 17.258 1.00 92.00 148 ILE A C 1
ATOM 1158 O O . ILE A 1 148 ? 0.578 -3.375 17.852 1.00 92.00 148 ILE A O 1
ATOM 1162 N N . ASP A 1 149 ? -0.613 -3.499 15.966 1.00 94.19 149 ASP A N 1
ATOM 1163 C CA . ASP A 1 149 ? 0.396 -2.829 15.138 1.00 94.19 149 ASP A CA 1
ATOM 1164 C C . ASP A 1 149 ? 0.304 -1.296 15.222 1.00 94.19 149 ASP A C 1
ATOM 1166 O O . ASP A 1 149 ? 1.322 -0.598 15.225 1.00 94.19 149 ASP A O 1
ATOM 1170 N N . LEU A 1 150 ? -0.915 -0.754 15.296 1.00 96.44 150 LEU A N 1
ATOM 1171 C CA . LEU A 1 150 ? -1.179 0.686 15.297 1.00 96.44 150 LEU A CA 1
ATOM 1172 C C . LEU A 1 150 ? -2.304 1.031 16.278 1.00 96.44 150 LEU A C 1
ATOM 1174 O O . LEU A 1 150 ? -3.314 0.337 16.353 1.00 96.44 150 LEU A O 1
ATOM 1178 N N . ILE A 1 151 ? -2.137 2.125 17.014 1.00 96.56 151 ILE A N 1
ATOM 1179 C CA . ILE A 1 151 ? -3.104 2.638 17.984 1.00 96.56 151 ILE A CA 1
ATOM 1180 C C . ILE A 1 151 ? -3.441 4.074 17.607 1.00 96.56 151 ILE A C 1
ATOM 1182 O O . ILE A 1 151 ? -2.538 4.884 17.394 1.00 96.56 151 ILE A O 1
ATOM 1186 N N . LEU A 1 152 ? -4.732 4.389 17.549 1.00 97.12 152 LEU A N 1
ATOM 1187 C CA . LEU A 1 152 ? -5.226 5.748 17.376 1.00 97.12 152 LEU A CA 1
ATOM 1188 C C . LEU A 1 152 ? -5.990 6.160 18.629 1.00 97.12 152 LEU A C 1
ATOM 1190 O O . LEU A 1 152 ? -6.872 5.430 19.081 1.00 97.12 152 LEU A O 1
ATOM 1194 N N . ILE A 1 153 ? -5.651 7.318 19.186 1.00 96.12 153 ILE A N 1
ATOM 1195 C CA . ILE A 1 153 ? -6.224 7.816 20.436 1.00 96.12 153 ILE A CA 1
ATOM 1196 C C . ILE A 1 153 ? -6.889 9.161 20.176 1.00 96.12 153 ILE A C 1
ATOM 1198 O O . ILE A 1 153 ? -6.222 10.149 19.882 1.00 96.12 153 ILE A O 1
ATOM 1202 N N . ASP A 1 154 ? -8.203 9.203 20.351 1.00 95.69 154 ASP A N 1
ATOM 1203 C CA . ASP A 1 154 ? -9.003 10.421 20.343 1.00 95.69 154 ASP A CA 1
ATOM 1204 C C . ASP A 1 154 ? -9.366 10.772 21.787 1.00 95.69 154 ASP A C 1
ATOM 1206 O O . ASP A 1 154 ? -10.302 10.232 22.382 1.00 95.69 154 ASP A O 1
ATOM 1210 N N . LYS A 1 155 ? -8.571 11.670 22.373 1.00 90.75 155 LYS A N 1
ATOM 1211 C CA . LYS A 1 155 ? -8.743 12.124 23.762 1.00 90.75 155 LYS A CA 1
ATOM 1212 C C . LYS A 1 155 ? -10.020 12.944 23.946 1.00 90.75 155 LYS A C 1
ATOM 1214 O O . LYS A 1 155 ? -10.573 12.958 25.043 1.00 90.75 155 LYS A O 1
ATOM 1219 N N . THR A 1 156 ? -10.497 13.595 22.885 1.00 92.00 156 THR A N 1
ATOM 1220 C CA . THR A 1 156 ? -11.697 14.439 22.904 1.00 92.00 156 THR A CA 1
ATOM 1221 C C . THR A 1 156 ? -12.951 13.585 23.048 1.00 92.00 156 THR A C 1
ATOM 1223 O O . THR A 1 156 ? -13.767 13.827 23.933 1.00 92.00 156 THR A O 1
ATOM 1226 N N . ASN A 1 157 ? -13.076 12.548 22.218 1.00 94.00 157 ASN A N 1
ATOM 1227 C CA . ASN A 1 157 ? -14.223 11.639 22.228 1.00 94.00 157 ASN A CA 1
ATOM 1228 C C . ASN A 1 157 ? -14.026 10.431 23.157 1.00 94.00 157 ASN A C 1
ATOM 1230 O O . ASN A 1 157 ? -14.907 9.578 23.245 1.00 94.00 157 ASN A O 1
ATOM 1234 N N . LYS A 1 158 ? -12.879 10.356 23.846 1.00 93.56 158 LYS A N 1
ATOM 1235 C CA . LYS A 1 158 ? -12.450 9.215 24.665 1.00 93.56 158 LYS A CA 1
ATOM 1236 C C . LYS A 1 158 ? -12.544 7.892 23.899 1.00 93.56 158 LYS A C 1
ATOM 1238 O O . LYS A 1 158 ? -13.162 6.930 24.354 1.00 93.56 158 LYS A O 1
ATOM 1243 N N . ILE A 1 159 ? -11.934 7.842 22.718 1.00 95.00 159 ILE A N 1
ATOM 1244 C CA . ILE A 1 159 ? -11.912 6.652 21.861 1.00 95.00 159 ILE A CA 1
ATOM 1245 C C . ILE A 1 159 ? -10.480 6.161 21.670 1.00 95.00 159 ILE A C 1
ATOM 1247 O O . ILE A 1 159 ? -9.561 6.949 21.453 1.00 95.00 159 ILE A O 1
ATOM 1251 N N . VAL A 1 160 ? -10.307 4.843 21.736 1.00 95.50 160 VAL A N 1
ATOM 1252 C CA . VAL A 1 160 ? -9.086 4.146 21.328 1.00 95.50 160 VAL A CA 1
ATOM 1253 C C . VAL A 1 160 ? -9.445 3.182 20.206 1.00 95.50 160 VAL A C 1
ATOM 1255 O O . VAL A 1 160 ? -10.297 2.316 20.381 1.00 95.50 160 VAL A O 1
ATOM 1258 N N . LEU A 1 161 ? -8.791 3.312 19.055 1.00 96.38 161 LEU A N 1
ATOM 1259 C CA . LEU A 1 161 ? -8.881 2.347 17.964 1.00 96.38 161 LEU A CA 1
ATOM 1260 C C . LEU A 1 161 ? -7.584 1.537 17.904 1.00 96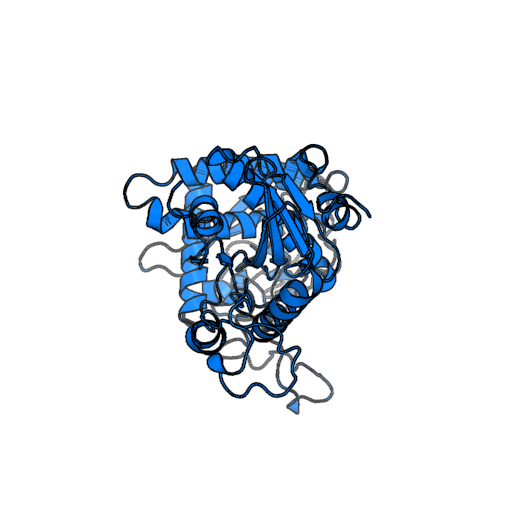.38 161 LEU A C 1
ATOM 1262 O O . LEU A 1 161 ? -6.506 2.088 17.678 1.00 96.38 161 LEU A O 1
ATOM 1266 N N . LEU A 1 162 ? -7.711 0.228 18.097 1.00 95.88 162 LEU A N 1
ATOM 1267 C CA . LEU A 1 162 ? -6.627 -0.744 18.033 1.00 95.88 162 LEU A CA 1
ATOM 1268 C C . LEU A 1 162 ? -6.639 -1.418 16.662 1.00 95.88 162 LEU A C 1
ATOM 1270 O O . LEU A 1 162 ? -7.647 -1.999 16.253 1.00 95.88 162 LEU A O 1
ATOM 1274 N N . CYS A 1 163 ? -5.522 -1.334 15.952 1.00 96.38 163 CYS A N 1
ATOM 1275 C CA . CYS A 1 163 ? -5.412 -1.792 14.578 1.00 96.38 163 CYS A CA 1
ATOM 1276 C C . CYS A 1 163 ? -4.380 -2.909 14.432 1.00 96.38 163 CYS A C 1
ATOM 1278 O O . CYS A 1 163 ? -3.219 -2.748 14.807 1.00 96.38 163 CYS A O 1
ATOM 1280 N N . GLU A 1 164 ? -4.792 -3.993 13.781 1.00 96.00 164 GLU A N 1
ATOM 1281 C CA . GLU A 1 164 ? -3.871 -4.919 13.120 1.00 96.00 164 GLU A CA 1
ATOM 1282 C C . GLU A 1 164 ? -3.600 -4.404 11.705 1.00 96.00 164 GLU A C 1
ATOM 1284 O O . GLU A 1 164 ? -4.545 -4.155 10.947 1.00 96.00 164 GLU A O 1
ATOM 1289 N N . VAL A 1 165 ? -2.334 -4.271 11.312 1.00 95.56 165 VAL A N 1
ATOM 1290 C CA . VAL A 1 165 ? -1.970 -3.748 9.994 1.00 95.56 165 VAL A CA 1
ATOM 1291 C C . VAL A 1 165 ? -1.581 -4.888 9.057 1.00 95.56 165 VAL A C 1
ATOM 1293 O O . VAL A 1 165 ? -0.691 -5.693 9.330 1.00 95.56 165 VAL A O 1
ATOM 1296 N N . LYS A 1 166 ? -2.240 -4.942 7.895 1.00 94.06 166 LYS A N 1
ATOM 1297 C CA . LYS A 1 166 ? -1.920 -5.859 6.788 1.00 94.06 166 LYS A CA 1
ATOM 1298 C C . LYS A 1 166 ? -1.750 -5.071 5.506 1.00 94.06 166 LYS A C 1
ATOM 1300 O O . LYS A 1 166 ? -2.675 -4.972 4.707 1.00 94.06 166 LYS A O 1
ATOM 1305 N N . ALA A 1 167 ? -0.578 -4.469 5.333 1.00 94.06 167 ALA A N 1
ATOM 1306 C CA . ALA A 1 167 ? -0.281 -3.584 4.216 1.00 94.06 167 ALA A CA 1
ATOM 1307 C C . ALA A 1 167 ? 0.923 -4.074 3.403 1.00 94.06 167 ALA A C 1
ATOM 1309 O O . ALA A 1 167 ? 1.903 -4.586 3.940 1.00 94.06 167 ALA A O 1
ATOM 1310 N N . ALA A 1 168 ? 0.842 -3.901 2.088 1.00 93.88 168 ALA A N 1
ATOM 1311 C CA . ALA A 1 168 ? 1.916 -4.203 1.151 1.00 93.88 168 ALA A CA 1
ATOM 1312 C C . ALA A 1 168 ? 1.660 -3.457 -0.162 1.00 93.88 168 ALA A C 1
ATOM 1314 O O . ALA A 1 168 ? 0.501 -3.370 -0.588 1.00 93.88 168 ALA A O 1
ATOM 1315 N N . PRO A 1 169 ? 2.702 -2.931 -0.825 1.00 95.69 169 PRO A N 1
ATOM 1316 C CA . PRO A 1 169 ? 2.503 -2.138 -2.026 1.00 95.69 169 PRO A CA 1
ATOM 1317 C C . PRO A 1 169 ? 1.952 -2.989 -3.178 1.00 95.69 169 PRO A C 1
ATOM 1319 O O . PRO A 1 169 ? 2.292 -4.173 -3.298 1.00 95.69 169 PRO A O 1
ATOM 1322 N N . LEU A 1 170 ? 1.137 -2.398 -4.055 1.00 96.75 170 LEU A N 1
ATOM 1323 C CA . LEU A 1 170 ? 0.699 -3.051 -5.296 1.00 96.75 170 LEU A CA 1
ATOM 1324 C C . LEU A 1 170 ? 1.865 -3.180 -6.272 1.00 96.75 170 LEU A C 1
ATOM 1326 O O . LEU A 1 170 ? 2.098 -4.251 -6.834 1.00 96.75 170 LEU A O 1
ATOM 1330 N N . THR A 1 171 ? 2.596 -2.089 -6.462 1.00 95.38 171 THR A N 1
ATOM 1331 C CA . THR A 1 171 ? 3.746 -1.990 -7.355 1.00 95.38 171 THR A CA 1
ATOM 1332 C C . THR A 1 171 ? 4.918 -1.339 -6.636 1.00 95.38 171 THR A C 1
ATOM 1334 O O . THR A 1 171 ? 4.756 -0.533 -5.726 1.00 95.38 171 THR A O 1
ATOM 1337 N N . THR A 1 172 ? 6.126 -1.664 -7.076 1.00 94.81 172 THR A N 1
ATOM 1338 C CA . THR A 1 172 ? 7.321 -0.895 -6.731 1.00 94.81 172 THR A CA 1
ATOM 1339 C C . THR A 1 172 ? 8.011 -0.576 -8.047 1.00 94.81 172 THR A C 1
ATOM 1341 O O . THR A 1 172 ? 8.554 -1.505 -8.659 1.00 94.81 172 THR A O 1
ATOM 1344 N N . PRO A 1 173 ? 7.943 0.678 -8.536 1.00 94.62 173 PRO A N 1
ATOM 1345 C CA . PRO A 1 173 ? 8.632 1.053 -9.761 1.00 94.62 173 PRO A CA 1
ATOM 1346 C C . PRO A 1 173 ? 10.104 0.622 -9.686 1.00 94.62 173 PRO A C 1
ATOM 1348 O O . PRO A 1 173 ? 10.759 0.806 -8.661 1.00 94.62 173 PRO A O 1
ATOM 1351 N N . PRO A 1 174 ? 10.647 -0.044 -10.711 1.00 93.56 174 PRO A N 1
ATOM 1352 C CA . PRO A 1 174 ? 12.017 -0.510 -10.637 1.00 93.56 174 PRO A CA 1
ATOM 1353 C C . PRO A 1 174 ? 12.969 0.666 -10.825 1.00 93.56 174 PRO A C 1
ATOM 1355 O O . PRO A 1 174 ? 12.715 1.567 -11.633 1.00 93.56 174 PRO A O 1
ATOM 1358 N N . MET A 1 175 ? 14.099 0.624 -10.122 1.00 93.62 175 MET A N 1
ATOM 1359 C CA . MET A 1 175 ? 15.154 1.596 -10.368 1.00 93.62 175 MET A CA 1
ATOM 1360 C C . MET A 1 175 ? 16.002 1.207 -11.569 1.00 93.62 175 MET A C 1
ATOM 1362 O O . MET A 1 175 ? 16.227 0.025 -11.838 1.00 93.62 175 MET A O 1
ATOM 1366 N N . CYS A 1 176 ? 16.496 2.221 -12.264 1.00 92.88 176 CYS A N 1
ATOM 1367 C CA . CYS A 1 176 ? 17.289 2.106 -13.470 1.00 92.88 176 CYS A CA 1
ATOM 1368 C C . CYS A 1 176 ? 18.494 3.050 -13.413 1.00 92.88 176 CYS A C 1
ATOM 1370 O O . CYS A 1 176 ? 18.421 4.136 -12.844 1.00 92.88 176 CYS A O 1
ATOM 1372 N N . VAL A 1 177 ? 19.582 2.654 -14.061 1.00 90.62 177 VAL A N 1
ATOM 1373 C CA . VAL A 1 177 ? 20.736 3.499 -14.377 1.00 90.62 177 VAL A CA 1
ATOM 1374 C C . VAL A 1 177 ? 21.027 3.334 -15.864 1.00 90.62 177 VAL A C 1
ATOM 1376 O O . VAL A 1 177 ? 20.967 2.215 -16.388 1.00 90.62 177 VAL A O 1
ATOM 1379 N N . ASP A 1 178 ? 21.320 4.440 -16.547 1.00 85.44 178 ASP A N 1
ATOM 1380 C CA . ASP A 1 178 ? 21.792 4.376 -17.929 1.00 85.44 178 ASP A CA 1
ATOM 1381 C C . ASP A 1 178 ? 23.184 3.739 -17.957 1.00 85.44 178 ASP A C 1
ATOM 1383 O O . ASP A 1 178 ? 24.122 4.212 -17.313 1.00 85.44 178 ASP A O 1
ATOM 1387 N N . TYR A 1 179 ? 23.312 2.622 -18.666 1.00 77.44 179 TYR A N 1
ATOM 1388 C CA . TYR A 1 179 ? 24.535 1.835 -18.682 1.00 77.44 179 TYR A CA 1
ATOM 1389 C C . TYR A 1 179 ? 25.273 2.057 -20.004 1.00 77.44 179 TYR A C 1
ATOM 1391 O O . TYR A 1 179 ? 25.261 1.218 -20.909 1.00 77.44 179 TYR A O 1
ATOM 1399 N N . ALA A 1 180 ? 25.927 3.218 -20.107 1.00 63.97 180 ALA A N 1
ATOM 1400 C CA . ALA A 1 180 ? 26.669 3.639 -21.297 1.00 63.97 180 ALA A CA 1
ATOM 1401 C C . ALA A 1 180 ? 27.988 2.863 -21.515 1.00 63.97 180 ALA A C 1
ATOM 1403 O O . ALA A 1 180 ? 28.542 2.866 -22.617 1.00 63.97 180 ALA A O 1
ATOM 1404 N N . HIS A 1 181 ? 28.509 2.168 -20.495 1.00 54.66 181 HIS A N 1
ATOM 1405 C CA . HIS A 1 181 ? 29.838 1.556 -20.540 1.00 54.66 181 HIS A CA 1
ATOM 1406 C C . HIS A 1 181 ? 29.841 0.038 -20.799 1.00 54.66 181 HIS A C 1
ATOM 1408 O O . HIS A 1 181 ? 29.304 -0.752 -20.040 1.00 54.66 181 HIS A O 1
ATOM 1414 N N . ARG A 1 182 ? 30.625 -0.346 -21.819 1.00 47.66 182 ARG A N 1
ATOM 1415 C CA . ARG A 1 182 ? 31.260 -1.658 -22.079 1.00 47.66 182 ARG A CA 1
ATOM 1416 C C . ARG A 1 182 ? 30.416 -2.774 -22.726 1.00 47.66 182 ARG A C 1
ATOM 1418 O O . ARG A 1 182 ? 29.674 -3.514 -22.094 1.00 47.66 182 ARG A O 1
ATOM 1425 N N . SER A 1 183 ? 30.776 -3.013 -23.991 1.00 50.50 183 SER A N 1
ATOM 1426 C CA . SER A 1 183 ? 30.689 -4.265 -24.765 1.00 50.50 183 SER A CA 1
ATOM 1427 C C . SER A 1 183 ? 29.323 -4.721 -25.305 1.00 50.50 183 SER A C 1
ATOM 1429 O O . SER A 1 183 ? 28.251 -4.361 -24.815 1.00 50.50 183 SER A O 1
ATOM 1431 N N . LEU A 1 184 ? 29.410 -5.489 -26.397 1.00 50.88 184 LEU A N 1
ATOM 1432 C CA . LEU A 1 184 ? 28.369 -6.078 -27.253 1.00 50.88 184 LEU A CA 1
ATOM 1433 C C . LEU A 1 184 ? 27.524 -7.152 -26.537 1.00 50.88 184 LEU A C 1
ATOM 1435 O O . LEU A 1 184 ? 27.250 -8.205 -27.100 1.00 50.88 184 LEU A O 1
ATOM 1439 N N . VAL A 1 185 ? 27.142 -6.937 -25.279 1.00 57.09 185 VAL A N 1
ATOM 1440 C CA . VAL A 1 185 ? 26.245 -7.872 -24.594 1.00 57.09 185 VAL A CA 1
ATOM 1441 C C . VAL A 1 185 ? 24.831 -7.641 -25.120 1.00 57.09 185 VAL A C 1
ATOM 1443 O O . VAL A 1 185 ? 24.249 -6.585 -24.871 1.00 57.09 185 VAL A O 1
ATOM 1446 N N . SER A 1 186 ? 24.315 -8.607 -25.877 1.00 61.16 186 SER A N 1
ATOM 1447 C CA . SER A 1 186 ? 22.910 -8.707 -26.272 1.00 61.16 186 SER A CA 1
ATOM 1448 C C . SER A 1 186 ? 22.121 -9.457 -25.197 1.00 61.16 186 SER A C 1
ATOM 1450 O O . SER A 1 186 ? 22.589 -10.461 -24.658 1.00 61.16 186 SER A O 1
ATOM 1452 N N . GLY A 1 187 ? 20.906 -8.997 -24.901 1.00 73.50 187 GLY A N 1
ATOM 1453 C CA . GLY A 1 187 ? 19.994 -9.683 -23.982 1.00 73.50 187 GLY A CA 1
ATOM 1454 C C . GLY A 1 187 ? 20.195 -9.311 -22.510 1.00 73.50 187 GLY A C 1
ATOM 1455 O O . GLY A 1 187 ? 20.318 -8.132 -22.174 1.00 73.50 187 GLY A O 1
ATOM 1456 N N . HIS A 1 188 ? 20.154 -10.314 -21.629 1.00 78.12 188 HIS A N 1
ATOM 1457 C CA . HIS A 1 188 ? 20.173 -10.139 -20.176 1.00 78.12 188 HIS A CA 1
ATOM 1458 C C . HIS A 1 188 ? 21.474 -10.650 -19.570 1.00 78.12 188 HIS A C 1
ATOM 1460 O O . HIS A 1 188 ? 21.847 -11.804 -19.775 1.00 78.12 188 HIS A O 1
ATOM 1466 N N . SER A 1 189 ? 22.130 -9.831 -18.752 1.00 79.31 189 SER A N 1
ATOM 1467 C CA . SER A 1 189 ? 23.276 -10.278 -17.961 1.00 79.31 189 SER A CA 1
ATOM 1468 C C . SER A 1 189 ? 23.208 -9.745 -16.537 1.00 79.31 189 SER A C 1
ATOM 1470 O O . SER A 1 189 ? 22.768 -8.625 -16.279 1.00 79.31 189 SER A O 1
ATOM 1472 N N . LYS A 1 190 ? 23.625 -10.570 -15.573 1.00 78.38 190 LYS A N 1
ATOM 1473 C CA . LYS A 1 190 ? 23.768 -10.114 -14.188 1.00 78.38 190 LYS A CA 1
ATOM 1474 C C . LYS A 1 190 ? 24.951 -9.160 -14.109 1.00 78.38 190 LYS A C 1
ATOM 1476 O O . LYS A 1 190 ? 26.050 -9.507 -14.538 1.00 78.38 190 LYS A O 1
ATOM 1481 N N . ILE A 1 191 ? 24.735 -7.998 -13.510 1.00 75.12 191 ILE A N 1
ATOM 1482 C CA . ILE A 1 191 ? 25.817 -7.090 -13.151 1.00 75.12 191 ILE A CA 1
ATOM 1483 C C . ILE A 1 191 ? 26.313 -7.546 -11.778 1.00 75.12 191 ILE A C 1
ATOM 1485 O O . ILE A 1 191 ? 25.550 -7.561 -10.813 1.00 75.12 191 ILE A O 1
ATOM 1489 N N . GLY A 1 192 ? 27.572 -7.986 -11.705 1.00 70.06 192 GLY A N 1
ATOM 1490 C CA . GLY A 1 192 ? 28.154 -8.487 -10.455 1.00 70.06 192 GLY A CA 1
ATOM 1491 C C . GLY A 1 192 ? 28.165 -7.413 -9.367 1.00 70.06 192 GLY A C 1
ATOM 1492 O O . GLY A 1 192 ? 27.612 -7.615 -8.288 1.00 70.06 192 GLY A O 1
ATOM 1493 N N . VAL A 1 193 ? 28.751 -6.261 -9.692 1.00 73.81 193 VAL A N 1
ATOM 1494 C CA . VAL A 1 193 ? 28.766 -5.056 -8.859 1.00 73.81 193 VAL A CA 1
ATOM 1495 C C . VAL A 1 193 ? 28.559 -3.856 -9.777 1.00 73.81 193 VAL A C 1
ATOM 1497 O O . VAL A 1 193 ? 29.296 -3.694 -10.751 1.00 73.81 193 VAL A O 1
ATOM 1500 N N . LEU A 1 194 ? 27.542 -3.048 -9.494 1.00 78.75 194 LEU A N 1
ATOM 1501 C CA . LEU A 1 194 ? 27.379 -1.733 -10.094 1.00 78.75 194 LEU A CA 1
ATOM 1502 C C . LEU A 1 194 ? 28.268 -0.752 -9.329 1.00 78.75 194 LEU A C 1
ATOM 1504 O O . LEU A 1 194 ? 28.197 -0.683 -8.102 1.00 78.75 194 LEU A O 1
ATOM 1508 N N . ASP A 1 195 ? 29.115 -0.023 -10.048 1.00 73.12 195 ASP A N 1
ATOM 1509 C CA . ASP A 1 195 ? 29.913 1.035 -9.442 1.00 73.12 195 ASP A CA 1
ATOM 1510 C C . ASP A 1 195 ? 29.000 2.227 -9.139 1.00 73.12 195 ASP A C 1
ATOM 1512 O O . ASP A 1 195 ? 28.387 2.794 -10.045 1.00 73.12 195 ASP A O 1
ATOM 1516 N N . PHE A 1 196 ? 28.854 2.560 -7.858 1.00 72.31 196 PHE A N 1
ATOM 1517 C CA . PHE A 1 196 ? 28.073 3.710 -7.419 1.00 72.31 196 PHE A CA 1
ATOM 1518 C C . PHE A 1 196 ? 28.937 4.964 -7.516 1.00 72.31 196 PHE A C 1
ATOM 1520 O O . PHE A 1 196 ? 29.361 5.520 -6.502 1.00 72.31 196 PHE A O 1
ATOM 1527 N N . ASP A 1 197 ? 29.201 5.408 -8.745 1.00 73.44 197 ASP A N 1
ATOM 1528 C CA . ASP A 1 197 ? 29.801 6.720 -8.977 1.00 73.44 197 ASP A CA 1
ATOM 1529 C C . ASP A 1 197 ? 28.858 7.785 -8.380 1.00 73.44 197 ASP A C 1
ATOM 1531 O O . ASP A 1 197 ? 27.658 7.749 -8.678 1.00 73.44 197 ASP A O 1
ATOM 1535 N N . PRO A 1 198 ? 29.348 8.727 -7.551 1.00 72.31 198 PRO A N 1
ATOM 1536 C CA . PRO A 1 198 ? 28.563 9.862 -7.063 1.00 72.31 198 PRO A CA 1
ATOM 1537 C C . PRO A 1 198 ? 27.842 10.664 -8.160 1.00 72.31 198 PRO A C 1
ATOM 1539 O O . PRO A 1 198 ? 26.842 11.315 -7.875 1.00 72.31 198 PRO A O 1
ATOM 1542 N N . ASN A 1 199 ? 28.319 10.603 -9.407 1.00 78.25 199 ASN A N 1
ATOM 1543 C CA . ASN A 1 199 ? 27.705 11.246 -10.572 1.00 78.25 199 ASN A CA 1
ATOM 1544 C C . ASN A 1 199 ? 26.665 10.364 -11.287 1.00 78.25 199 ASN A C 1
ATOM 1546 O O . ASN A 1 199 ? 26.116 10.762 -12.317 1.00 78.25 199 ASN A O 1
ATOM 1550 N N . THR A 1 200 ? 26.396 9.159 -10.780 1.00 83.94 200 THR A N 1
ATOM 1551 C CA . THR A 1 200 ? 25.409 8.247 -11.364 1.00 83.94 200 THR A CA 1
ATOM 1552 C C . THR A 1 200 ? 24.013 8.836 -11.227 1.00 83.94 200 THR A C 1
ATOM 1554 O O . THR A 1 200 ? 23.487 8.976 -10.122 1.00 83.94 200 THR A O 1
ATOM 1557 N N . GLN A 1 201 ? 23.369 9.119 -12.358 1.00 89.56 201 GLN A N 1
ATOM 1558 C CA . GLN A 1 201 ? 21.955 9.465 -12.370 1.00 89.56 201 GLN A CA 1
ATOM 1559 C C . GLN A 1 201 ? 21.109 8.193 -12.257 1.00 89.56 201 GLN A C 1
ATOM 1561 O O . GLN A 1 201 ? 21.118 7.337 -13.146 1.00 89.56 201 GLN A O 1
ATOM 1566 N N . TYR A 1 202 ? 20.341 8.103 -11.175 1.00 92.56 202 TYR A N 1
ATOM 1567 C CA . TYR A 1 202 ? 19.338 7.062 -10.989 1.00 92.56 202 TYR A CA 1
ATOM 1568 C C . TYR A 1 202 ? 18.001 7.501 -11.574 1.00 92.56 202 TYR A C 1
ATOM 1570 O O . TYR A 1 202 ? 17.657 8.683 -11.576 1.00 92.56 202 TYR A O 1
ATOM 1578 N N . TYR A 1 203 ? 17.226 6.535 -12.036 1.00 94.69 203 TYR A N 1
ATOM 1579 C CA . TYR A 1 203 ? 15.883 6.739 -12.552 1.00 94.69 203 TYR A CA 1
ATOM 1580 C C . TYR A 1 203 ? 14.932 5.732 -11.924 1.00 94.69 203 TYR A C 1
ATOM 1582 O O . TYR A 1 203 ? 15.340 4.628 -11.568 1.00 94.69 203 TYR A O 1
ATOM 1590 N N . ILE A 1 204 ? 13.653 6.073 -11.861 1.00 95.75 204 ILE A N 1
ATOM 1591 C CA . ILE A 1 204 ? 12.575 5.096 -11.703 1.00 95.75 204 ILE A CA 1
ATOM 1592 C C . ILE A 1 204 ? 11.860 4.934 -13.038 1.00 95.75 204 ILE A C 1
ATOM 1594 O O . ILE A 1 204 ? 11.671 5.901 -13.779 1.00 95.75 204 ILE A O 1
ATOM 1598 N N . MET A 1 205 ? 11.484 3.700 -13.354 1.00 94.94 205 MET A N 1
ATOM 1599 C CA . MET A 1 205 ? 10.747 3.385 -14.572 1.00 94.94 205 MET A CA 1
ATOM 1600 C C . MET A 1 205 ? 9.245 3.509 -14.311 1.00 94.94 205 MET A C 1
ATOM 1602 O O . MET A 1 205 ? 8.697 2.714 -13.545 1.00 94.94 205 MET A O 1
ATOM 1606 N N . ILE A 1 206 ? 8.583 4.465 -14.962 1.00 95.94 206 ILE A N 1
ATOM 1607 C CA . ILE A 1 206 ? 7.129 4.657 -14.883 1.00 95.94 206 ILE A CA 1
ATOM 1608 C C . ILE A 1 206 ? 6.497 4.187 -16.197 1.00 95.94 206 ILE A C 1
ATOM 1610 O O . ILE A 1 206 ? 6.691 4.832 -17.226 1.00 95.94 206 ILE A O 1
ATOM 1614 N N . PRO A 1 207 ? 5.779 3.052 -16.209 1.00 95.31 207 PRO A N 1
ATOM 1615 C CA . PRO A 1 207 ? 5.098 2.583 -17.408 1.00 95.31 207 PRO A CA 1
ATOM 1616 C C . PRO A 1 207 ? 3.999 3.542 -17.863 1.00 95.31 207 PRO A C 1
ATOM 1618 O O . PRO A 1 207 ? 3.241 4.045 -17.045 1.00 95.31 207 PRO A O 1
AT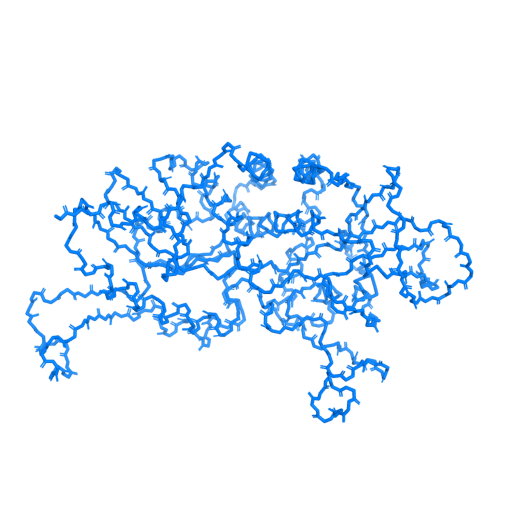OM 1621 N N . TYR A 1 208 ? 3.835 3.711 -19.168 1.00 93.00 208 TYR A N 1
ATOM 1622 C CA . TYR A 1 208 ? 2.703 4.425 -19.756 1.00 93.00 208 TYR A CA 1
ATOM 1623 C C . TYR A 1 208 ? 2.214 3.702 -21.008 1.00 93.00 208 TYR A C 1
ATOM 1625 O O . TYR A 1 208 ? 2.904 2.852 -21.578 1.00 93.00 208 TYR A O 1
ATOM 1633 N N . ARG A 1 209 ? 0.999 4.028 -21.446 1.00 88.00 209 ARG A N 1
ATOM 1634 C CA . ARG A 1 209 ? 0.444 3.522 -22.701 1.00 88.00 209 ARG A CA 1
ATOM 1635 C C . ARG A 1 209 ? -0.488 4.555 -23.313 1.00 88.00 209 ARG A C 1
ATOM 1637 O O . ARG A 1 209 ? -1.516 4.875 -22.716 1.00 88.00 209 ARG A O 1
ATOM 1644 N N . SER A 1 210 ? -0.164 5.023 -24.514 1.00 79.00 210 SER A N 1
ATOM 1645 C CA . SER A 1 210 ? -1.101 5.799 -25.330 1.00 79.00 210 SER A CA 1
ATOM 1646 C C . SER A 1 210 ? -2.186 4.879 -25.897 1.00 79.00 210 SER A C 1
ATOM 1648 O O . SER A 1 210 ? -1.990 3.670 -26.043 1.00 79.00 210 SER A O 1
ATOM 1650 N N . SER A 1 211 ? -3.357 5.430 -26.216 1.00 69.12 211 SER A N 1
ATOM 1651 C CA . SER A 1 211 ? -4.479 4.642 -26.742 1.00 69.12 211 SER A CA 1
ATOM 1652 C C . SER A 1 211 ? -4.075 3.818 -27.975 1.00 69.12 211 SER A C 1
ATOM 1654 O O . SER A 1 211 ? -3.609 4.373 -28.965 1.00 69.12 211 SER A O 1
ATOM 1656 N N . GLY A 1 212 ? -4.267 2.496 -27.915 1.00 64.81 212 GLY A N 1
ATOM 1657 C CA . GLY A 1 212 ? -3.967 1.569 -29.014 1.00 64.81 212 GLY A CA 1
ATOM 1658 C C . GLY A 1 212 ? -2.494 1.162 -29.164 1.00 64.81 212 GLY A C 1
ATOM 1659 O O . GLY A 1 212 ? -2.191 0.344 -30.031 1.00 64.81 212 GLY A O 1
ATOM 1660 N N . GLU A 1 213 ? -1.590 1.676 -28.329 1.00 76.25 213 GLU A N 1
ATOM 1661 C CA . GLU A 1 213 ? -0.156 1.371 -28.394 1.00 76.25 213 GLU A CA 1
ATOM 1662 C C . GLU A 1 213 ? 0.250 0.227 -27.451 1.00 76.25 213 GLU A C 1
ATOM 1664 O O . GLU A 1 213 ? -0.478 -0.158 -26.531 1.00 76.25 213 GLU A O 1
ATOM 1669 N N . GLN A 1 214 ? 1.436 -0.342 -27.680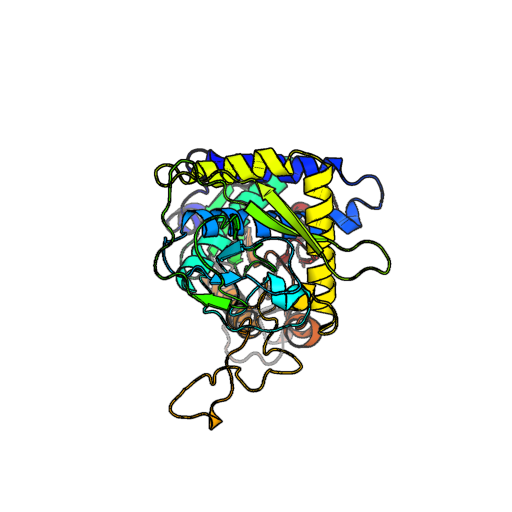 1.00 84.81 214 GLN A N 1
ATOM 1670 C CA . GLN A 1 214 ? 2.077 -1.225 -26.704 1.00 84.81 214 GLN A CA 1
ATOM 1671 C C . GLN A 1 214 ? 2.482 -0.425 -25.459 1.00 84.81 214 GLN A C 1
ATOM 1673 O O . GLN A 1 214 ? 2.658 0.791 -25.515 1.00 84.81 214 GLN A O 1
ATOM 1678 N N . TRP A 1 215 ? 2.628 -1.108 -24.323 1.00 91.62 215 TRP A N 1
ATOM 1679 C CA . TRP A 1 215 ? 3.155 -0.464 -23.124 1.00 91.62 215 TRP A CA 1
ATOM 1680 C C . TRP A 1 215 ? 4.562 0.075 -23.393 1.00 91.62 215 TRP A C 1
ATOM 1682 O O . TRP A 1 215 ? 5.398 -0.612 -23.970 1.00 91.62 215 TRP A O 1
ATOM 1692 N N . SER A 1 216 ? 4.830 1.288 -22.942 1.00 91.06 216 SER A N 1
ATOM 1693 C CA . SER A 1 216 ? 6.146 1.918 -22.934 1.00 91.06 216 SER A CA 1
ATOM 1694 C C . SER A 1 216 ? 6.450 2.383 -21.509 1.00 91.06 216 SER A C 1
ATOM 1696 O O . SER A 1 216 ? 5.714 2.060 -20.574 1.00 91.06 216 SER A O 1
ATOM 1698 N N . TYR A 1 217 ? 7.556 3.084 -21.304 1.00 92.88 217 TYR A N 1
ATOM 1699 C CA . TYR A 1 217 ? 7.910 3.631 -20.003 1.00 92.88 217 TYR A CA 1
ATOM 1700 C C . TYR A 1 217 ? 8.716 4.917 -20.136 1.00 92.88 217 TYR A C 1
ATOM 1702 O O . TYR A 1 217 ? 9.493 5.082 -21.079 1.00 92.88 217 TYR A O 1
ATOM 1710 N N . ASP A 1 218 ? 8.568 5.781 -19.141 1.00 93.12 218 ASP A N 1
ATOM 1711 C CA . ASP A 1 218 ? 9.411 6.946 -18.929 1.00 93.12 218 ASP A CA 1
ATOM 1712 C C . ASP A 1 218 ? 10.416 6.681 -17.811 1.00 93.12 218 ASP A C 1
ATOM 1714 O O . ASP A 1 218 ? 10.193 5.869 -16.906 1.00 93.12 218 ASP A O 1
ATOM 1718 N N . LEU A 1 219 ? 11.551 7.370 -17.891 1.00 93.75 219 LEU A N 1
ATOM 1719 C CA . LEU A 1 219 ? 12.586 7.353 -16.867 1.00 93.75 219 LEU A CA 1
ATOM 1720 C C . LEU A 1 219 ? 12.531 8.668 -16.098 1.00 93.75 219 LEU A C 1
ATOM 1722 O O . LEU A 1 219 ? 12.948 9.712 -16.597 1.00 93.75 219 LEU A O 1
ATOM 1726 N N . VAL A 1 220 ? 12.023 8.614 -14.869 1.00 95.38 220 VAL A N 1
ATOM 1727 C CA . VAL A 1 220 ? 11.950 9.787 -13.993 1.00 95.38 220 VAL A CA 1
ATOM 1728 C C . VAL A 1 220 ? 13.231 9.845 -13.162 1.00 95.38 220 VAL A C 1
ATOM 1730 O O . VAL A 1 220 ? 13.492 8.904 -12.409 1.00 95.38 220 VAL A O 1
ATOM 1733 N N . PRO A 1 221 ? 14.056 10.902 -13.287 1.00 94.88 221 PRO A N 1
ATOM 1734 C CA . PRO A 1 221 ? 15.313 10.992 -12.557 1.00 94.88 221 PRO A CA 1
ATOM 1735 C C . PRO A 1 221 ? 15.052 11.148 -11.061 1.00 94.88 221 PRO A C 1
ATOM 1737 O O . PRO A 1 221 ? 14.233 11.974 -10.657 1.00 94.88 221 PRO A O 1
ATOM 1740 N N . ILE A 1 222 ? 15.783 10.394 -10.247 1.00 94.00 222 ILE A N 1
ATOM 1741 C CA . ILE A 1 222 ? 15.750 10.465 -8.786 1.00 94.00 222 ILE A CA 1
ATOM 1742 C C . ILE A 1 222 ? 17.163 10.638 -8.229 1.00 94.00 222 ILE A C 1
ATOM 1744 O O . ILE A 1 222 ? 18.142 10.163 -8.805 1.00 94.00 222 ILE A O 1
ATOM 1748 N N . THR A 1 223 ? 17.267 11.333 -7.103 1.00 91.94 223 THR A N 1
ATOM 1749 C CA . THR A 1 223 ? 18.525 11.537 -6.385 1.00 91.94 223 THR A CA 1
ATOM 1750 C C . THR A 1 223 ? 18.574 10.604 -5.187 1.00 91.94 223 THR A C 1
ATOM 1752 O O . THR A 1 223 ? 17.640 10.566 -4.390 1.00 91.94 223 THR A O 1
ATOM 1755 N N . LEU A 1 224 ? 19.680 9.878 -5.042 1.00 89.25 224 LEU A N 1
ATOM 1756 C CA . LEU A 1 224 ? 19.962 9.035 -3.884 1.00 89.25 224 LEU A CA 1
ATOM 1757 C C . LEU A 1 224 ? 21.191 9.569 -3.160 1.00 89.25 224 LEU A C 1
ATOM 1759 O O . LEU A 1 224 ? 22.109 10.086 -3.794 1.00 89.25 224 LEU A O 1
ATOM 1763 N N . SER A 1 225 ? 21.227 9.411 -1.839 1.00 84.94 225 SER A N 1
ATOM 1764 C CA . SER A 1 225 ? 22.419 9.684 -1.042 1.00 84.94 225 SER A CA 1
ATOM 1765 C C . SER A 1 225 ? 22.708 8.497 -0.123 1.00 84.94 225 SER A C 1
ATOM 1767 O O . SER A 1 225 ? 21.879 8.182 0.731 1.00 84.94 225 SER A O 1
ATOM 1769 N N . PRO A 1 226 ? 23.879 7.842 -0.243 1.00 75.94 226 PRO A N 1
ATOM 1770 C CA . PRO A 1 226 ? 24.262 6.763 0.667 1.00 75.94 226 PRO A CA 1
ATOM 1771 C C . PRO A 1 226 ? 24.338 7.196 2.138 1.00 75.94 226 PRO A C 1
ATOM 1773 O O . PRO A 1 226 ? 24.166 6.368 3.028 1.00 75.94 226 PRO A O 1
ATOM 1776 N N . SER A 1 227 ? 24.612 8.480 2.400 1.00 82.56 227 SER A N 1
ATOM 1777 C CA . SER A 1 227 ? 24.744 9.040 3.751 1.00 82.56 227 SER A CA 1
ATOM 1778 C C . SER A 1 227 ? 23.466 9.688 4.280 1.00 82.56 227 SER A C 1
ATOM 1780 O O . SER A 1 227 ? 23.388 9.955 5.476 1.00 82.56 227 SER A O 1
ATOM 1782 N N . ASN A 1 228 ? 22.475 9.941 3.419 1.00 88.31 228 ASN A N 1
ATOM 1783 C CA . ASN A 1 228 ? 21.212 10.558 3.806 1.00 88.31 228 ASN A CA 1
ATOM 1784 C C . ASN A 1 228 ? 20.029 9.851 3.131 1.00 88.31 228 ASN A C 1
ATOM 1786 O O . ASN A 1 228 ? 19.741 10.082 1.955 1.00 88.31 228 ASN A O 1
ATOM 1790 N N . LYS A 1 229 ? 19.322 9.021 3.902 1.00 88.75 229 LYS A N 1
ATOM 1791 C CA . LYS A 1 229 ? 18.137 8.304 3.423 1.00 88.75 229 LYS A CA 1
ATOM 1792 C C . LYS A 1 229 ? 17.005 9.250 3.039 1.00 88.75 229 LYS A C 1
ATOM 1794 O O . LYS A 1 229 ? 16.313 8.969 2.068 1.00 88.75 229 LYS A O 1
ATOM 1799 N N . ASP A 1 230 ? 16.878 10.388 3.709 1.00 93.94 230 ASP A N 1
ATOM 1800 C CA . ASP A 1 230 ? 15.803 11.359 3.480 1.00 93.94 230 ASP A CA 1
ATOM 1801 C C . ASP A 1 230 ? 15.844 11.923 2.060 1.00 93.94 230 ASP A C 1
ATOM 1803 O O . ASP A 1 230 ? 14.811 12.253 1.477 1.00 93.94 230 ASP A O 1
ATOM 1807 N N . ARG A 1 231 ? 17.031 11.927 1.436 1.00 94.25 231 ARG A N 1
ATOM 1808 C CA . ARG A 1 231 ? 17.210 12.467 0.089 1.00 94.25 231 ARG A CA 1
ATOM 1809 C C . ARG A 1 231 ? 16.341 11.770 -0.960 1.00 94.25 231 ARG A C 1
ATOM 1811 O O . ARG A 1 231 ? 15.956 12.409 -1.938 1.00 94.25 231 ARG A O 1
ATOM 1818 N N . VAL A 1 232 ? 16.013 10.487 -0.774 1.00 95.12 232 VAL A N 1
ATOM 1819 C CA . VAL A 1 232 ? 15.127 9.782 -1.714 1.00 95.12 232 VAL A CA 1
ATOM 1820 C C . VAL A 1 232 ? 13.674 10.228 -1.578 1.00 95.12 232 VAL A C 1
ATOM 1822 O O . VAL A 1 232 ? 13.001 10.405 -2.594 1.00 95.12 232 VAL A O 1
ATOM 1825 N N . TYR A 1 233 ? 13.211 10.476 -0.351 1.00 97.44 233 TYR A N 1
ATOM 1826 C CA . TYR A 1 233 ? 11.879 11.010 -0.077 1.00 97.44 233 TYR A CA 1
ATOM 1827 C C . TYR A 1 233 ? 11.742 12.425 -0.641 1.00 97.44 233 TYR A C 1
ATOM 1829 O O . TYR A 1 233 ? 10.813 12.696 -1.401 1.00 97.44 233 TYR A O 1
ATOM 1837 N N . GLU A 1 234 ? 12.720 13.292 -0.361 1.00 97.06 234 GLU A N 1
ATOM 1838 C CA . GLU A 1 234 ? 12.802 14.643 -0.926 1.00 97.06 234 GLU A CA 1
ATOM 1839 C C . GLU A 1 234 ? 12.773 14.607 -2.456 1.00 97.06 234 GLU A C 1
ATOM 1841 O O . GLU A 1 234 ? 11.962 15.283 -3.085 1.00 97.06 234 GLU A O 1
ATOM 1846 N N . SER A 1 235 ? 13.612 13.768 -3.074 1.00 96.56 235 SER A N 1
ATOM 1847 C CA . SER A 1 235 ? 13.688 13.687 -4.530 1.00 96.56 235 SER A CA 1
ATOM 1848 C C . SER A 1 235 ? 12.385 13.193 -5.154 1.00 96.56 235 SER A C 1
ATOM 1850 O O . SER A 1 235 ? 12.034 13.655 -6.236 1.00 96.56 235 SER A O 1
ATOM 1852 N N . LEU A 1 236 ? 11.679 12.246 -4.535 1.00 97.38 236 LEU A N 1
ATOM 1853 C CA . LEU A 1 236 ? 10.390 11.783 -5.050 1.00 97.38 236 LEU A CA 1
ATOM 1854 C C . LEU A 1 236 ? 9.311 12.854 -4.866 1.00 97.38 236 LEU A C 1
ATOM 1856 O O . LEU A 1 236 ? 8.542 13.092 -5.798 1.00 97.38 236 LEU A O 1
ATOM 1860 N N . ALA A 1 237 ? 9.296 13.550 -3.726 1.00 97.75 237 ALA A N 1
ATOM 1861 C CA . ALA A 1 237 ? 8.410 14.687 -3.498 1.00 97.75 237 ALA A CA 1
ATOM 1862 C C . ALA A 1 237 ? 8.638 15.794 -4.542 1.00 97.75 237 ALA A C 1
ATOM 1864 O O . ALA A 1 237 ? 7.682 16.250 -5.158 1.00 97.75 237 ALA A O 1
ATOM 1865 N N . GLU A 1 238 ? 9.891 16.167 -4.822 1.00 97.25 238 GLU A N 1
ATOM 1866 C CA . GLU A 1 238 ? 10.261 17.157 -5.846 1.00 97.25 238 GLU A CA 1
ATOM 1867 C C . GLU A 1 238 ? 9.798 16.755 -7.260 1.00 97.25 238 GLU A C 1
ATOM 1869 O O . GLU A 1 238 ? 9.413 17.609 -8.057 1.00 97.25 238 GLU A O 1
ATOM 1874 N N . LYS A 1 239 ? 9.842 15.462 -7.612 1.00 96.56 239 LYS A N 1
ATOM 1875 C CA . LYS A 1 239 ? 9.455 14.997 -8.958 1.00 96.56 239 LYS A CA 1
ATOM 1876 C C . LYS A 1 239 ? 7.948 14.886 -9.124 1.00 96.56 239 LYS A C 1
ATOM 1878 O O . LYS A 1 239 ? 7.421 15.275 -10.162 1.00 96.56 239 LYS A O 1
ATOM 1883 N N . PHE A 1 240 ? 7.263 14.381 -8.106 1.00 96.50 240 PHE A N 1
ATOM 1884 C CA . PHE A 1 240 ? 5.822 14.151 -8.138 1.00 96.50 240 PHE A CA 1
ATOM 1885 C C . PHE A 1 240 ? 5.010 15.310 -7.542 1.00 96.50 240 PHE A C 1
ATOM 1887 O O . PHE A 1 240 ? 3.784 15.264 -7.551 1.00 96.50 240 PHE A O 1
ATOM 1894 N N . CYS A 1 241 ? 5.655 16.400 -7.110 1.00 95.06 241 CYS A N 1
ATOM 1895 C CA . CYS A 1 241 ? 4.976 17.683 -6.942 1.00 95.06 241 CYS A CA 1
ATOM 1896 C C . CYS A 1 241 ? 4.650 18.338 -8.294 1.00 95.06 241 CYS A C 1
ATOM 1898 O O . CYS A 1 241 ? 3.877 19.293 -8.336 1.00 95.06 241 CYS A O 1
ATOM 1900 N N . VAL A 1 242 ? 5.202 17.845 -9.407 1.00 93.69 242 VAL A N 1
ATOM 1901 C CA . VAL A 1 242 ? 4.822 18.286 -10.748 1.00 93.69 242 VAL A CA 1
ATOM 1902 C C . VAL A 1 242 ? 3.591 17.503 -11.202 1.00 93.69 242 VAL A C 1
ATOM 1904 O O . VAL A 1 242 ? 3.590 16.272 -11.226 1.00 93.69 242 VAL A O 1
ATOM 1907 N N . ARG A 1 243 ? 2.528 18.233 -11.565 1.00 91.25 243 ARG A N 1
ATOM 1908 C CA . ARG A 1 243 ? 1.196 17.670 -11.840 1.00 91.25 243 ARG A CA 1
ATOM 1909 C C . ARG A 1 243 ? 1.215 16.549 -12.882 1.00 91.25 243 ARG A C 1
ATOM 1911 O O . ARG A 1 243 ? 0.617 15.511 -12.636 1.00 91.25 243 ARG A O 1
ATOM 1918 N N . GLN A 1 244 ? 1.911 16.746 -14.003 1.00 93.12 244 GLN A N 1
ATOM 1919 C CA . GLN A 1 244 ? 1.951 15.764 -15.090 1.00 93.12 244 GLN A CA 1
ATOM 1920 C C . GLN A 1 244 ? 2.575 14.441 -14.628 1.00 93.12 244 GLN A C 1
ATOM 1922 O O . GLN A 1 244 ? 1.952 13.396 -14.752 1.00 93.12 244 GLN A O 1
ATOM 1927 N N . GLN A 1 245 ? 3.755 14.491 -14.000 1.00 94.12 245 GLN A N 1
ATOM 1928 C CA . GLN A 1 245 ? 4.443 13.303 -13.485 1.00 94.12 245 GLN A CA 1
ATOM 1929 C C . GLN A 1 245 ? 3.593 12.554 -12.455 1.00 94.12 245 GLN A C 1
ATOM 1931 O O . GLN A 1 245 ? 3.571 11.323 -12.446 1.00 94.12 245 GLN A O 1
ATOM 1936 N N . PHE A 1 246 ? 2.888 13.287 -11.589 1.00 95.62 246 PHE A N 1
ATOM 1937 C CA . PHE A 1 246 ? 1.951 12.696 -10.639 1.00 95.62 246 PHE A CA 1
ATOM 1938 C C . PHE A 1 246 ? 0.796 11.988 -11.352 1.00 95.62 246 PHE A C 1
ATOM 1940 O O . PHE A 1 246 ? 0.544 10.814 -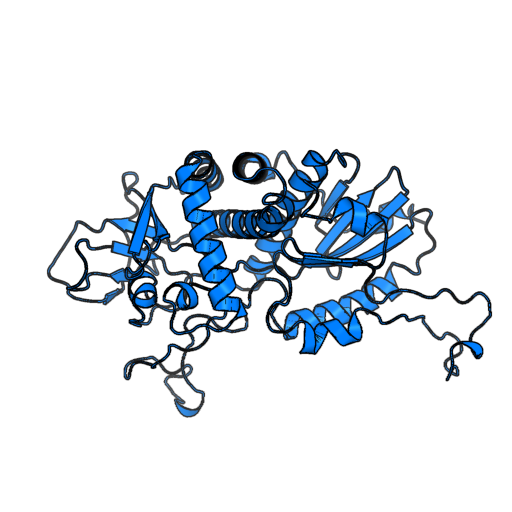11.091 1.00 95.62 246 PHE A O 1
ATOM 1947 N N . GLU A 1 247 ? 0.118 12.667 -12.277 1.00 94.50 247 GLU A N 1
ATOM 1948 C CA . GLU A 1 247 ? -1.009 12.105 -13.026 1.00 94.50 247 GLU A CA 1
ATOM 1949 C C . GLU A 1 247 ? -0.602 10.871 -13.848 1.00 94.50 247 GLU A C 1
ATOM 1951 O O . GLU A 1 247 ? -1.331 9.876 -13.835 1.00 94.50 247 GLU A O 1
ATOM 1956 N N . ASP A 1 248 ? 0.581 10.883 -14.468 1.00 94.38 248 ASP A N 1
ATOM 1957 C CA . ASP A 1 248 ? 1.131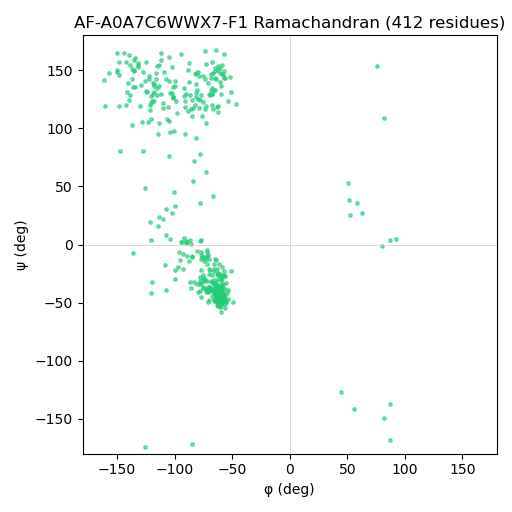 9.743 -15.212 1.00 94.38 248 ASP A CA 1
ATOM 1958 C C . ASP A 1 248 ? 1.372 8.536 -14.297 1.00 94.38 248 ASP A C 1
ATOM 1960 O O . ASP A 1 248 ? 0.985 7.407 -14.616 1.00 94.38 248 ASP A O 1
ATOM 1964 N N . TYR A 1 249 ? 1.940 8.767 -13.109 1.00 97.00 249 TYR A N 1
ATOM 1965 C CA . TYR A 1 249 ? 2.124 7.711 -12.117 1.00 97.00 249 TYR A CA 1
ATOM 1966 C C . TYR A 1 249 ? 0.791 7.141 -11.616 1.00 97.00 249 TYR A C 1
ATOM 1968 O O . TYR A 1 249 ? 0.635 5.920 -11.529 1.00 97.00 249 TYR A O 1
ATOM 1976 N N . ILE A 1 250 ? -0.201 7.989 -11.331 1.00 96.62 250 ILE A N 1
ATOM 1977 C CA . ILE A 1 250 ? -1.524 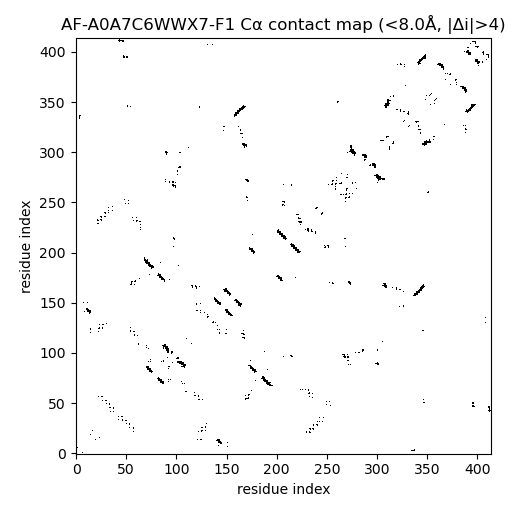7.516 -10.910 1.00 96.62 250 ILE A CA 1
ATOM 1978 C C . ILE A 1 250 ? -2.229 6.753 -12.044 1.00 96.62 250 ILE A C 1
ATOM 1980 O O . ILE A 1 250 ? -2.915 5.758 -11.791 1.00 96.62 250 ILE A O 1
ATOM 1984 N N . ALA A 1 251 ? -2.060 7.166 -13.302 1.00 95.19 251 ALA A N 1
ATOM 1985 C CA . ALA A 1 251 ? -2.604 6.455 -14.459 1.00 95.19 251 ALA A CA 1
ATOM 1986 C C . ALA A 1 251 ? -1.981 5.056 -14.618 1.00 95.19 251 ALA A C 1
ATOM 1988 O O . ALA A 1 251 ? -2.703 4.069 -14.823 1.00 95.19 251 ALA A O 1
ATOM 1989 N N . PHE A 1 252 ? -0.659 4.954 -14.452 1.00 96.38 252 PHE A N 1
ATOM 1990 C CA . PHE A 1 252 ? 0.051 3.680 -14.358 1.00 96.38 252 PHE A CA 1
ATOM 1991 C C . PHE A 1 252 ? -0.514 2.808 -13.234 1.00 96.38 252 PHE A C 1
ATOM 1993 O O . PHE A 1 252 ? -0.924 1.670 -13.482 1.00 96.38 252 PHE A O 1
ATOM 2000 N N . TRP A 1 253 ? -0.573 3.348 -12.016 1.00 97.81 253 TRP A N 1
ATOM 2001 C CA . TRP A 1 253 ? -0.990 2.601 -10.836 1.00 97.81 253 TRP A CA 1
ATOM 2002 C C . TRP A 1 253 ? -2.416 2.067 -10.986 1.00 97.81 253 TRP A C 1
ATOM 2004 O O . TRP A 1 253 ? -2.660 0.887 -10.752 1.00 97.81 253 TRP A O 1
ATOM 2014 N N . ASN A 1 254 ? -3.351 2.887 -11.475 1.00 96.94 254 ASN A N 1
ATOM 2015 C CA . ASN A 1 254 ? -4.729 2.458 -11.723 1.00 96.94 254 ASN A CA 1
ATOM 2016 C C . ASN A 1 254 ? -4.817 1.343 -12.772 1.00 96.94 254 ASN A C 1
ATOM 2018 O O . ASN A 1 254 ? -5.609 0.410 -12.622 1.00 96.94 254 ASN A O 1
ATOM 2022 N N . SER A 1 255 ? -3.995 1.410 -13.822 1.00 96.25 255 SER A N 1
ATOM 2023 C CA . SER A 1 255 ? -3.931 0.357 -14.841 1.00 96.25 255 SER A CA 1
ATOM 2024 C C . SER A 1 255 ? -3.402 -0.953 -14.256 1.00 96.25 255 SER A C 1
ATOM 2026 O O . SER A 1 255 ? -3.955 -2.022 -14.525 1.00 96.25 255 SER A O 1
ATOM 2028 N N . ALA A 1 256 ? -2.371 -0.874 -13.412 1.00 97.19 256 ALA A N 1
ATOM 2029 C CA . ALA A 1 256 ? -1.829 -2.018 -12.691 1.00 97.19 256 ALA A CA 1
ATOM 2030 C C . ALA A 1 256 ? -2.847 -2.593 -11.691 1.00 97.19 256 ALA A C 1
ATOM 2032 O O . ALA A 1 256 ? -3.021 -3.810 -11.638 1.00 97.19 256 ALA A O 1
ATOM 2033 N N . PHE A 1 257 ? -3.566 -1.738 -10.955 1.00 97.56 257 PHE A N 1
ATOM 2034 C CA . PHE A 1 257 ? -4.582 -2.145 -9.984 1.00 97.56 257 PHE A CA 1
ATOM 2035 C C . PHE A 1 257 ? -5.721 -2.875 -10.679 1.00 97.56 257 PHE A C 1
ATOM 2037 O O . PHE A 1 257 ? -6.057 -3.990 -10.299 1.00 97.56 257 PHE A O 1
ATOM 2044 N N . ARG A 1 258 ? -6.247 -2.315 -11.772 1.00 96.62 258 ARG A N 1
ATOM 2045 C CA . ARG A 1 258 ? -7.282 -2.970 -12.574 1.00 96.62 258 ARG A CA 1
ATOM 2046 C C . ARG A 1 258 ? -6.820 -4.326 -13.105 1.00 96.62 258 ARG A C 1
ATOM 2048 O O . ARG A 1 258 ? -7.519 -5.321 -12.920 1.00 96.62 258 ARG A O 1
ATOM 2055 N N . ALA A 1 259 ? -5.638 -4.383 -13.722 1.00 96.19 259 ALA A N 1
ATOM 2056 C CA . ALA A 1 259 ? -5.094 -5.634 -14.243 1.00 96.19 259 ALA A CA 1
ATOM 2057 C C . ALA A 1 259 ? -4.895 -6.670 -13.126 1.00 96.19 259 ALA A C 1
ATOM 2059 O O . ALA A 1 259 ? -5.183 -7.854 -13.318 1.00 96.19 259 ALA A O 1
ATOM 2060 N N . TYR A 1 260 ? -4.439 -6.239 -11.946 1.00 96.19 260 TYR A N 1
ATOM 2061 C CA . TYR A 1 260 ? -4.345 -7.084 -10.764 1.00 96.19 260 TYR A CA 1
ATOM 2062 C C . TYR A 1 260 ? -5.723 -7.621 -10.371 1.00 96.19 260 TYR A C 1
ATOM 2064 O O . TYR A 1 260 ? -5.904 -8.839 -10.351 1.00 96.19 260 TYR A O 1
ATOM 2072 N N . SER A 1 261 ? -6.694 -6.755 -10.114 1.00 95.06 261 SER A N 1
ATOM 2073 C CA . SER A 1 261 ? -8.038 -7.116 -9.656 1.00 95.06 261 SER A CA 1
ATOM 2074 C C . SER A 1 261 ? -8.731 -8.097 -10.603 1.00 95.06 261 SER A C 1
ATOM 2076 O O . SER A 1 261 ? -9.195 -9.152 -10.174 1.00 95.06 261 SER A O 1
ATOM 2078 N N . GLU A 1 262 ? -8.689 -7.820 -11.907 1.00 95.62 262 GLU A N 1
ATOM 2079 C CA . GLU A 1 262 ? -9.317 -8.635 -12.958 1.00 95.62 262 GLU A CA 1
ATOM 2080 C C . GLU A 1 262 ? -8.488 -9.873 -13.360 1.00 95.62 262 GLU A C 1
ATOM 2082 O O . GLU A 1 262 ? -8.944 -10.712 -14.134 1.00 95.62 262 GLU A O 1
ATOM 2087 N N . LYS A 1 263 ? -7.265 -10.023 -12.829 1.00 94.12 263 LYS A N 1
ATOM 2088 C CA . LYS A 1 263 ? -6.301 -11.079 -13.201 1.00 94.12 263 LYS A CA 1
ATOM 2089 C C . LYS A 1 263 ? -5.939 -11.059 -14.700 1.00 94.12 263 LYS A C 1
ATOM 2091 O O . LYS A 1 263 ? -5.677 -12.105 -15.303 1.00 94.12 263 LYS A O 1
ATOM 2096 N N . THR A 1 264 ? -5.862 -9.867 -15.290 1.00 94.56 264 THR A N 1
ATOM 2097 C CA . THR A 1 264 ? -5.658 -9.635 -16.728 1.00 94.56 264 THR A CA 1
ATOM 2098 C C . THR A 1 264 ? -4.196 -9.834 -17.139 1.00 94.56 264 THR A C 1
ATOM 2100 O O . THR A 1 264 ? -3.450 -8.889 -17.379 1.00 94.56 264 THR A O 1
ATOM 2103 N N . ARG A 1 265 ? -3.772 -11.096 -17.269 1.00 93.69 265 ARG A N 1
ATOM 2104 C CA . ARG A 1 265 ? -2.400 -11.495 -17.662 1.00 93.69 265 ARG A CA 1
ATOM 2105 C C . ARG A 1 265 ? -1.960 -11.014 -19.051 1.00 93.69 265 ARG A C 1
ATOM 2107 O O . ARG A 1 265 ? -0.771 -11.044 -19.365 1.00 93.69 265 ARG A O 1
ATOM 2114 N N . SER A 1 266 ? -2.907 -10.606 -19.895 1.00 90.94 266 SER A N 1
ATOM 2115 C CA . SER A 1 266 ? -2.642 -10.045 -21.223 1.00 90.94 266 SER A CA 1
ATOM 2116 C C . SER A 1 266 ? -2.106 -8.612 -21.184 1.00 90.94 266 SER A C 1
ATOM 2118 O O . SER A 1 266 ? -1.592 -8.145 -22.204 1.00 90.94 266 SER A O 1
ATOM 2120 N N . GLU A 1 267 ? -2.213 -7.933 -20.038 1.00 92.88 267 GLU A N 1
ATOM 2121 C CA . GLU A 1 267 ? -1.711 -6.580 -19.811 1.00 92.88 267 GLU A CA 1
ATOM 2122 C C . GLU A 1 267 ? -0.289 -6.610 -19.245 1.00 92.88 267 GLU A C 1
ATOM 2124 O O . GLU A 1 267 ? -0.028 -7.265 -18.241 1.00 92.88 267 GLU A O 1
ATOM 2129 N N . GLY A 1 268 ? 0.642 -5.879 -19.864 1.00 93.25 268 GLY A N 1
ATOM 2130 C CA . GLY A 1 268 ? 2.053 -5.863 -19.457 1.00 93.25 268 GLY A CA 1
ATOM 2131 C C . GLY A 1 268 ? 2.261 -5.430 -18.004 1.00 93.25 268 GLY A C 1
ATOM 2132 O O . GLY A 1 268 ? 3.000 -6.063 -17.252 1.00 93.25 268 GLY A O 1
ATOM 2133 N N . VAL A 1 269 ? 1.527 -4.398 -17.575 1.00 95.44 269 VAL A N 1
ATOM 2134 C CA . VAL A 1 269 ? 1.572 -3.875 -16.199 1.00 95.44 269 VAL A CA 1
ATOM 2135 C C . VAL A 1 269 ? 1.118 -4.877 -15.140 1.00 95.44 269 VAL A C 1
ATOM 2137 O O . VAL A 1 269 ? 1.539 -4.750 -13.993 1.00 95.44 269 VAL A O 1
ATOM 2140 N N . TYR A 1 270 ? 0.347 -5.914 -15.499 1.00 95.81 270 TYR A N 1
ATOM 2141 C CA . TYR A 1 270 ? 0.005 -7.004 -14.576 1.00 95.81 270 TYR A CA 1
ATOM 2142 C C . TYR A 1 270 ? 1.264 -7.635 -13.977 1.00 95.81 270 TYR A C 1
ATOM 2144 O O . TYR A 1 270 ? 1.329 -7.907 -12.778 1.00 95.81 270 TYR A O 1
ATOM 2152 N N . TRP A 1 271 ? 2.293 -7.827 -14.802 1.00 95.44 271 TRP A N 1
ATOM 2153 C CA . TRP A 1 271 ? 3.529 -8.504 -14.418 1.00 95.44 271 TRP A CA 1
ATOM 2154 C C . TRP A 1 271 ? 4.472 -7.637 -13.578 1.00 95.44 271 TRP A C 1
ATOM 2156 O O . TRP A 1 271 ? 5.461 -8.145 -13.051 1.00 95.44 271 TRP A O 1
ATOM 2166 N N . LEU A 1 272 ? 4.141 -6.355 -13.406 1.00 95.12 272 LEU A N 1
ATOM 2167 C CA . LEU A 1 272 ? 4.828 -5.435 -12.499 1.00 95.12 272 LEU A CA 1
ATOM 2168 C C . LEU A 1 272 ? 4.181 -5.380 -11.108 1.00 95.12 272 LEU A C 1
ATOM 2170 O O . LEU A 1 272 ? 4.745 -4.781 -10.194 1.00 95.12 272 LEU A O 1
ATOM 2174 N N . THR A 1 273 ? 3.017 -6.012 -10.938 1.00 95.38 273 THR A N 1
ATOM 2175 C CA . THR A 1 273 ? 2.327 -6.078 -9.646 1.00 95.38 273 THR A CA 1
ATOM 2176 C C . THR A 1 273 ? 2.926 -7.148 -8.744 1.00 95.38 273 THR A C 1
ATOM 2178 O O . THR A 1 273 ? 3.402 -8.201 -9.186 1.00 95.38 273 THR A O 1
ATOM 2181 N N . ASN A 1 274 ? 2.875 -6.893 -7.444 1.00 91.75 274 ASN A N 1
ATOM 2182 C CA . ASN A 1 274 ? 3.183 -7.889 -6.438 1.00 91.75 274 ASN A CA 1
ATOM 2183 C C . ASN A 1 274 ? 2.104 -8.991 -6.436 1.00 91.75 274 ASN A C 1
ATOM 2185 O O . ASN A 1 274 ? 0.941 -8.763 -6.753 1.00 91.75 274 ASN A O 1
ATOM 2189 N N . ALA A 1 275 ? 2.509 -10.228 -6.146 1.00 88.00 275 ALA A N 1
ATOM 2190 C CA . ALA A 1 275 ? 1.689 -11.439 -6.291 1.00 88.00 275 ALA A CA 1
ATOM 2191 C C . ALA A 1 275 ? 1.019 -11.640 -7.673 1.00 88.00 275 ALA A C 1
ATOM 2193 O O . ALA A 1 275 ? -0.102 -12.152 -7.776 1.00 88.00 275 ALA A O 1
ATOM 2194 N N . CYS A 1 276 ? 1.722 -11.294 -8.756 1.00 90.75 276 CYS A N 1
ATOM 2195 C CA . CYS A 1 276 ? 1.316 -11.601 -10.134 1.00 90.75 276 CYS A CA 1
ATOM 2196 C C . CYS A 1 276 ? 1.513 -13.082 -10.532 1.00 90.75 276 CYS A C 1
ATOM 2198 O O . CYS A 1 276 ? 0.984 -13.534 -11.546 1.00 90.75 276 CYS A O 1
ATOM 2200 N N . GLY A 1 277 ? 2.215 -13.881 -9.718 1.00 91.50 277 GLY A N 1
ATOM 2201 C CA . GLY A 1 277 ? 2.333 -15.327 -9.904 1.00 91.50 277 GLY A CA 1
ATOM 2202 C C . GLY A 1 277 ? 3.393 -15.749 -10.925 1.00 91.50 277 GLY A C 1
ATOM 2203 O O . GLY A 1 277 ? 4.454 -15.137 -11.037 1.00 91.50 277 GLY A O 1
ATOM 2204 N N . ALA A 1 278 ? 3.163 -16.879 -11.595 1.00 91.69 278 ALA A N 1
ATOM 2205 C CA . ALA A 1 278 ? 4.083 -17.427 -12.595 1.00 91.69 278 ALA A CA 1
ATOM 2206 C C . ALA A 1 278 ? 3.878 -16.751 -13.965 1.00 91.69 278 ALA A C 1
ATOM 2208 O O . ALA A 1 278 ? 2.731 -16.429 -14.286 1.00 91.69 278 ALA A O 1
ATOM 2209 N N . PRO A 1 279 ? 4.945 -16.576 -14.773 1.00 93.00 279 PRO A N 1
ATOM 2210 C CA . PRO A 1 279 ? 4.825 -16.013 -16.121 1.00 93.00 279 PRO A CA 1
ATOM 2211 C C . PRO A 1 279 ? 3.854 -16.829 -16.983 1.00 93.00 279 PRO A C 1
ATOM 2213 O O . PRO A 1 279 ? 3.730 -18.048 -16.814 1.00 93.00 279 PRO A O 1
ATOM 2216 N N . PHE A 1 280 ? 3.179 -16.163 -17.920 1.00 90.44 280 PHE A N 1
ATOM 2217 C CA . PHE A 1 280 ? 2.253 -16.807 -18.847 1.00 90.44 280 PHE A CA 1
ATOM 2218 C C . PHE A 1 280 ? 2.333 -16.192 -20.262 1.00 90.44 280 PHE A C 1
ATOM 2220 O O . PHE A 1 280 ? 2.020 -15.009 -20.401 1.00 90.44 280 PHE A O 1
ATOM 2227 N N . PRO A 1 281 ? 2.678 -16.981 -21.304 1.00 91.62 281 PRO A N 1
ATOM 2228 C CA . PRO A 1 281 ? 3.208 -18.344 -21.205 1.00 91.62 281 PRO A CA 1
ATOM 2229 C C . PRO A 1 281 ? 4.550 -18.353 -20.455 1.00 91.62 281 PRO A C 1
ATOM 2231 O O . PRO A 1 281 ? 5.283 -17.367 -20.451 1.00 91.62 281 PRO A O 1
ATOM 2234 N N . ARG A 1 282 ? 4.855 -19.457 -19.768 1.00 92.38 282 ARG A N 1
ATOM 2235 C CA . ARG A 1 282 ? 6.138 -19.608 -19.074 1.00 92.38 282 ARG A CA 1
ATOM 2236 C C . ARG A 1 282 ? 7.227 -19.934 -20.106 1.00 92.38 282 ARG A C 1
ATOM 2238 O O . ARG A 1 282 ? 7.024 -20.897 -20.840 1.00 92.38 282 ARG A O 1
ATOM 2245 N N . PRO A 1 283 ? 8.363 -19.215 -20.126 1.00 91.88 283 PRO A N 1
ATOM 2246 C CA . PRO A 1 283 ? 9.515 -19.592 -20.944 1.00 91.88 283 PRO A CA 1
ATOM 2247 C C . PRO A 1 283 ? 10.071 -20.975 -20.585 1.00 91.88 283 PRO A C 1
ATOM 2249 O O . PRO A 1 283 ? 9.985 -21.406 -19.430 1.00 91.88 283 PRO A O 1
ATOM 2252 N N . ASP A 1 284 ? 10.688 -21.649 -21.554 1.00 89.94 284 ASP A N 1
ATOM 2253 C CA . ASP A 1 284 ? 11.289 -22.974 -21.350 1.00 89.94 284 ASP A CA 1
ATOM 2254 C C . ASP A 1 284 ? 12.491 -22.939 -20.393 1.00 89.94 284 ASP A C 1
ATOM 2256 O O . ASP A 1 284 ? 12.719 -23.888 -19.644 1.00 89.94 284 ASP A O 1
ATOM 2260 N N . ASP A 1 285 ? 13.223 -21.823 -20.366 1.00 89.44 285 ASP A N 1
ATOM 2261 C CA . ASP A 1 285 ? 14.388 -21.587 -19.507 1.00 89.44 285 ASP A CA 1
ATOM 2262 C C . ASP A 1 285 ? 14.027 -21.039 -18.113 1.00 89.44 285 ASP A C 1
ATOM 2264 O O . ASP A 1 285 ? 14.907 -20.748 -17.297 1.00 89.44 285 ASP A O 1
ATOM 2268 N N . TRP A 1 286 ? 12.734 -20.913 -17.795 1.00 92.56 286 TRP A N 1
ATOM 2269 C CA . TRP A 1 286 ? 12.299 -20.375 -16.512 1.00 92.56 286 TRP A CA 1
ATOM 2270 C C . TRP A 1 286 ? 12.666 -21.314 -15.349 1.00 92.56 286 TRP A C 1
ATOM 2272 O O . TRP A 1 286 ? 12.322 -22.501 -15.375 1.00 92.56 286 TRP A O 1
ATOM 2282 N N . PRO A 1 287 ? 13.307 -20.821 -14.273 1.00 92.25 287 PRO A N 1
ATOM 2283 C CA . PRO A 1 287 ? 13.939 -21.707 -13.307 1.00 92.25 287 PRO A CA 1
ATOM 2284 C C . PRO A 1 287 ? 12.934 -22.437 -12.398 1.00 92.25 287 PRO A C 1
ATOM 2286 O O . PRO A 1 287 ? 11.961 -21.828 -11.918 1.00 92.25 287 PRO A O 1
ATOM 2289 N N . PRO A 1 288 ? 13.194 -23.716 -12.063 1.00 91.62 288 PRO A N 1
ATOM 2290 C CA . PRO A 1 288 ? 12.448 -24.434 -11.034 1.00 91.62 288 PRO A CA 1
ATOM 2291 C C . PRO A 1 288 ? 12.679 -23.801 -9.652 1.00 91.62 288 PRO A C 1
ATOM 2293 O O . PRO A 1 288 ? 13.737 -23.226 -9.392 1.00 91.62 288 PRO A O 1
ATOM 2296 N N . ARG A 1 289 ? 11.706 -23.926 -8.738 1.00 88.00 289 ARG A N 1
ATOM 2297 C CA . ARG A 1 289 ? 11.854 -23.446 -7.343 1.00 88.00 289 ARG A CA 1
ATOM 2298 C C . ARG A 1 289 ? 12.984 -24.160 -6.615 1.00 88.00 289 ARG A C 1
ATOM 2300 O O . ARG A 1 289 ? 13.690 -23.558 -5.817 1.00 88.00 289 ARG A O 1
ATOM 2307 N N . ASP A 1 290 ? 13.099 -25.453 -6.885 1.00 87.81 290 ASP A N 1
ATOM 2308 C CA . ASP A 1 290 ? 14.106 -26.340 -6.329 1.00 87.81 290 ASP A CA 1
ATOM 2309 C C . ASP A 1 290 ? 14.863 -26.972 -7.506 1.00 87.81 290 ASP A C 1
ATOM 2311 O O . ASP A 1 290 ? 14.299 -27.836 -8.188 1.00 87.81 290 ASP A O 1
ATOM 2315 N N . PRO A 1 291 ? 16.109 -26.543 -7.781 1.00 85.44 291 PRO A N 1
ATOM 2316 C CA . PRO A 1 291 ? 16.924 -27.109 -8.854 1.00 85.44 291 PRO A CA 1
ATOM 2317 C C . PRO A 1 291 ? 17.120 -28.624 -8.730 1.00 85.44 291 PRO A C 1
ATOM 2319 O O . PRO A 1 291 ? 17.261 -29.305 -9.741 1.00 85.44 291 PRO A O 1
ATOM 2322 N N . ASN A 1 292 ? 17.069 -29.158 -7.505 1.00 89.44 292 ASN A N 1
ATOM 2323 C CA . ASN A 1 292 ? 17.242 -30.582 -7.231 1.00 89.44 292 ASN A CA 1
ATOM 2324 C C . ASN A 1 292 ? 15.919 -31.359 -7.285 1.00 89.44 292 ASN A C 1
ATOM 2326 O O . ASN A 1 292 ? 15.919 -32.589 -7.250 1.00 89.44 292 ASN A O 1
ATOM 2330 N N . ASN A 1 293 ? 14.777 -30.667 -7.357 1.00 85.88 293 ASN A N 1
ATOM 2331 C CA . ASN A 1 293 ? 13.466 -31.297 -7.448 1.00 85.88 293 ASN A CA 1
ATOM 2332 C C . ASN A 1 293 ? 12.477 -30.462 -8.286 1.00 85.88 293 ASN A C 1
ATOM 2334 O O . ASN A 1 293 ? 11.584 -29.807 -7.733 1.00 85.88 293 ASN A O 1
ATOM 2338 N N . PRO A 1 294 ? 12.551 -30.547 -9.629 1.00 78.19 294 PRO A N 1
ATOM 2339 C CA . PRO A 1 294 ? 11.669 -29.803 -10.533 1.00 78.19 294 PRO A CA 1
ATOM 2340 C C . PRO A 1 294 ? 10.169 -30.093 -10.339 1.00 78.19 294 PRO A C 1
ATOM 2342 O O . PRO A 1 294 ? 9.324 -29.275 -10.706 1.00 78.19 294 PRO A O 1
ATOM 2345 N N . LYS A 1 295 ? 9.806 -31.224 -9.707 1.00 84.19 295 LYS A N 1
ATOM 2346 C CA . LYS A 1 295 ? 8.407 -31.560 -9.378 1.00 84.19 295 LYS A CA 1
ATOM 2347 C C . LYS A 1 295 ? 7.794 -30.609 -8.344 1.00 84.19 295 LYS A C 1
ATOM 2349 O O . LYS A 1 295 ? 6.574 -30.550 -8.231 1.00 84.19 295 LYS A O 1
ATOM 2354 N N . ARG A 1 296 ? 8.610 -29.834 -7.617 1.00 83.44 296 ARG A N 1
ATOM 2355 C CA . ARG A 1 296 ? 8.152 -28.792 -6.676 1.00 83.44 296 ARG A CA 1
ATOM 2356 C C . ARG A 1 296 ? 7.689 -27.500 -7.361 1.00 83.44 296 ARG A C 1
ATOM 2358 O O . ARG A 1 296 ? 7.319 -26.539 -6.684 1.00 83.44 296 ARG A O 1
ATOM 2365 N N . GLY A 1 297 ? 7.673 -27.482 -8.692 1.00 87.94 297 GLY A N 1
ATOM 2366 C CA . GLY A 1 297 ? 7.177 -26.374 -9.493 1.00 87.94 297 GLY A CA 1
ATOM 2367 C C . GLY A 1 297 ? 8.236 -25.310 -9.772 1.00 87.94 297 GLY A C 1
ATOM 2368 O O . GLY A 1 297 ? 9.431 -25.497 -9.546 1.00 87.94 297 GLY A O 1
ATOM 2369 N N . PHE A 1 298 ? 7.777 -24.173 -10.287 1.00 90.00 298 PHE A N 1
ATOM 2370 C CA . PHE A 1 298 ? 8.623 -23.135 -10.877 1.00 90.00 298 PHE A CA 1
ATOM 2371 C C . PHE A 1 298 ? 8.581 -21.838 -10.078 1.00 90.00 298 PHE A C 1
ATOM 2373 O O . PHE A 1 298 ? 7.610 -21.572 -9.355 1.00 90.00 298 PHE A O 1
ATOM 2380 N N . ASN A 1 299 ? 9.651 -21.047 -10.174 1.00 90.88 299 ASN A N 1
ATOM 2381 C CA . ASN A 1 299 ? 9.673 -19.731 -9.550 1.00 90.88 299 ASN A CA 1
ATOM 2382 C C . ASN A 1 299 ? 8.528 -18.863 -10.085 1.00 90.88 299 ASN A C 1
ATOM 2384 O O . ASN A 1 299 ? 8.024 -19.064 -11.189 1.00 90.88 299 ASN A O 1
ATOM 2388 N N . THR A 1 300 ? 8.094 -17.901 -9.285 1.00 92.81 300 THR A N 1
ATOM 2389 C CA . THR A 1 300 ? 7.067 -16.922 -9.660 1.00 92.81 300 THR A CA 1
ATOM 2390 C C . THR A 1 300 ? 7.719 -15.564 -9.841 1.00 92.81 300 THR A C 1
ATOM 2392 O O . THR A 1 300 ? 8.660 -15.262 -9.109 1.00 92.81 300 THR A O 1
ATOM 2395 N N . ILE A 1 301 ? 7.197 -14.730 -10.743 1.00 91.94 301 ILE A N 1
ATOM 2396 C CA . ILE A 1 301 ? 7.615 -13.328 -10.887 1.00 91.94 301 ILE A CA 1
ATOM 2397 C C . ILE A 1 301 ? 7.404 -12.594 -9.561 1.00 91.94 301 ILE A C 1
ATOM 2399 O O . ILE A 1 301 ? 8.310 -11.948 -9.054 1.00 91.94 301 ILE A O 1
ATOM 2403 N N . SER A 1 302 ? 6.252 -12.770 -8.924 1.00 88.19 302 SER A N 1
ATOM 2404 C CA . SER A 1 302 ? 6.066 -12.385 -7.527 1.00 88.19 302 SER A CA 1
ATOM 2405 C C . SER A 1 302 ? 5.216 -13.432 -6.836 1.00 88.19 302 SER A C 1
ATOM 2407 O O . SER A 1 302 ? 4.184 -13.852 -7.363 1.00 88.19 302 SER A O 1
ATOM 2409 N N . ASP A 1 303 ? 5.679 -13.886 -5.676 1.00 81.38 303 ASP A N 1
ATOM 2410 C CA . ASP A 1 303 ? 4.979 -14.900 -4.895 1.00 81.38 303 ASP A CA 1
ATOM 2411 C C . ASP A 1 303 ? 3.724 -14.340 -4.209 1.00 81.38 303 ASP A C 1
ATOM 2413 O O . ASP A 1 303 ? 3.532 -13.130 -4.105 1.00 81.38 303 ASP A O 1
ATOM 2417 N N . SER A 1 304 ? 2.869 -15.236 -3.715 1.00 74.69 304 SER A N 1
ATOM 2418 C CA . SER A 1 304 ? 1.684 -14.865 -2.935 1.00 74.69 304 SER A CA 1
ATOM 2419 C C . SER A 1 304 ? 2.004 -14.468 -1.490 1.00 74.69 304 SER A C 1
ATOM 2421 O O . SER A 1 304 ? 1.126 -13.957 -0.795 1.00 74.69 304 SER A O 1
ATOM 2423 N N . LYS A 1 305 ? 3.242 -14.668 -1.014 1.00 76.19 305 LYS A N 1
ATOM 2424 C CA . LYS A 1 305 ? 3.668 -14.182 0.311 1.00 76.19 305 LYS A CA 1
ATOM 2425 C C . LYS A 1 305 ? 3.796 -12.663 0.327 1.00 76.19 305 LYS A C 1
ATOM 2427 O O . LYS A 1 305 ? 3.611 -12.052 1.371 1.00 76.19 305 LYS A O 1
ATOM 2432 N N . THR A 1 306 ? 4.042 -12.077 -0.835 1.00 74.69 306 THR A N 1
ATOM 2433 C CA . THR A 1 306 ? 4.069 -10.637 -1.076 1.00 74.69 306 THR A CA 1
ATOM 2434 C C . THR A 1 306 ? 2.763 -10.138 -1.700 1.00 74.69 306 THR A C 1
ATOM 2436 O O . THR A 1 306 ? 2.798 -9.243 -2.536 1.00 74.69 306 THR A O 1
ATOM 2439 N N . SER A 1 307 ? 1.615 -10.741 -1.359 1.00 80.56 307 SER A N 1
ATOM 2440 C CA . SER A 1 307 ? 0.324 -10.248 -1.865 1.00 80.56 307 SER A CA 1
ATOM 2441 C C . SER A 1 307 ? 0.037 -8.828 -1.394 1.00 80.56 307 SER A C 1
ATOM 2443 O O . SER A 1 307 ? 0.574 -8.369 -0.393 1.00 80.56 307 SER A O 1
ATOM 2445 N N . VAL A 1 308 ? -0.768 -8.143 -2.193 1.00 88.69 308 VAL A N 1
ATOM 2446 C CA . VAL A 1 308 ? -0.983 -6.702 -2.154 1.00 88.69 308 VAL A CA 1
ATOM 2447 C C . VAL A 1 308 ? -1.968 -6.349 -1.052 1.00 88.69 308 VAL A C 1
ATOM 2449 O O . VAL A 1 308 ? -3.027 -6.970 -0.975 1.00 88.69 308 VAL A O 1
ATOM 2452 N N . GLY A 1 309 ? -1.642 -5.344 -0.238 1.00 90.75 309 GLY A N 1
ATOM 2453 C CA . GLY A 1 309 ? -2.475 -4.917 0.884 1.00 90.75 309 GLY A CA 1
ATOM 2454 C C . GLY A 1 309 ? -3.006 -6.091 1.702 1.00 90.75 309 GLY A C 1
ATOM 2455 O O . GLY A 1 309 ? -2.252 -6.967 2.121 1.00 90.75 309 GLY A O 1
ATOM 2456 N N . MET A 1 310 ? -4.323 -6.124 1.883 1.00 92.00 310 MET A N 1
ATOM 2457 C CA . MET A 1 310 ? -5.013 -7.167 2.638 1.00 92.00 310 MET A CA 1
ATOM 2458 C C . MET A 1 310 ? -5.347 -8.414 1.797 1.00 92.00 310 MET A C 1
ATOM 2460 O O . MET A 1 310 ? -5.931 -9.362 2.308 1.00 92.00 310 MET A O 1
ATOM 2464 N N . ASP A 1 311 ? -5.001 -8.466 0.508 1.00 92.25 311 ASP A N 1
ATOM 2465 C CA . ASP A 1 311 ? -5.459 -9.527 -0.401 1.00 92.25 311 ASP A CA 1
ATOM 2466 C C . ASP A 1 311 ? -4.804 -10.899 -0.144 1.00 92.25 311 ASP A C 1
ATOM 2468 O O . ASP A 1 311 ? -5.204 -11.912 -0.720 1.00 92.25 311 ASP A O 1
ATOM 2472 N N . ARG A 1 312 ? -3.811 -10.994 0.749 1.00 90.50 312 ARG A N 1
ATOM 2473 C CA . ARG A 1 312 ? -3.247 -12.289 1.146 1.00 90.50 312 ARG A CA 1
ATOM 2474 C C . ARG A 1 312 ? -4.226 -13.047 2.044 1.00 90.50 312 ARG A C 1
ATOM 2476 O O . ARG A 1 312 ? -4.472 -12.665 3.181 1.00 90.50 312 ARG A O 1
ATOM 2483 N N . THR A 1 313 ? -4.668 -14.229 1.617 1.00 91.00 313 THR A N 1
ATOM 2484 C CA . THR A 1 313 ? -5.598 -15.059 2.412 1.00 91.00 313 THR A CA 1
ATOM 2485 C C . THR A 1 313 ? -5.073 -15.435 3.805 1.00 91.00 313 THR A C 1
ATOM 2487 O O . THR A 1 313 ? -5.853 -15.588 4.737 1.00 91.00 313 THR A O 1
ATOM 2490 N N . ASP A 1 314 ? -3.757 -15.635 3.953 1.00 89.00 314 ASP A N 1
ATOM 2491 C CA . ASP A 1 314 ? -3.115 -15.898 5.255 1.00 89.00 314 ASP A CA 1
ATOM 2492 C C . ASP A 1 314 ? -3.207 -14.678 6.184 1.00 89.00 314 ASP A C 1
ATOM 2494 O O . ASP A 1 314 ? -3.500 -14.833 7.366 1.00 89.00 314 ASP A O 1
ATOM 2498 N N . ASP A 1 315 ? -3.049 -13.472 5.637 1.00 90.19 315 ASP A N 1
ATOM 2499 C CA . ASP A 1 315 ? -3.140 -12.223 6.394 1.00 90.19 315 ASP A CA 1
ATOM 2500 C C . ASP A 1 315 ? -4.583 -11.917 6.795 1.00 90.19 315 ASP A C 1
ATOM 2502 O O . ASP A 1 315 ? -4.813 -11.510 7.928 1.00 90.19 315 ASP A O 1
ATOM 2506 N N . ILE A 1 316 ? -5.564 -12.212 5.931 1.00 93.38 316 ILE A N 1
ATOM 2507 C CA . ILE A 1 316 ? -6.993 -12.110 6.272 1.00 93.38 316 ILE A CA 1
ATOM 2508 C C . ILE A 1 316 ? -7.337 -13.031 7.448 1.00 93.38 316 ILE A C 1
ATOM 2510 O O . ILE A 1 316 ? -7.981 -12.608 8.408 1.00 93.38 316 ILE A O 1
ATOM 2514 N N . LYS A 1 317 ? -6.895 -14.295 7.400 1.00 93.44 317 LYS A N 1
ATOM 2515 C CA . LYS A 1 317 ? -7.148 -15.273 8.472 1.00 93.44 317 LYS A CA 1
ATOM 2516 C C . LYS A 1 317 ? -6.493 -14.847 9.783 1.00 93.44 317 LYS A C 1
ATOM 2518 O O . LYS A 1 317 ? -7.154 -14.855 10.819 1.00 93.44 317 LYS A O 1
ATOM 2523 N N . LYS A 1 318 ? -5.214 -14.461 9.731 1.00 91.69 318 LYS A N 1
ATOM 2524 C CA . LYS A 1 318 ? -4.461 -13.997 10.903 1.00 91.69 318 LYS A CA 1
ATOM 2525 C C . LYS A 1 318 ? -5.061 -12.727 11.486 1.00 91.69 318 LYS A C 1
ATOM 2527 O O . LYS A 1 318 ? -5.323 -12.701 12.678 1.00 91.69 318 LYS A O 1
ATOM 2532 N N . GLY A 1 319 ? -5.370 -11.738 10.649 1.00 93.00 319 GLY A N 1
ATOM 2533 C CA . GLY A 1 319 ? -6.013 -10.502 11.082 1.00 93.00 319 GLY A CA 1
ATOM 2534 C C . GLY A 1 319 ? -7.386 -10.747 11.706 1.00 93.00 319 GLY A C 1
ATOM 2535 O O . GLY A 1 319 ? -7.698 -10.170 12.737 1.00 93.00 319 GLY A O 1
ATOM 2536 N N . THR A 1 320 ? -8.185 -11.663 11.150 1.00 94.00 320 THR A N 1
ATOM 2537 C CA . THR A 1 320 ? -9.493 -12.027 11.726 1.00 94.00 320 THR A CA 1
ATOM 2538 C C . THR A 1 320 ? -9.350 -12.627 13.125 1.00 94.00 320 THR A C 1
ATOM 2540 O O . THR A 1 320 ? -10.072 -12.238 14.040 1.00 94.00 320 THR A O 1
ATOM 2543 N N . TYR A 1 321 ? -8.404 -13.552 13.315 1.00 93.81 321 TYR A N 1
ATOM 2544 C CA . TYR A 1 321 ? -8.094 -14.078 14.646 1.00 93.81 321 TYR A CA 1
ATOM 2545 C C . TYR A 1 321 ? -7.594 -12.972 15.585 1.00 93.81 321 TYR A C 1
ATOM 2547 O O . TYR A 1 321 ? -7.984 -12.917 16.749 1.00 93.81 321 TYR A O 1
ATOM 2555 N N . GLN A 1 322 ? -6.781 -12.057 15.063 1.00 93.62 322 GLN A N 1
ATOM 2556 C CA . GLN A 1 322 ? -6.221 -10.956 15.830 1.00 93.62 322 GLN A CA 1
ATOM 2557 C C . GLN A 1 322 ? -7.299 -9.994 16.350 1.00 93.62 322 GLN A C 1
ATOM 2559 O O . GLN A 1 322 ? -7.216 -9.527 17.483 1.00 93.62 322 GLN A O 1
ATOM 2564 N N . MET A 1 323 ? -8.372 -9.781 15.584 1.00 94.06 323 MET A N 1
ATOM 2565 C CA . MET A 1 323 ? -9.532 -9.010 16.043 1.00 94.06 323 MET A CA 1
ATOM 2566 C C . MET A 1 323 ? -10.271 -9.672 17.207 1.00 94.06 323 MET A C 1
ATOM 2568 O O . MET A 1 323 ? -10.694 -8.976 18.127 1.00 94.06 323 MET A O 1
ATOM 2572 N N . LEU A 1 324 ? -10.394 -11.005 17.211 1.00 91.62 324 LEU A N 1
ATOM 2573 C CA . LEU A 1 324 ? -10.950 -11.726 18.362 1.00 91.62 324 LEU A CA 1
ATOM 2574 C C . LEU A 1 324 ? -10.056 -11.565 19.591 1.00 91.62 324 LEU A C 1
ATOM 2576 O O . LEU A 1 324 ? -10.559 -11.292 20.677 1.00 91.62 324 LEU A O 1
ATOM 2580 N N . LYS A 1 325 ? -8.737 -11.701 19.418 1.00 91.81 325 LYS A N 1
ATOM 2581 C CA . LYS A 1 325 ? -7.771 -11.578 20.513 1.00 91.81 325 LYS A CA 1
ATOM 2582 C C . LYS A 1 325 ? -7.799 -10.178 21.138 1.00 91.81 325 LYS A C 1
ATOM 2584 O O . LYS A 1 325 ? -8.041 -10.079 22.334 1.00 91.81 325 LYS A O 1
ATOM 2589 N N . ILE A 1 326 ? -7.670 -9.119 20.331 1.00 90.69 326 ILE A N 1
ATOM 2590 C CA . ILE A 1 326 ? -7.798 -7.716 20.784 1.00 90.69 326 ILE A CA 1
ATOM 2591 C C . ILE A 1 326 ? -9.171 -7.477 21.423 1.00 90.69 326 ILE A C 1
ATOM 2593 O O . ILE A 1 326 ? -9.303 -6.824 22.454 1.00 90.69 326 ILE A O 1
ATOM 2597 N N . GLY A 1 327 ? -10.221 -8.034 20.822 1.00 87.75 327 GLY A N 1
ATOM 2598 C CA . GLY A 1 327 ? -11.572 -7.953 21.348 1.00 87.75 327 GLY A CA 1
ATOM 2599 C C . GLY A 1 327 ? -11.707 -8.492 22.773 1.00 87.75 327 GLY A C 1
ATOM 2600 O O . GLY A 1 327 ? -12.357 -7.857 23.597 1.00 87.75 327 GLY A O 1
ATOM 2601 N N . ILE A 1 328 ? -11.090 -9.637 23.066 1.00 86.62 328 ILE A N 1
ATOM 2602 C CA . ILE A 1 328 ? -11.123 -10.277 24.388 1.00 86.62 328 ILE A CA 1
ATOM 2603 C C . ILE A 1 328 ? -10.176 -9.575 25.369 1.00 86.62 328 ILE A C 1
ATOM 2605 O O . ILE A 1 328 ? -10.557 -9.331 26.511 1.00 86.62 328 ILE A O 1
ATOM 2609 N N . GLU A 1 329 ? -8.951 -9.272 24.943 1.00 86.19 329 GLU A N 1
ATOM 2610 C CA . GLU A 1 329 ? -7.891 -8.765 25.822 1.00 86.19 329 GLU A CA 1
ATOM 2611 C C . GLU A 1 329 ? -8.068 -7.280 26.169 1.00 86.19 329 GLU A C 1
ATOM 2613 O O . GLU A 1 329 ? -7.752 -6.890 27.290 1.00 86.19 329 GLU A O 1
ATOM 2618 N N . ASP A 1 330 ? -8.613 -6.470 25.251 1.00 84.69 330 ASP A N 1
ATOM 2619 C CA . ASP A 1 330 ? -8.615 -5.009 25.383 1.00 84.69 330 ASP A CA 1
ATOM 2620 C C . ASP A 1 330 ? -10.014 -4.380 25.404 1.00 84.69 330 ASP A C 1
ATOM 2622 O O . ASP A 1 330 ? -10.267 -3.488 26.215 1.00 84.69 330 ASP A O 1
ATOM 2626 N N . LYS A 1 331 ? -10.963 -4.829 24.563 1.00 83.44 331 LYS A N 1
ATOM 2627 C CA . LYS A 1 331 ? -12.314 -4.212 24.534 1.00 83.44 331 LYS A CA 1
ATOM 2628 C C . LYS A 1 331 ? -13.142 -4.511 25.782 1.00 83.44 331 LYS A C 1
ATOM 2630 O O . LYS A 1 331 ? -14.105 -3.798 26.063 1.00 83.44 331 LYS A O 1
ATOM 2635 N N . LEU A 1 332 ? -12.797 -5.575 26.504 1.00 81.56 332 LEU A N 1
ATOM 2636 C CA . LEU A 1 332 ? -13.461 -5.965 27.748 1.00 81.56 332 LEU A CA 1
ATOM 2637 C C . LEU A 1 332 ? -12.893 -5.241 28.975 1.00 81.56 332 LEU A C 1
ATOM 2639 O O . LEU A 1 332 ? -13.498 -5.306 30.045 1.00 81.56 332 LEU A O 1
ATOM 2643 N N . LEU A 1 333 ? -11.763 -4.539 28.841 1.00 80.06 333 LEU A N 1
ATOM 2644 C CA . LEU A 1 333 ? -11.170 -3.806 29.953 1.00 80.06 333 LEU A CA 1
ATOM 2645 C C . LEU A 1 333 ? -12.071 -2.640 30.359 1.00 80.06 333 LEU A C 1
ATOM 2647 O O . LEU A 1 333 ? -12.483 -1.820 29.536 1.00 80.06 333 LEU A O 1
ATOM 2651 N N . ALA A 1 334 ? -12.355 -2.549 31.659 1.00 71.31 334 ALA A N 1
ATOM 2652 C CA . ALA A 1 334 ? -13.041 -1.397 32.219 1.00 71.31 334 ALA A CA 1
ATOM 2653 C C . ALA A 1 334 ? -12.170 -0.149 32.018 1.00 71.31 334 ALA A C 1
ATOM 2655 O O . ALA A 1 334 ? -11.045 -0.070 32.510 1.00 71.31 334 ALA A O 1
ATOM 2656 N N . SER A 1 335 ? -12.698 0.812 31.269 1.00 80.69 335 SER A N 1
ATOM 2657 C CA . SER A 1 335 ? -11.986 2.009 30.851 1.00 80.69 335 SER A CA 1
ATOM 2658 C C . SER A 1 335 ? -12.970 3.159 30.679 1.00 80.69 335 SER A C 1
ATOM 2660 O O . SER A 1 335 ? -14.109 2.952 30.262 1.00 80.69 335 SER A O 1
ATOM 2662 N N . ASP A 1 336 ? -12.506 4.379 30.945 1.00 86.12 336 ASP A N 1
ATOM 2663 C CA . ASP A 1 336 ? -13.220 5.606 30.573 1.00 86.12 336 ASP A CA 1
ATOM 2664 C C . ASP A 1 336 ? -13.198 5.857 29.056 1.00 86.12 336 ASP A C 1
ATOM 2666 O O . ASP A 1 336 ? -13.871 6.769 28.571 1.00 86.12 336 ASP A O 1
ATOM 2670 N N . TYR A 1 337 ? -12.408 5.076 28.313 1.00 90.56 337 TYR A N 1
ATOM 2671 C CA . TYR A 1 337 ? -12.336 5.099 26.860 1.00 90.56 337 TYR A CA 1
ATOM 2672 C C . TYR A 1 337 ? -13.157 3.969 26.250 1.00 90.56 337 TYR A C 1
ATOM 2674 O O . TYR A 1 337 ? -13.113 2.825 26.701 1.00 90.56 337 TYR A O 1
ATOM 2682 N N . THR A 1 338 ? -13.831 4.281 25.147 1.00 91.62 338 THR A N 1
ATOM 2683 C CA . THR A 1 338 ? -14.415 3.261 24.278 1.00 91.62 338 THR A CA 1
ATOM 2684 C C . THR A 1 338 ? -13.327 2.683 23.383 1.00 91.62 338 THR A C 1
ATOM 2686 O O . THR A 1 338 ? -12.651 3.422 22.667 1.00 91.62 338 THR A O 1
ATOM 2689 N N . VAL A 1 339 ? -13.165 1.361 23.414 1.00 92.88 339 VAL A N 1
ATOM 2690 C CA . VAL A 1 339 ? -12.151 0.652 22.628 1.00 92.88 339 VAL A CA 1
ATOM 2691 C C . VAL A 1 339 ? -12.801 0.010 21.405 1.00 92.88 339 VAL A C 1
ATOM 2693 O O . VAL A 1 339 ? -13.757 -0.760 21.530 1.00 92.88 339 VAL A O 1
ATOM 2696 N N . TYR A 1 340 ? -12.256 0.296 20.228 1.00 94.88 340 TYR A N 1
ATOM 2697 C CA . TYR A 1 340 ? -12.607 -0.329 18.957 1.00 94.88 340 TYR A CA 1
ATOM 2698 C C . TYR A 1 340 ? -11.437 -1.146 18.414 1.00 94.88 340 TYR A C 1
ATOM 2700 O O . TYR A 1 340 ? -10.278 -0.859 18.706 1.00 94.88 340 TYR A O 1
ATOM 2708 N N . ALA A 1 341 ? -11.749 -2.145 17.596 1.00 94.56 341 ALA A N 1
ATOM 2709 C CA . ALA A 1 341 ? -10.779 -2.988 16.916 1.00 94.56 341 ALA A CA 1
ATOM 2710 C C . ALA A 1 341 ? -11.025 -2.970 15.402 1.00 94.56 341 ALA A C 1
ATOM 2712 O O . ALA A 1 341 ? -12.160 -3.146 14.935 1.00 94.56 341 ALA A O 1
ATOM 2713 N N . ALA A 1 342 ? -9.957 -2.766 14.634 1.00 96.19 342 ALA A N 1
ATOM 2714 C CA . ALA A 1 342 ? -10.008 -2.779 13.180 1.00 96.19 342 ALA A CA 1
ATOM 2715 C C . ALA A 1 342 ? -8.818 -3.502 12.546 1.00 96.19 342 ALA A C 1
ATOM 2717 O O . ALA A 1 342 ? -7.719 -3.560 13.093 1.00 96.19 342 ALA A O 1
ATOM 2718 N N . ILE A 1 343 ? -9.028 -4.009 11.333 1.00 96.56 343 ILE A N 1
ATOM 2719 C CA . ILE A 1 343 ? -7.916 -4.310 10.427 1.00 96.56 343 ILE A CA 1
ATOM 2720 C C . ILE A 1 343 ? -7.686 -3.075 9.564 1.00 96.56 343 ILE A C 1
ATOM 2722 O O . ILE A 1 343 ? -8.647 -2.523 9.024 1.00 96.56 343 ILE A O 1
ATOM 2726 N N . MET A 1 344 ? -6.429 -2.667 9.400 1.00 97.50 344 MET A N 1
ATOM 2727 C CA . MET A 1 344 ? -6.046 -1.546 8.548 1.00 97.50 344 MET A CA 1
ATOM 2728 C C . MET A 1 344 ? -5.102 -1.984 7.417 1.00 97.50 344 MET A C 1
ATOM 2730 O O . MET A 1 344 ? -4.196 -2.795 7.613 1.00 97.50 344 MET A O 1
ATOM 2734 N N . SER A 1 345 ? -5.308 -1.452 6.211 1.00 97.38 345 SER A N 1
ATOM 2735 C CA . SER A 1 345 ? -4.487 -1.751 5.031 1.00 97.38 345 SER A CA 1
ATOM 2736 C C . SER A 1 345 ? -4.427 -0.577 4.051 1.00 97.38 345 SER A C 1
ATOM 2738 O O . SER A 1 345 ? -5.253 0.328 4.092 1.00 97.38 345 SER A O 1
ATOM 2740 N N . ASN A 1 346 ? -3.484 -0.601 3.110 1.00 97.19 346 ASN A N 1
ATOM 2741 C CA . ASN A 1 346 ? -3.497 0.312 1.969 1.00 97.19 346 ASN A CA 1
ATOM 2742 C C . ASN A 1 346 ? -4.556 -0.084 0.924 1.00 97.19 346 ASN A C 1
ATOM 2744 O O . ASN A 1 346 ? -5.186 0.789 0.336 1.00 97.19 346 ASN A O 1
ATOM 2748 N N . ILE A 1 347 ? -4.777 -1.381 0.691 1.00 96.75 347 ILE A N 1
ATOM 2749 C CA . ILE A 1 347 ? -5.669 -1.888 -0.364 1.00 96.75 347 ILE A CA 1
ATOM 2750 C C . ILE A 1 347 ? -6.561 -2.992 0.211 1.00 96.75 347 ILE A C 1
ATOM 2752 O O . ILE A 1 347 ? -6.085 -3.874 0.930 1.00 96.75 347 ILE A O 1
ATOM 2756 N N . HIS A 1 348 ? -7.855 -2.953 -0.111 1.00 95.69 348 HIS A N 1
ATOM 2757 C CA . HIS A 1 348 ? -8.812 -3.988 0.287 1.00 95.69 348 HIS A CA 1
ATOM 2758 C C . HIS A 1 348 ? -8.482 -5.351 -0.334 1.00 95.69 348 HIS A C 1
ATOM 2760 O O . HIS A 1 348 ? -7.667 -5.467 -1.247 1.00 95.69 348 HIS A O 1
ATOM 2766 N N . ALA A 1 349 ? -9.121 -6.414 0.160 1.00 95.38 349 ALA A N 1
ATOM 2767 C CA . ALA A 1 349 ? -8.938 -7.769 -0.362 1.0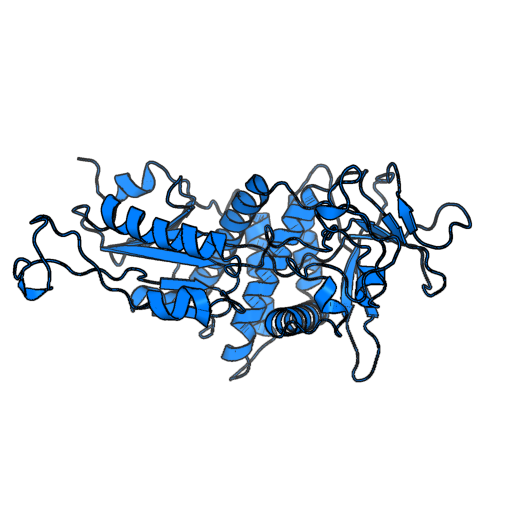0 95.38 349 ALA A CA 1
ATOM 2768 C C . ALA A 1 349 ? -9.605 -7.943 -1.741 1.00 95.38 349 ALA A C 1
ATOM 2770 O O . ALA A 1 349 ? -10.550 -8.707 -1.893 1.00 95.38 349 ALA A O 1
ATOM 2771 N N . VAL A 1 350 ? -9.155 -7.205 -2.750 1.00 95.00 350 VAL A N 1
ATOM 2772 C CA . VAL A 1 350 ? -9.862 -7.019 -4.023 1.00 95.00 350 VAL A CA 1
ATOM 2773 C C . VAL A 1 350 ? -10.156 -8.313 -4.789 1.00 95.00 350 VAL A C 1
ATOM 2775 O O . VAL A 1 350 ? -11.136 -8.377 -5.525 1.00 95.00 350 VAL A O 1
ATOM 2778 N N . ARG A 1 351 ? -9.357 -9.375 -4.614 1.00 93.81 351 ARG A N 1
ATOM 2779 C CA . ARG A 1 351 ? -9.611 -10.685 -5.242 1.00 93.81 351 ARG A CA 1
ATOM 2780 C C . ARG A 1 351 ? -10.270 -11.686 -4.302 1.00 93.81 351 ARG A C 1
ATOM 2782 O O . ARG A 1 351 ? -10.821 -12.669 -4.789 1.00 93.81 351 ARG A O 1
ATOM 2789 N N . HIS A 1 352 ? -10.148 -11.488 -2.991 1.00 94.44 352 HIS A N 1
ATOM 2790 C CA . HIS A 1 352 ? -10.508 -12.482 -1.976 1.00 94.44 352 HIS A CA 1
ATOM 2791 C C . HIS A 1 352 ? -11.585 -12.000 -0.994 1.00 94.44 352 HIS A C 1
ATOM 2793 O O . HIS A 1 352 ? -11.925 -12.722 -0.057 1.00 94.44 352 HIS A O 1
ATOM 2799 N N . TYR A 1 353 ? -12.137 -10.801 -1.189 1.00 94.19 353 TYR A N 1
ATOM 2800 C CA . TYR A 1 353 ? -13.119 -10.201 -0.293 1.00 94.19 353 TYR A CA 1
ATOM 2801 C C . TYR A 1 353 ? -14.366 -11.067 -0.157 1.00 94.19 353 TYR A C 1
ATOM 2803 O O . TYR A 1 353 ? -14.754 -11.409 0.960 1.00 94.19 353 TYR A O 1
ATOM 2811 N N . ASP A 1 354 ? -14.969 -11.449 -1.283 1.00 93.50 354 ASP A N 1
ATOM 2812 C CA . ASP A 1 354 ? -16.205 -12.232 -1.288 1.00 93.50 354 ASP A CA 1
ATOM 2813 C C . ASP A 1 354 ? -16.017 -13.615 -0.657 1.00 93.50 354 ASP A C 1
ATOM 2815 O O . ASP A 1 354 ? -16.889 -14.073 0.083 1.00 93.50 354 ASP A O 1
ATOM 2819 N N . ASP A 1 355 ? -14.853 -14.226 -0.878 1.00 92.75 355 ASP A N 1
ATOM 2820 C CA . ASP A 1 355 ? -14.533 -15.568 -0.393 1.00 92.75 355 ASP A CA 1
ATOM 2821 C C . ASP A 1 355 ? -14.162 -15.596 1.100 1.00 92.75 355 ASP A C 1
ATOM 2823 O O . ASP A 1 355 ? -14.457 -16.575 1.785 1.00 92.75 355 ASP A O 1
ATOM 2827 N N . TYR A 1 356 ? -13.506 -14.547 1.619 1.00 92.81 356 TYR A N 1
ATOM 2828 C CA . TYR A 1 356 ? -12.908 -14.574 2.962 1.00 92.81 356 TYR A CA 1
ATOM 2829 C C . TYR A 1 356 ? -13.446 -13.530 3.943 1.00 92.81 356 TYR A C 1
ATOM 2831 O O . TYR A 1 356 ? -13.478 -13.815 5.137 1.00 92.81 356 TYR A O 1
ATOM 2839 N N . LEU A 1 357 ? -13.852 -12.339 3.491 1.00 93.31 357 LEU A N 1
ATOM 2840 C CA . LEU A 1 357 ? -14.246 -11.236 4.380 1.00 93.31 357 LEU A CA 1
ATOM 2841 C C . LEU A 1 357 ? -15.749 -10.973 4.386 1.00 93.31 357 LEU A C 1
ATOM 2843 O O . LEU A 1 357 ? -16.318 -10.726 5.447 1.00 93.31 357 LEU A O 1
ATOM 2847 N N . ARG A 1 358 ? -16.424 -11.064 3.237 1.00 93.75 358 ARG A N 1
ATOM 2848 C CA . ARG A 1 358 ? -17.847 -10.721 3.096 1.00 93.75 358 ARG A CA 1
ATOM 2849 C C . ARG A 1 358 ? -18.746 -11.451 4.097 1.00 93.75 358 ARG A C 1
ATOM 2851 O O . ARG A 1 358 ? -19.687 -10.852 4.613 1.00 93.75 358 ARG A O 1
ATOM 2858 N N . LEU A 1 359 ? -18.464 -12.725 4.372 1.00 89.25 359 LEU A N 1
ATOM 2859 C CA . LEU A 1 359 ? -19.261 -13.550 5.287 1.00 89.25 359 LEU A CA 1
ATOM 2860 C C . LEU A 1 359 ? -18.972 -13.262 6.765 1.00 89.25 359 LEU A C 1
ATOM 2862 O O . LEU A 1 359 ? -19.872 -13.371 7.593 1.00 89.25 359 LEU A O 1
ATOM 2866 N N . VAL A 1 360 ? -17.740 -12.872 7.099 1.00 92.31 360 VAL A N 1
ATOM 2867 C CA . VAL A 1 360 ? -17.305 -12.683 8.492 1.00 92.31 360 VAL A CA 1
ATOM 2868 C C . VAL A 1 360 ? -17.372 -11.229 8.954 1.00 92.31 360 VAL A C 1
ATOM 2870 O O . VAL A 1 360 ? -17.468 -10.982 10.153 1.00 92.31 360 VAL A O 1
ATOM 2873 N N . ARG A 1 361 ? -17.407 -10.258 8.028 1.00 92.88 361 ARG A N 1
ATO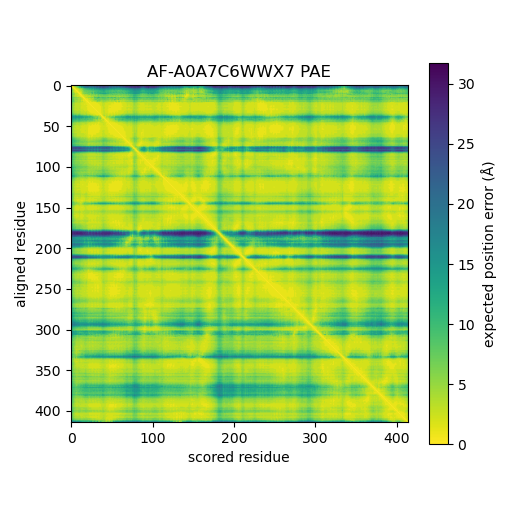M 2874 C CA . ARG A 1 361 ? -17.429 -8.814 8.339 1.00 92.88 361 ARG A CA 1
ATOM 2875 C C . ARG A 1 361 ? -18.597 -8.396 9.239 1.00 92.88 361 ARG A C 1
ATOM 2877 O O . ARG A 1 361 ? -18.542 -7.360 9.887 1.00 92.88 361 ARG A O 1
ATOM 2884 N N . ASN A 1 362 ? -19.665 -9.196 9.240 1.00 92.31 362 ASN A N 1
ATOM 2885 C CA . ASN A 1 362 ? -20.911 -8.931 9.948 1.00 92.31 362 ASN A CA 1
ATOM 2886 C C . ASN A 1 362 ? -21.098 -9.740 11.237 1.00 92.31 362 ASN A C 1
ATOM 2888 O O . ASN A 1 362 ? -22.172 -9.661 11.838 1.00 92.31 362 ASN A O 1
ATOM 2892 N N . ILE A 1 363 ? -20.100 -10.524 11.648 1.00 94.25 363 ILE A N 1
ATOM 2893 C CA . ILE A 1 363 ? -20.193 -11.326 12.866 1.00 94.25 363 ILE A CA 1
ATOM 2894 C C . ILE A 1 363 ? -20.284 -10.404 14.084 1.00 94.25 363 ILE A C 1
ATOM 2896 O O . ILE A 1 363 ? -19.506 -9.462 14.241 1.00 94.25 363 ILE A O 1
ATOM 2900 N N . VAL A 1 364 ? -21.241 -10.722 14.951 1.00 92.56 364 VAL A N 1
ATOM 2901 C CA . VAL A 1 364 ? -21.384 -10.166 16.295 1.00 92.56 364 VAL A CA 1
ATOM 2902 C C . VAL A 1 364 ? -21.126 -11.300 17.276 1.00 92.56 364 VAL A C 1
ATOM 2904 O O . VAL A 1 364 ? -21.596 -12.418 17.060 1.00 92.56 364 VAL A O 1
ATOM 2907 N N . TRP A 1 365 ? -20.359 -11.029 18.323 1.00 92.50 365 TRP A N 1
ATOM 2908 C CA . TRP A 1 365 ? -19.904 -12.034 19.273 1.00 92.50 365 TRP A CA 1
ATOM 2909 C C . TRP A 1 365 ? -19.855 -11.469 20.696 1.00 92.50 365 TRP A C 1
ATOM 2911 O O . TRP A 1 365 ? -19.923 -10.259 20.912 1.00 92.50 365 TRP A O 1
ATOM 2921 N N . THR A 1 366 ? -19.769 -12.366 21.670 1.00 90.94 366 THR A N 1
ATOM 2922 C CA . THR A 1 366 ? -19.551 -12.065 23.087 1.00 90.94 366 THR A CA 1
ATOM 2923 C C . THR A 1 366 ? -18.947 -13.305 23.753 1.00 90.94 366 THR A C 1
ATOM 2925 O O . THR A 1 366 ? -19.227 -14.416 23.283 1.00 90.94 366 THR A O 1
ATOM 2928 N N . PRO A 1 367 ? -18.083 -13.171 24.773 1.00 88.56 367 PRO A N 1
ATOM 2929 C CA . PRO A 1 367 ? -17.649 -14.322 25.559 1.00 88.56 367 PRO A CA 1
ATOM 2930 C C . PRO A 1 367 ? -18.832 -14.930 26.332 1.00 88.56 367 PRO A C 1
ATOM 2932 O O . PRO A 1 367 ? -19.588 -14.221 26.989 1.00 88.56 367 PRO A O 1
ATOM 2935 N N . ASP A 1 368 ? -18.983 -16.255 26.277 1.00 90.00 368 ASP A N 1
ATOM 2936 C CA . ASP A 1 368 ? -19.952 -16.978 27.108 1.00 90.00 368 ASP A CA 1
ATOM 2937 C C . ASP A 1 368 ? -19.299 -17.417 28.424 1.00 90.00 368 ASP A C 1
ATOM 2939 O O . ASP A 1 368 ? -18.682 -18.479 28.507 1.00 90.00 368 ASP A O 1
ATOM 2943 N N . GLU A 1 369 ? -19.463 -16.618 29.478 1.00 85.62 369 GLU A N 1
ATOM 2944 C CA . GLU A 1 369 ? -18.973 -16.969 30.817 1.00 85.62 369 GLU A CA 1
ATOM 2945 C C . GLU A 1 369 ? -19.703 -18.185 31.416 1.00 85.62 369 GLU A C 1
ATOM 2947 O O . GLU A 1 369 ? -19.160 -18.893 32.269 1.00 85.62 369 GLU A O 1
ATOM 2952 N N . THR A 1 370 ? -20.921 -18.483 30.946 1.00 85.56 370 THR A N 1
ATOM 2953 C CA . THR A 1 370 ? -21.712 -19.623 31.433 1.00 85.56 370 THR A CA 1
ATOM 2954 C C . THR A 1 370 ? -21.220 -20.957 30.871 1.00 85.56 370 THR A C 1
ATOM 2956 O O . THR A 1 370 ? -21.479 -22.004 31.472 1.00 85.56 370 THR A O 1
ATOM 2959 N N . ASN A 1 371 ? -20.505 -20.924 29.738 1.00 87.31 371 ASN A N 1
ATOM 2960 C CA . ASN A 1 371 ? -20.066 -22.078 28.945 1.00 87.31 371 ASN A CA 1
ATOM 2961 C C . ASN A 1 371 ? -21.200 -23.056 28.581 1.00 87.31 371 ASN A C 1
ATOM 2963 O O . ASN A 1 371 ? -20.980 -24.260 28.419 1.00 87.31 371 ASN A O 1
ATOM 2967 N N . ARG A 1 372 ? -22.439 -22.566 28.529 1.00 91.50 372 ARG A N 1
ATOM 2968 C CA . ARG A 1 372 ? -23.653 -23.369 28.326 1.00 91.50 372 ARG A CA 1
ATOM 2969 C C . ARG A 1 372 ? -24.614 -22.730 27.334 1.00 91.50 372 ARG A C 1
ATOM 2971 O O . ARG A 1 372 ? -25.610 -23.371 26.989 1.00 91.50 372 ARG A O 1
ATOM 2978 N N . ALA A 1 373 ? -24.347 -21.506 26.884 1.00 91.56 373 ALA A N 1
ATOM 2979 C CA . ALA A 1 373 ? -25.239 -20.805 25.983 1.00 91.56 373 ALA A CA 1
ATOM 2980 C C . ALA A 1 373 ? -25.240 -21.483 24.607 1.00 91.56 373 ALA A C 1
ATOM 2982 O O . ALA A 1 373 ? -24.202 -21.714 23.990 1.00 91.56 373 ALA A O 1
ATOM 2983 N N . THR A 1 374 ? -26.433 -21.788 24.102 1.00 92.69 374 THR A N 1
ATOM 2984 C CA . THR A 1 374 ? -26.628 -22.290 22.730 1.00 92.69 374 THR A CA 1
ATOM 2985 C C . THR A 1 374 ? -27.285 -21.246 21.832 1.00 92.69 374 THR A C 1
ATOM 2987 O O . THR A 1 374 ? -27.256 -21.354 20.605 1.00 92.69 374 THR A O 1
ATOM 2990 N N . LYS A 1 375 ? -27.902 -20.232 22.444 1.00 91.38 375 LYS A N 1
ATOM 2991 C CA . LYS A 1 375 ? -28.597 -19.107 21.818 1.00 91.38 375 LYS A CA 1
ATOM 2992 C C . LYS A 1 375 ? -28.325 -17.841 22.628 1.00 91.38 375 LYS A C 1
ATOM 2994 O O . LYS A 1 375 ? -28.097 -17.915 23.827 1.00 91.38 375 LYS A O 1
ATOM 2999 N N . VAL A 1 376 ? -28.458 -16.673 21.995 1.00 87.00 376 VAL A N 1
ATOM 3000 C CA . VAL A 1 376 ? -28.245 -15.366 22.656 1.00 87.00 376 VAL A CA 1
ATOM 3001 C C . VAL A 1 376 ? -29.132 -15.187 23.892 1.00 87.00 376 VAL A C 1
ATOM 3003 O O . VAL A 1 376 ? -28.667 -14.688 24.902 1.00 87.00 376 VAL A O 1
ATOM 3006 N N . ARG A 1 377 ? -30.382 -15.662 23.850 1.00 90.19 377 ARG A N 1
ATOM 3007 C CA . ARG A 1 377 ? -31.323 -15.605 24.988 1.00 90.19 377 ARG A CA 1
ATOM 3008 C C . ARG A 1 377 ? -30.912 -16.442 26.209 1.00 90.19 377 ARG A C 1
ATOM 3010 O O . ARG A 1 377 ? -31.594 -16.384 27.222 1.00 90.19 377 ARG A O 1
ATOM 3017 N N . ASP A 1 378 ? -29.916 -17.315 26.056 1.00 92.94 378 ASP A N 1
ATOM 3018 C CA . ASP A 1 378 ? -29.402 -18.139 27.150 1.00 92.94 378 ASP A CA 1
ATOM 3019 C C . ASP A 1 378 ? -28.340 -17.362 27.965 1.00 92.94 378 ASP A C 1
ATOM 3021 O O . ASP A 1 378 ? -27.922 -17.829 29.022 1.00 92.94 378 ASP A O 1
ATOM 3025 N N . LEU A 1 379 ? -27.903 -16.193 27.475 1.00 92.19 379 LEU A N 1
ATOM 3026 C CA . LEU A 1 379 ? -26.977 -15.282 28.147 1.00 92.19 379 LEU A CA 1
ATOM 3027 C C . LEU A 1 379 ? -27.740 -14.310 29.071 1.00 92.19 379 LEU A C 1
ATOM 3029 O O . LEU A 1 379 ? -28.916 -14.041 28.817 1.00 92.19 379 LEU A O 1
ATOM 3033 N N . PRO A 1 380 ? -27.089 -13.753 30.112 1.00 90.94 380 PRO A N 1
ATOM 3034 C CA . PRO A 1 380 ? -27.657 -12.673 30.923 1.00 90.94 380 PRO A CA 1
ATOM 3035 C C . PRO A 1 380 ? -28.159 -11.489 30.080 1.00 90.94 380 PRO A C 1
ATOM 3037 O O . PRO A 1 380 ? -27.525 -11.127 29.086 1.00 90.94 380 PRO A O 1
ATOM 3040 N N . ASP A 1 381 ? -29.260 -10.855 30.494 1.00 88.62 381 ASP A N 1
ATOM 3041 C CA . ASP A 1 381 ? -29.903 -9.757 29.747 1.00 88.62 381 ASP A CA 1
ATOM 3042 C C . ASP A 1 381 ? -28.991 -8.530 29.543 1.00 88.62 381 ASP A C 1
ATOM 3044 O O . ASP A 1 381 ? -29.167 -7.768 28.594 1.00 88.62 381 ASP A O 1
ATOM 3048 N N . ASP A 1 382 ? -28.006 -8.336 30.420 1.00 88.69 382 ASP A N 1
ATOM 3049 C CA . ASP A 1 382 ? -27.022 -7.252 30.381 1.00 88.69 382 ASP A CA 1
ATOM 3050 C C . ASP A 1 382 ? -25.735 -7.616 29.618 1.00 88.69 382 ASP A C 1
ATOM 3052 O O . ASP A 1 382 ? -24.791 -6.819 29.568 1.00 88.69 382 ASP A O 1
ATOM 3056 N N . THR A 1 383 ? -25.693 -8.793 28.982 1.00 88.94 383 THR A N 1
ATOM 3057 C CA . THR A 1 383 ? -24.527 -9.242 28.216 1.00 88.94 383 THR A CA 1
ATOM 3058 C C . THR A 1 383 ? -24.255 -8.303 27.048 1.00 88.94 383 THR A C 1
ATOM 3060 O O . THR A 1 383 ? -25.057 -8.152 26.122 1.00 88.94 383 THR A O 1
ATOM 3063 N N . LYS A 1 384 ? -23.069 -7.694 27.053 1.00 88.12 384 LYS A N 1
ATOM 3064 C CA . LYS A 1 384 ? -22.622 -6.826 25.964 1.00 88.12 384 LYS A CA 1
ATOM 3065 C C . LYS A 1 384 ? -22.312 -7.646 24.715 1.00 88.12 384 LYS A C 1
ATOM 3067 O O . LYS A 1 384 ? -21.693 -8.705 24.788 1.00 88.12 384 LYS A O 1
ATOM 3072 N N . LEU A 1 385 ? -22.713 -7.123 23.561 1.00 90.56 385 LEU A N 1
ATOM 3073 C CA . LEU A 1 385 ? -22.413 -7.690 22.250 1.00 90.56 385 LEU A CA 1
ATOM 3074 C C . LEU A 1 385 ? -21.383 -6.825 21.529 1.00 90.56 385 LEU A C 1
ATOM 3076 O O . LEU A 1 385 ? -21.437 -5.596 21.587 1.00 90.56 385 LEU A O 1
ATOM 3080 N N . TYR A 1 386 ? -20.476 -7.472 20.806 1.00 91.44 386 TYR A N 1
ATOM 3081 C CA . TYR A 1 386 ? -19.352 -6.825 20.144 1.00 91.44 386 TYR A CA 1
ATOM 3082 C C . TYR A 1 386 ? -19.335 -7.167 18.661 1.00 91.44 386 TYR A C 1
ATOM 3084 O O . TYR A 1 386 ? -19.576 -8.307 18.266 1.00 91.44 386 TYR A O 1
ATOM 3092 N N . ASN A 1 387 ? -19.006 -6.193 17.815 1.00 93.56 387 ASN A N 1
ATOM 3093 C CA . ASN A 1 387 ? -18.659 -6.496 16.432 1.00 93.56 387 ASN A CA 1
ATOM 3094 C C . ASN A 1 387 ? -17.328 -7.260 16.400 1.00 93.56 387 ASN A C 1
ATOM 3096 O O . ASN A 1 387 ? -16.416 -6.950 17.170 1.00 93.56 387 ASN A O 1
ATOM 3100 N N . LEU A 1 388 ? -17.200 -8.227 15.488 1.00 93.88 388 LEU A N 1
ATOM 3101 C CA . LEU A 1 388 ? -15.903 -8.835 15.183 1.00 93.88 388 LEU A CA 1
ATOM 3102 C C . LEU A 1 388 ? -14.943 -7.791 14.602 1.00 93.88 388 LEU A C 1
ATOM 3104 O O . LEU A 1 388 ? -13.795 -7.712 15.015 1.00 93.88 388 LEU A O 1
ATOM 3108 N N . PHE A 1 389 ? -15.446 -6.967 13.684 1.00 95.00 389 PHE A N 1
ATOM 3109 C CA . PHE A 1 389 ? -14.739 -5.817 13.134 1.00 95.00 389 PHE A CA 1
ATOM 3110 C C . PHE A 1 389 ? -15.570 -4.569 13.412 1.00 95.00 389 PHE A C 1
ATOM 3112 O O . PHE A 1 389 ? -16.704 -4.480 12.934 1.00 95.00 389 PHE A O 1
ATOM 3119 N N . ASP A 1 390 ? -15.028 -3.594 14.143 1.00 96.06 390 ASP A N 1
ATOM 3120 C CA . ASP A 1 390 ? -15.629 -2.254 14.136 1.00 96.06 390 ASP A CA 1
ATOM 3121 C C . ASP A 1 390 ? -15.302 -1.543 12.818 1.00 96.06 390 ASP A C 1
ATOM 3123 O O . ASP A 1 390 ? -16.132 -0.801 12.291 1.00 96.06 390 ASP A O 1
ATOM 3127 N N . GLY A 1 391 ? -14.129 -1.847 12.248 1.00 96.12 391 GLY A N 1
ATOM 3128 C CA . GLY A 1 391 ? -13.717 -1.404 10.924 1.00 96.12 391 GLY A CA 1
ATOM 3129 C C . GLY A 1 391 ? -12.816 -2.405 10.197 1.00 96.12 391 GLY A C 1
ATOM 3130 O O . GLY A 1 391 ? -11.976 -3.084 10.781 1.00 96.12 391 GLY A O 1
ATOM 3131 N N . ILE A 1 392 ? -12.977 -2.463 8.883 1.00 96.81 392 ILE A N 1
ATOM 3132 C CA . ILE A 1 392 ? -11.987 -2.956 7.930 1.00 96.81 392 ILE A CA 1
ATOM 3133 C C . ILE A 1 392 ? -11.607 -1.724 7.110 1.00 96.81 392 ILE A C 1
ATOM 3135 O O . ILE A 1 392 ? -12.329 -1.321 6.197 1.00 96.81 392 ILE A O 1
ATOM 3139 N N . ILE A 1 393 ? -10.526 -1.068 7.518 1.00 97.50 393 ILE A N 1
ATOM 3140 C CA . ILE A 1 393 ? -10.148 0.266 7.059 1.00 97.50 393 ILE A CA 1
ATOM 3141 C C . ILE A 1 393 ? -9.100 0.127 5.964 1.00 97.50 393 ILE A C 1
ATOM 3143 O O . ILE A 1 393 ? -7.976 -0.298 6.233 1.00 97.50 393 ILE A O 1
ATOM 3147 N N . THR A 1 394 ? -9.435 0.503 4.729 1.00 97.19 394 THR A N 1
ATOM 3148 C CA . THR A 1 394 ? -8.434 0.567 3.658 1.00 97.19 394 THR A CA 1
ATOM 3149 C C . THR A 1 394 ? -8.553 1.839 2.844 1.00 97.19 394 THR A C 1
ATOM 3151 O O . THR A 1 394 ? -9.652 2.364 2.694 1.00 97.19 394 THR A O 1
ATOM 3154 N N . LEU A 1 395 ? -7.435 2.320 2.287 1.00 97.31 395 LEU A N 1
ATOM 3155 C CA . LEU A 1 395 ? -7.435 3.554 1.489 1.00 97.31 395 LEU A CA 1
ATOM 3156 C C . LEU A 1 395 ? -8.375 3.447 0.286 1.00 97.31 395 LEU A C 1
ATOM 3158 O O . LEU A 1 395 ? -9.044 4.415 -0.048 1.00 97.31 395 LEU A O 1
ATOM 3162 N N . THR A 1 396 ? -8.447 2.264 -0.332 1.00 95.31 396 THR A N 1
ATOM 3163 C CA . THR A 1 396 ? -9.280 2.001 -1.517 1.00 95.31 396 THR A CA 1
ATOM 3164 C C . THR A 1 396 ? -10.757 1.749 -1.210 1.00 95.31 396 THR A C 1
ATOM 3166 O O . THR A 1 396 ? -11.608 2.094 -2.022 1.00 95.31 396 THR A O 1
ATOM 3169 N N . GLU A 1 397 ? -11.065 1.116 -0.076 1.00 93.19 397 GLU A N 1
ATOM 3170 C CA . GLU A 1 397 ? -12.434 0.768 0.321 1.00 93.19 397 GLU A CA 1
ATOM 3171 C C . GLU A 1 397 ? -12.494 0.499 1.832 1.00 93.19 397 GLU A C 1
ATOM 3173 O O . GLU A 1 397 ? -11.832 -0.412 2.341 1.00 93.19 397 GLU A O 1
ATOM 3178 N N . THR A 1 398 ? -13.297 1.281 2.551 1.00 94.00 398 THR A N 1
ATOM 3179 C CA . THR A 1 398 ? -13.515 1.115 3.993 1.00 94.00 398 THR A CA 1
ATOM 3180 C C . THR A 1 398 ? -14.871 0.469 4.234 1.00 94.00 398 THR A C 1
ATOM 3182 O O . THR A 1 398 ? -15.894 0.944 3.744 1.00 94.00 398 THR A O 1
ATOM 3185 N N . TYR A 1 399 ? -14.889 -0.581 5.050 1.00 93.62 399 TYR A N 1
ATOM 3186 C CA . TYR A 1 399 ? -16.109 -1.147 5.612 1.00 93.62 399 TYR A CA 1
ATOM 3187 C C . TYR A 1 399 ? -16.143 -0.849 7.111 1.00 93.62 399 TYR A C 1
ATOM 3189 O O . TYR A 1 399 ? -15.270 -1.301 7.848 1.00 93.62 399 TYR A O 1
ATOM 3197 N N . SER A 1 400 ? -17.140 -0.094 7.567 1.00 94.31 400 SER A N 1
ATOM 3198 C CA . SER A 1 400 ? -17.290 0.283 8.974 1.00 94.31 400 SER A CA 1
ATOM 3199 C C . SER A 1 400 ? -18.639 -0.167 9.524 1.00 94.31 400 SER A C 1
ATOM 3201 O O . SER A 1 400 ? -19.647 -0.153 8.817 1.00 94.31 400 SER A O 1
ATOM 3203 N N . ARG A 1 401 ? -18.654 -0.549 10.802 1.00 91.56 401 ARG A N 1
ATOM 3204 C CA . ARG A 1 401 ? -19.868 -0.748 11.612 1.00 91.56 401 ARG A CA 1
ATOM 3205 C C . ARG A 1 401 ? -19.953 0.268 12.753 1.00 91.56 401 ARG A C 1
ATOM 3207 O O . ARG A 1 401 ? -20.687 0.065 13.717 1.00 91.56 401 ARG A O 1
ATOM 3214 N N . ASN A 1 402 ? -19.160 1.330 12.658 1.00 93.44 402 ASN A N 1
ATOM 3215 C CA . ASN A 1 402 ? -19.000 2.345 13.679 1.00 93.44 402 ASN A CA 1
ATOM 3216 C C . ASN A 1 402 ? -18.941 3.745 13.049 1.00 93.44 402 ASN A C 1
ATOM 3218 O O . ASN A 1 402 ? -18.136 3.994 12.150 1.00 93.44 402 ASN A O 1
ATOM 3222 N N . GLU A 1 403 ? -19.769 4.663 13.545 1.00 94.56 403 GLU A N 1
ATOM 3223 C CA . GLU A 1 403 ? -19.894 6.018 12.991 1.00 94.56 403 GLU A CA 1
ATOM 3224 C C . GLU A 1 403 ? -18.598 6.827 13.124 1.00 94.56 403 GLU A C 1
ATOM 3226 O O . GLU A 1 403 ? -18.213 7.516 12.183 1.00 94.56 403 GLU A O 1
ATOM 3231 N N . TRP A 1 404 ? -17.869 6.692 14.240 1.00 96.50 404 TRP A N 1
ATOM 3232 C CA . TRP A 1 404 ? -16.600 7.398 14.448 1.00 96.50 404 TRP A CA 1
ATOM 3233 C C . TRP A 1 404 ? -15.548 6.966 13.417 1.00 96.50 404 TRP A C 1
ATOM 3235 O O . TRP A 1 404 ? -14.876 7.818 12.826 1.00 96.50 404 TRP A O 1
ATOM 3245 N N . ILE A 1 405 ? -15.454 5.656 13.147 1.00 96.88 405 ILE A N 1
ATOM 3246 C CA . ILE A 1 405 ? -14.575 5.097 12.108 1.00 96.88 405 ILE A CA 1
ATOM 3247 C C . ILE A 1 405 ? -15.035 5.548 10.716 1.00 96.88 405 ILE A C 1
ATOM 3249 O O . ILE A 1 405 ? -14.217 5.984 9.907 1.00 96.88 405 ILE A O 1
ATOM 3253 N N . GLU A 1 406 ? -16.333 5.462 10.421 1.00 95.19 406 GLU A N 1
ATOM 3254 C CA . GLU A 1 406 ? -16.871 5.850 9.114 1.00 95.19 406 GLU A CA 1
ATOM 3255 C C . GLU A 1 406 ? -16.612 7.330 8.820 1.00 95.19 406 GLU A C 1
ATOM 3257 O O . GLU A 1 406 ? -16.188 7.685 7.721 1.00 95.19 406 GLU A O 1
ATOM 3262 N N . GLU A 1 407 ? -16.800 8.197 9.810 1.00 95.06 407 GLU A N 1
ATOM 3263 C CA . GLU A 1 407 ? -16.559 9.623 9.672 1.00 95.06 407 GLU A CA 1
ATOM 3264 C C . GLU A 1 407 ? -15.092 9.916 9.356 1.00 95.06 407 GLU A C 1
ATOM 3266 O O . GLU A 1 407 ? -14.827 10.709 8.457 1.00 95.06 407 GLU A O 1
ATOM 3271 N N . ARG A 1 408 ? -14.133 9.271 10.030 1.00 95.81 408 ARG A N 1
ATOM 3272 C CA . ARG A 1 408 ? -12.694 9.596 9.943 1.00 95.81 408 ARG A CA 1
ATOM 3273 C C . ARG A 1 408 ? -11.962 8.902 8.800 1.00 95.81 408 ARG A C 1
ATOM 3275 O O . ARG A 1 408 ? -11.081 9.510 8.195 1.00 95.81 408 ARG A O 1
ATOM 3282 N N . PHE A 1 409 ? -12.380 7.693 8.431 1.00 95.94 409 PHE A N 1
ATOM 3283 C CA . PHE A 1 409 ? -11.705 6.860 7.424 1.00 95.94 409 PHE A CA 1
ATOM 3284 C C . PHE A 1 409 ? -12.492 6.708 6.118 1.00 95.94 409 PHE A C 1
ATOM 3286 O O . PHE A 1 409 ? -12.277 5.768 5.345 1.00 95.94 409 PHE A O 1
ATOM 3293 N N . ASN A 1 410 ? -13.401 7.645 5.844 1.00 91.38 410 ASN A N 1
ATOM 3294 C CA . ASN A 1 410 ? -14.000 7.788 4.527 1.00 91.38 410 ASN A CA 1
ATOM 3295 C C . ASN A 1 410 ? -13.068 8.578 3.592 1.00 91.38 410 ASN A C 1
ATOM 3297 O O . ASN A 1 410 ? -13.126 9.806 3.497 1.00 91.38 410 ASN A O 1
ATOM 3301 N N . PHE A 1 411 ? -12.223 7.839 2.875 1.00 89.81 411 PHE A N 1
ATOM 3302 C CA . PHE A 1 411 ? -11.229 8.390 1.955 1.00 89.81 411 PHE A CA 1
ATOM 3303 C C . PHE A 1 411 ? -11.794 8.983 0.660 1.00 89.81 411 PHE A C 1
ATOM 3305 O O . PHE A 1 411 ? -11.049 9.612 -0.090 1.00 89.81 411 PHE A O 1
ATOM 3312 N N . SER A 1 412 ? -13.103 8.868 0.415 1.00 85.62 412 SER A N 1
ATOM 3313 C CA . SER A 1 412 ? -13.755 9.557 -0.701 1.00 85.62 412 SER A CA 1
ATOM 3314 C C . SER A 1 412 ? -14.226 10.973 -0.344 1.00 85.62 412 SER A C 1
ATOM 3316 O O . SER A 1 412 ? -14.531 11.739 -1.248 1.00 85.62 412 SER A O 1
ATOM 3318 N N . LYS A 1 413 ? -14.283 11.352 0.943 1.00 80.44 413 LYS A N 1
ATOM 3319 C CA . LYS A 1 413 ? -14.843 12.637 1.422 1.00 80.44 413 LYS A CA 1
ATOM 3320 C C . LYS A 1 413 ? -13.775 13.694 1.758 1.00 80.44 413 LYS A C 1
ATOM 3322 O O . LYS A 1 413 ? -13.835 14.327 2.813 1.00 80.44 413 LYS A O 1
ATOM 3327 N N . TYR A 1 414 ? -12.789 13.855 0.878 1.00 75.81 414 TYR A N 1
ATOM 3328 C CA . TYR A 1 414 ? -11.670 14.800 1.018 1.00 75.81 414 TYR A CA 1
ATOM 3329 C C . TYR A 1 414 ? -11.839 16.035 0.151 1.00 75.81 414 TYR A C 1
ATOM 3331 O O . TYR A 1 414 ? -12.465 15.921 -0.931 1.00 75.81 414 TYR A O 1
#

pLDDT: mean 89.58, std 9.16, range [47.66, 98.69]

Mean predicted aligned error: 5.89 Å

Secondary structure (DSSP, 8-state):
---HHHHHHTT-EE--TTTTHHHHHHHHHHHHHHHHH--HHHHHHHHHHHHHHHHHHHHHHHHHTT--SSSEEEEE-TT-SS-EEEE-SSSB-HHHHHTT---B----PPPHHHHHHHHHHHHHHHHHHHHHHTT-TTEEEEE--TT-SEEEEETTTTEEEEEEE----SB-PPEEEE---S----EEEEES-----TTPPEEEEEEE--TTSPPEEEEEEE---TT-THHHHHHHHHHHTSHHHHHHHHHHHHHHHHHHHHT-TTSGGGGGBTT-BS-SSPPTTPPBSSTT-GGG-B--SB-GGG-STT--HHHHHHHHHHHHHHHHHTTTS--SSEEEEEEEESS--TTTIIIIITTTTT-EE---TTS--SSGGGS-TT---EES-SEEEESS--EESSHHHHHHS-TT--

Foldseek 3Di:
DPALVCVQPVFWAFLDCVVCVLLLLLLLLQLVLLVVLDDDPVLLQQQLLSLLLSLLLSLLLVLVLVDFQFQWKWFAAPPDPFIKTWQAQFQFDLQCLLVLHGDGGDHPDDDPVVQLVSSLSSVQSNLQSLLVVVVVPQWTWIQGDPPFGIWIARPPQQAIETEDFQAFRFFRFMKIWGDPDDDDDHGMDGDGGHDPDQPTWMWTWQWDDDPPGRIDTDTHTADDDNVDSSRRSVRSSVRCSDNVSSVSNSVLSVVCVVCCLVLVLVRSSVLRTAQNFARVVHDPPFAAPDNVDNVNDGDTRHHLSNDHKCLRLVSLVVLLVSLVVCCVPRCPDDHPHHYFYEYEYADPNSNCCVPRPPVQQADKDFDDPVVPDPDPVVGDPPGDIDGSHCWHAYSNDIDHPDPVCCVSRSSSPD

Radius of gyration: 22.97 Å; Cα contacts (8 Å, |Δi|>4): 769; chains: 1; bounding box: 63×51×68 Å

Sequence (414 aa):
MLEPIEHFTAHSHPVSKTELSAEYAMAETLIDQAMKAYSGSERERKLPNAFAAIFDLLVAAEYYSTIRNSGWLLCAGESHRSKLAIYPFTNACPRCALQKEFAYSKSNKPESGQIGTFTTRLLAVLVDCLLSKRGFNEIELRLGKEPIDLILIDKTNKIVLLCEVKAAPLTTPPMCVDYAHRSLVSGHSKIGVLDFDPNTQYYIMIPYRSSGEQWSYDLVPITLSPSNKDRVYESLAEKFCVRQQFEDYIAFWNSAFRAYSEKTRSEGVYWLTNACGAPFPRPDDWPPRDPNNPKRGFNTISDSKTSVGMDRTDDIKKGTYQMLKIGIEDKLLASDYTVYAAIMSNIHAVRHYDDYLRLVRNIVWTPDETNRATKVRDLPDDTKLYNLFDGIITLTETYSRNEWIEERFNFSKY

Nearest PDB structures (foldseek):
  5nv3-assembly1_I  TM=3.725E-01  e=8.891E+00  Cereibacter sphaeroides